Protein AF-0000000075576480 (afdb_homodimer)

Radius of gyration: 23.84 Å; Cα contacts (8 Å, |Δi|>4): 1719; chains: 2; bounding box: 54×67×60 Å

Sequence (664 aa):
MIQKKFINRPENITTELLEGLALANQSILEVTSNNLVISKDLMHANRVTIVTLGGSGHEPALEGYVSEGMIDIAVVGEIFSAPGCQSVFEALQLADKGKGILLIVLNHNGDILTANKAMQEVKKIGLDVSMVITHEDIAVAARSESLKRRGLVGCVPLFKITGAAAAQGKTLHQITTLAQNFSENMATIGVASKTATHPQNGSAFSVLNDDEMEIGTGQHGEGGNRRQKMASADETAMLMSDLLIKDLNLHSGDEIMVIVNGTGATTIMEMLIIYRKVYKYLNKKGIIIVANWVEEILTVQEQAGFQLFFARMDAEKLKFWEAPARTPYLVKMIQKKFINRPENITTELLEGLALANQSILEVTSNNLVISKDLMHANRVTIVTLGGSGHEPALEGYVSEGMIDIAVVGEIFSAPGCQSVFEALQLADKGKGILLIVLNHNGDILTANKAMQEVKKIGLDVSMVITHEDIAVAARSESLKRRGLVGCVPLFKITGAAAAQGKTLHQITTLAQNFSENMATIGVASKTATHPQNGSAFSVLNDDEMEIGTGQHGEGGNRRQKMASADETAMLMSDLLIKDLNLHSGDEIMVIVNGTGATTIMEMLIIYRKVYKYLNKKGIIIVANWVEEILTVQEQAGFQLFFARMDAEKLKFWEAPARTPYLVK

Foldseek 3Di:
DDAPDDDDALVCRLVVVQVVQCVVPVPFWDADPQGKIAGPCLVVDPWAAEEEWFEPQFPPPDSQQDGAQFHGIYRYHYHRATGALVSSLVVLVSNDPPQEYEYEYWLDPRRVVSVVVSVVVCVVVPGHYHYDYAQAQCQQDALVVSSRGTGDLLVRLLRNLLSLCRVVHDGPVRSNVVSNQFSSFKHKKKKFQFFAADPNPRHTLDDDDNQKMFIRADQRSRGGPDIDGDDDLLVVLLVRLVSGCVRNVDAAPFEKEKEKAFAAAADLVSQVSNVVNNQVNCVVRNYHYPHYYYYHRTHNHRTGIIMIMMGTDDPSSSVSSPDAGDGNVDGD/DDAPDDDDALVCRLVVVQVVQCVVPVPFWDADPQGKIAGPCLVVAPWAAEEEWFEPQFPPPDSQQDGAQFHGIYRYHYHRATGALVSSLVVLVSNDPPQEYEYEYWLDPRRVVSVVSSVVVCVVVPGHYDYDYAQAQCQQDALVVSSRGTGDLLVRLLRNLLSLCGVVHDGPVVSNVVSNQFSSFKHKKKKFQFFAARPNPRHTLDDDDNQKMFIRADQRSRGGPDIDGDDDLLVVLLVRLVSRCVRNVDAAPFEKEKEKAFAAAADLVSQVSNVVNNQVNCVVRNYHYPHYYYYHRTHNHRTGIIMIMMGTDDDSSSVSSPDAGDGNVDGD

Nearest PDB structures (foldseek):
  3ct4-assembly1_A  TM=9.566E-01  e=5.279E-34  Lactococcus lactis subsp. lactis
  3pno-assembly2_D  TM=9.281E-01  e=1.058E-32  Escherichia coli K-12
  3pnm-assembly1_B  TM=9.228E-01  e=1.271E-32  Escherichia coli K-12
  3pnq-assembly2_D  TM=9.108E-01  e=2.490E-32  Escherichia coli K-12
  1oi3-assembly1_A  TM=9.147E-01  e=4.063E-32  Escherichia coli

InterPro domains:
  IPR004006 DhaK domain [PF02733] (19-328)
  IPR004006 DhaK domain [PS51481] (9-330)
  IPR050861 Dihydroxyacetone Kinase (DAK) [PTHR28629] (1-330)

Organism: Acetobacterium woodii (strain ATCC 29683 / DSM 1030 / JCM 2381 / KCTC 1655 / WB1) (NCBI:txid931626)

pLDDT: mean 96.82, std 4.81, range [49.34, 99.0]

Solvent-accessible surface area (backbone atoms only — not comparable to full-atom values): 32180 Å² total; per-residue (Å²): 128,72,58,78,56,52,46,77,52,59,92,44,47,56,61,41,24,49,50,10,49,26,68,76,33,62,88,45,30,43,62,50,97,74,37,36,35,33,16,59,62,52,85,74,49,80,30,32,31,34,35,36,55,31,35,34,65,20,43,46,34,64,63,31,41,28,13,53,31,24,26,34,32,27,30,45,15,48,74,78,28,41,38,58,37,66,49,47,40,50,50,53,59,69,47,56,50,84,40,26,32,41,35,46,36,46,38,40,71,57,37,48,54,27,48,53,54,23,51,54,54,38,54,75,73,66,54,58,67,48,78,44,67,28,30,25,25,56,58,70,31,56,76,95,42,30,86,70,7,35,37,62,66,68,53,54,61,48,35,32,30,44,18,24,40,19,73,70,60,41,48,49,68,56,43,49,51,50,50,47,52,48,40,74,39,38,34,30,44,20,34,32,41,39,59,25,50,40,86,68,76,51,46,62,48,55,86,60,55,76,54,27,26,28,40,27,31,55,72,82,45,43,71,31,92,40,76,42,66,62,57,38,17,57,56,47,29,50,53,54,47,51,54,46,36,60,74,68,64,64,49,64,71,42,38,24,31,41,31,42,28,19,16,32,22,43,40,58,51,37,50,25,34,27,47,34,41,39,51,53,55,33,49,75,56,41,32,40,77,79,42,72,47,81,46,71,53,47,21,29,40,39,12,24,26,35,31,47,33,43,28,68,49,50,71,68,56,47,53,24,60,67,38,60,28,52,26,84,76,47,50,82,130,71,60,79,57,51,46,77,50,59,91,43,46,55,62,42,25,49,50,9,48,26,69,77,34,63,88,44,29,43,62,50,96,72,37,36,34,33,16,58,63,52,85,72,49,82,28,32,31,34,35,37,56,31,34,34,66,20,42,45,32,64,64,29,42,28,12,53,30,23,24,35,32,29,30,46,15,49,74,78,26,41,39,59,37,67,48,47,40,51,50,53,61,69,47,55,50,83,39,26,29,41,36,46,37,46,37,40,72,56,35,47,53,27,50,53,55,23,51,55,56,37,56,74,74,67,55,58,67,48,78,44,67,28,30,26,27,56,57,71,31,55,76,94,43,29,86,70,7,35,36,62,65,66,54,55,63,47,35,32,29,47,18,24,40,19,72,71,59,40,48,47,68,58,43,50,52,52,48,47,53,48,40,73,38,37,34,30,43,23,34,32,40,38,59,27,50,41,84,68,76,53,48,62,49,55,87,60,55,75,52,26,25,27,40,26,32,55,70,81,45,43,70,29,94,41,75,41,67,62,57,38,18,56,56,46,29,50,54,54,47,50,54,47,35,60,73,68,65,64,49,62,72,40,40,25,33,42,33,43,28,20,16,31,23,41,38,57,51,36,49,26,34,27,47,33,42,40,51,54,56,35,48,75,57,41,32,41,75,78,44,73,49,81,46,68,52,46,22,30,40,39,12,24,26,34,32,47,34,44,29,69,49,51,72,68,55,49,52,24,58,66,37,59,28,52,26,83,77,46,50,83

Secondary structure (DSSP, 8-state):
---SS--S-GGGHHHHHHHHHHHHTTTTEEE-TTSEEEEGGGGG--S-EEEEEEEESSTTTTGGGBSBTSBSEEEEEEET-PPPHHHHHHHHHHH--SS-EEEEEES-HHHHHHHHHHHHHHHHTT--EEEEEE--BTTTS-GGGGGGSPP-TTHHHHHHHHHHHHHTT--HHHHHHHHHHHHHTEEEEEEEEE--B-TTT--BS----TTEEEES--SSSPPPSEEEE---HHHHHHHHHHHHHHHHT--TT-EEEEEEEE-BSS-HHHHHHHHHHHHHHHHHTT-EEEEEEEE-SS--TTBEEEEEEEEE--HHHHHHHHS--B-SS-B-/---SS--S-GGGHHHHHHHHHHHHTTTTEEE-TT-EEEEGGGGG--S-EEEEEEEESSTTTTGGGBSBTSBSEEEEEEET-PPPHHHHHHHHHHH--SS-EEEEEES-HHHHHHHHHHHHHHHHTT--EEEEEE--BTTTS-GGGGGGSPP-TTHHHHHHHHHHHHHTT--HHHHHHHHHHHHHTEEEEEEEEE--B-TTT--BS----TTEEEET--SSSPPPSEEEE---HHHHHHHHHHHHHHHHT--TT-EEEEEEEE-BSS-HHHHHHHHHHHHHHHHHTTPEEEEEEEE-SS--TTBEEEEEEEEE--HHHHHHHHS--B-SS-B-

Structure (mmCIF, N/CA/C/O backbone):
data_AF-0000000075576480-model_v1
#
loop_
_entity.id
_entity.type
_entity.pdbx_description
1 polymer 'Dihydroxyacetone kinase DhaL2'
#
loop_
_atom_site.group_PDB
_atom_site.id
_atom_site.type_symbol
_atom_site.label_atom_id
_atom_site.label_alt_id
_atom_site.label_comp_id
_atom_site.label_asym_id
_atom_site.label_entity_id
_atom_site.label_seq_id
_atom_site.pdbx_PDB_ins_code
_atom_site.Cartn_x
_atom_site.Cartn_y
_atom_site.Cartn_z
_atom_site.occupancy
_atom_site.B_iso_or_equiv
_atom_site.auth_seq_id
_atom_site.auth_comp_id
_atom_site.auth_asym_id
_atom_site.auth_atom_id
_atom_site.pdbx_PDB_model_num
ATOM 1 N N . MET A 1 1 ? 7.133 8.398 -28.578 1 49.34 1 MET A N 1
ATOM 2 C CA . MET A 1 1 ? 6.191 9.062 -27.688 1 49.34 1 MET A CA 1
ATOM 3 C C . MET A 1 1 ? 6.734 9.117 -26.25 1 49.34 1 MET A C 1
ATOM 5 O O . MET A 1 1 ? 7.336 8.148 -25.781 1 49.34 1 MET A O 1
ATOM 9 N N . ILE A 1 2 ? 6.84 10.305 -25.75 1 66.19 2 ILE A N 1
ATOM 10 C CA . ILE A 1 2 ? 7.434 10.508 -24.422 1 66.19 2 ILE A CA 1
ATOM 11 C C . ILE A 1 2 ? 6.555 9.852 -23.359 1 66.19 2 ILE A C 1
ATOM 13 O O . ILE A 1 2 ? 5.328 9.969 -23.406 1 66.19 2 ILE A O 1
ATOM 17 N N . GLN A 1 3 ? 7.172 9 -22.609 1 80.94 3 GLN A N 1
ATOM 18 C CA . GLN A 1 3 ? 6.426 8.219 -21.625 1 80.94 3 GLN A CA 1
ATOM 19 C C . GLN A 1 3 ? 6.148 9.047 -20.359 1 80.94 3 GLN A C 1
ATOM 21 O O . GLN A 1 3 ? 7.012 9.797 -19.906 1 80.94 3 GLN A O 1
ATOM 26 N N . LYS A 1 4 ? 4.91 9.031 -20 1 91.06 4 LYS A N 1
ATOM 27 C CA . LYS A 1 4 ? 4.5 9.719 -18.781 1 91.06 4 LYS A CA 1
ATOM 28 C C . LYS A 1 4 ? 4.805 8.883 -17.547 1 91.06 4 LYS A C 1
ATOM 30 O O . LYS A 1 4 ? 3.955 8.727 -16.656 1 91.06 4 LYS A O 1
ATOM 35 N N . LYS A 1 5 ? 5.953 8.188 -17.562 1 95.44 5 LYS A N 1
ATOM 36 C CA . LYS A 1 5 ? 6.438 7.387 -16.438 1 95.44 5 LYS A CA 1
ATOM 37 C C . LYS A 1 5 ? 7.816 7.855 -15.984 1 95.44 5 LYS A C 1
ATOM 39 O O . LYS A 1 5 ? 8.625 8.312 -16.797 1 95.44 5 LYS A O 1
ATOM 44 N N . PHE A 1 6 ? 8.055 7.777 -14.688 1 97.44 6 PHE A N 1
ATOM 45 C CA . PHE A 1 6 ? 9.359 8.109 -14.125 1 97.44 6 PHE A CA 1
ATOM 46 C C . PHE A 1 6 ? 10.32 6.938 -14.258 1 97.44 6 PHE A C 1
ATOM 48 O O . PHE A 1 6 ? 10.602 6.246 -13.281 1 97.44 6 PHE A O 1
ATOM 55 N N . ILE A 1 7 ? 10.875 6.777 -15.422 1 97.38 7 ILE A N 1
ATOM 56 C CA . ILE A 1 7 ? 11.836 5.746 -15.797 1 97.38 7 ILE A CA 1
ATOM 57 C C . ILE A 1 7 ? 13.008 6.379 -16.547 1 97.38 7 ILE A C 1
ATOM 59 O O . ILE A 1 7 ? 12.93 7.531 -16.969 1 97.38 7 ILE A O 1
ATOM 63 N N . ASN A 1 8 ? 14.125 5.699 -16.641 1 97.56 8 ASN A N 1
ATOM 64 C CA . ASN A 1 8 ? 15.289 6.184 -17.375 1 97.56 8 ASN A CA 1
ATOM 65 C C . ASN A 1 8 ? 15.344 5.586 -18.781 1 97.56 8 ASN A C 1
ATOM 67 O O . ASN A 1 8 ? 14.82 6.172 -19.719 1 97.56 8 ASN A O 1
ATOM 71 N N . ARG A 1 9 ? 15.867 4.465 -18.906 1 96.44 9 ARG A N 1
ATOM 72 C CA . ARG A 1 9 ? 15.906 3.709 -20.156 1 96.44 9 ARG A CA 1
ATOM 73 C C . ARG A 1 9 ? 15.117 2.406 -20.031 1 96.44 9 ARG A C 1
ATOM 75 O O . ARG A 1 9 ? 15.258 1.688 -19.031 1 96.44 9 ARG A O 1
ATOM 82 N N . PRO A 1 10 ? 14.227 2.1 -20.984 1 94.69 10 PRO A N 1
ATOM 83 C CA . PRO A 1 10 ? 13.391 0.898 -20.906 1 94.69 10 PRO A CA 1
ATOM 84 C C . PRO A 1 10 ? 14.195 -0.364 -20.609 1 94.69 10 PRO A C 1
ATOM 86 O O . PRO A 1 10 ? 13.719 -1.25 -19.891 1 94.69 10 PRO A O 1
ATOM 89 N N . GLU A 1 11 ? 15.375 -0.491 -21.109 1 95.19 11 GLU A N 1
ATOM 90 C CA . GLU A 1 11 ? 16.172 -1.705 -20.969 1 95.19 11 GLU A CA 1
ATOM 91 C C . GLU A 1 11 ? 16.703 -1.868 -19.547 1 95.19 11 GLU A C 1
ATOM 93 O O . GLU A 1 11 ? 17.188 -2.939 -19.188 1 95.19 11 GLU A O 1
ATOM 98 N N . ASN A 1 12 ? 16.625 -0.846 -18.766 1 97.31 12 ASN A N 1
ATOM 99 C CA . ASN A 1 12 ? 17.219 -0.868 -17.438 1 97.31 12 ASN A CA 1
ATOM 100 C C . ASN A 1 12 ? 16.156 -0.939 -16.344 1 97.31 12 ASN A C 1
ATOM 102 O O . ASN A 1 12 ? 16.484 -0.933 -15.164 1 97.31 12 ASN A O 1
ATOM 106 N N . ILE A 1 13 ? 14.938 -1.062 -16.688 1 98.12 13 ILE A N 1
ATOM 107 C CA . ILE A 1 13 ? 13.844 -0.907 -15.742 1 98.12 13 ILE A CA 1
ATOM 108 C C . ILE A 1 13 ? 13.969 -1.95 -14.633 1 98.12 13 ILE A C 1
ATOM 110 O O . ILE A 1 13 ? 14 -1.606 -13.445 1 98.12 13 ILE A O 1
ATOM 114 N N . THR A 1 14 ? 14.07 -3.188 -15.023 1 98.44 14 THR A N 1
ATOM 115 C CA . THR A 1 14 ? 14.094 -4.266 -14.039 1 98.44 14 THR A CA 1
ATOM 116 C C . THR A 1 14 ? 15.32 -4.156 -13.148 1 98.44 14 THR A C 1
ATOM 118 O O . THR A 1 14 ? 15.219 -4.285 -11.922 1 98.44 14 THR A O 1
ATOM 121 N N . THR A 1 15 ? 16.438 -3.867 -13.727 1 98.31 15 THR A N 1
ATOM 122 C CA . THR A 1 15 ? 17.688 -3.738 -12.977 1 98.31 15 THR A CA 1
ATOM 123 C C . THR A 1 15 ? 17.594 -2.604 -11.969 1 98.31 15 THR A C 1
ATOM 125 O O . THR A 1 15 ? 17.969 -2.771 -10.797 1 98.31 15 THR A O 1
ATOM 128 N N . GLU A 1 16 ? 17.125 -1.47 -12.398 1 98.62 16 GLU A N 1
ATOM 129 C CA . GLU A 1 16 ? 17.016 -0.302 -11.531 1 98.62 16 GLU A CA 1
ATOM 130 C C . GLU A 1 16 ? 15.969 -0.521 -10.438 1 98.62 16 GLU A C 1
ATOM 132 O O . GLU A 1 16 ? 16.172 -0.114 -9.289 1 98.62 16 GLU A O 1
ATOM 137 N N . LEU A 1 17 ? 14.875 -1.16 -10.828 1 98.75 17 LEU A N 1
ATOM 138 C CA . LEU A 1 17 ? 13.828 -1.535 -9.883 1 98.75 17 LEU A CA 1
ATOM 139 C C . LEU A 1 17 ? 14.398 -2.391 -8.758 1 98.75 17 LEU A C 1
ATOM 141 O O . LEU A 1 17 ? 14.18 -2.096 -7.578 1 98.75 17 LEU A O 1
ATOM 145 N N . LEU A 1 18 ? 15.086 -3.42 -9.109 1 98.88 18 LEU A N 1
ATOM 146 C CA . LEU A 1 18 ? 15.586 -4.371 -8.125 1 98.88 18 LEU A CA 1
ATOM 147 C C . LEU A 1 18 ? 16.688 -3.744 -7.27 1 98.88 18 LEU A C 1
ATOM 149 O O . LEU A 1 18 ? 16.797 -4.043 -6.078 1 98.88 18 LEU A O 1
ATOM 153 N N . GLU A 1 19 ? 17.484 -2.908 -7.902 1 98.75 19 GLU A N 1
ATOM 154 C CA . GLU A 1 19 ? 18.469 -2.162 -7.125 1 98.75 19 GLU A CA 1
ATOM 155 C C . GLU A 1 19 ? 17.797 -1.271 -6.09 1 98.75 19 GLU A C 1
ATOM 157 O O . GLU A 1 19 ? 18.234 -1.198 -4.941 1 98.75 19 GLU A O 1
ATOM 162 N N . GLY A 1 20 ? 16.734 -0.589 -6.496 1 98.88 20 GLY A N 1
ATOM 163 C CA . GLY A 1 20 ? 15.977 0.235 -5.574 1 98.88 20 GLY A CA 1
ATOM 164 C C . GLY A 1 20 ? 15.352 -0.558 -4.441 1 98.88 20 GLY A C 1
ATOM 165 O O . GLY A 1 20 ? 15.359 -0.115 -3.291 1 98.88 20 GLY A O 1
ATOM 166 N N . LEU A 1 21 ? 14.836 -1.69 -4.801 1 98.88 21 LEU A N 1
ATOM 167 C CA . LEU A 1 21 ? 14.242 -2.57 -3.799 1 98.88 21 LEU A CA 1
ATOM 168 C C . LEU A 1 21 ? 15.273 -2.973 -2.75 1 98.88 21 LEU A C 1
ATOM 170 O O . LEU A 1 21 ? 14.992 -2.932 -1.551 1 98.88 21 LEU A O 1
ATOM 174 N N . ALA A 1 22 ? 16.422 -3.355 -3.205 1 98.81 22 ALA A N 1
ATOM 175 C CA . ALA A 1 22 ? 17.5 -3.771 -2.301 1 98.81 22 ALA A CA 1
ATOM 176 C C . ALA A 1 22 ? 17.938 -2.613 -1.414 1 98.81 22 ALA A C 1
ATOM 178 O O . ALA A 1 22 ? 18.094 -2.777 -0.202 1 98.81 22 ALA A O 1
ATOM 179 N N . LEU A 1 23 ? 18.125 -1.443 -2.004 1 98.81 23 LEU A N 1
ATOM 180 C CA . LEU A 1 23 ? 18.594 -0.279 -1.267 1 98.81 23 LEU A CA 1
ATOM 181 C C . LEU A 1 23 ? 17.578 0.161 -0.223 1 98.81 23 LEU A C 1
ATOM 183 O O . LEU A 1 23 ? 17.938 0.637 0.853 1 98.81 23 LEU A O 1
ATOM 187 N N . ALA A 1 24 ? 16.297 -0.017 -0.502 1 98.81 24 ALA A N 1
ATOM 188 C CA . ALA A 1 24 ? 15.234 0.402 0.414 1 98.81 24 ALA A CA 1
ATOM 189 C C . ALA A 1 24 ? 15.062 -0.603 1.55 1 98.81 24 ALA A C 1
ATOM 191 O O . ALA A 1 24 ? 14.43 -0.302 2.561 1 98.81 24 ALA A O 1
ATOM 192 N N . ASN A 1 25 ? 15.57 -1.794 1.329 1 98.62 25 ASN A N 1
ATOM 193 C CA . ASN A 1 25 ? 15.328 -2.873 2.281 1 98.62 25 ASN A CA 1
ATOM 194 C C . ASN A 1 25 ? 16.609 -3.627 2.617 1 98.62 25 ASN A C 1
ATOM 196 O O . ASN A 1 25 ? 16.641 -4.859 2.594 1 98.62 25 ASN A O 1
ATOM 200 N N . GLN A 1 26 ? 17.625 -2.959 2.938 1 97.75 26 GLN A N 1
ATOM 201 C CA . GLN A 1 26 ? 18.984 -3.486 3.066 1 97.75 26 GLN A CA 1
ATOM 202 C C . GLN A 1 26 ? 19.078 -4.473 4.227 1 97.75 26 GLN A C 1
ATOM 204 O O . GLN A 1 26 ? 19.906 -5.379 4.211 1 97.75 26 GLN A O 1
ATOM 209 N N . SER A 1 27 ? 18.188 -4.348 5.168 1 96.94 27 SER A N 1
ATOM 210 C CA . SER A 1 27 ? 18.312 -5.164 6.375 1 96.94 27 SER A CA 1
ATOM 211 C C . SER A 1 27 ? 17.625 -6.516 6.191 1 96.94 27 SER A C 1
ATOM 213 O O . SER A 1 27 ? 17.875 -7.449 6.961 1 96.94 27 SER A O 1
ATOM 215 N N . ILE A 1 28 ? 16.797 -6.668 5.113 1 97.44 28 ILE A N 1
ATOM 216 C CA . ILE A 1 28 ? 16 -7.883 5.176 1 97.44 28 ILE A CA 1
ATOM 217 C C . ILE A 1 28 ? 16.156 -8.664 3.875 1 97.44 28 ILE A C 1
ATOM 219 O O . ILE A 1 28 ? 15.781 -9.844 3.805 1 97.44 28 ILE A O 1
ATOM 223 N N . LEU A 1 29 ? 16.688 -8.016 2.773 1 98.5 29 LEU A N 1
ATOM 224 C CA . LEU A 1 29 ? 16.828 -8.766 1.532 1 98.5 29 LEU A CA 1
ATOM 225 C C . LEU A 1 29 ? 18.047 -8.289 0.743 1 98.5 29 LEU A C 1
ATOM 227 O O . LEU A 1 29 ? 18.625 -7.25 1.056 1 98.5 29 LEU A O 1
ATOM 231 N N . GLU A 1 30 ? 18.453 -9.094 -0.182 1 98.44 30 GLU A N 1
ATOM 232 C CA . GLU A 1 30 ? 19.516 -8.766 -1.131 1 98.44 30 GLU A CA 1
ATOM 233 C C . GLU A 1 30 ? 19.141 -9.211 -2.545 1 98.44 30 GLU A C 1
ATOM 235 O O . GLU A 1 30 ? 18.234 -10.023 -2.729 1 98.44 30 GLU A O 1
ATOM 240 N N . VAL A 1 31 ? 19.766 -8.609 -3.479 1 98.56 31 VAL A N 1
ATOM 241 C CA . VAL A 1 31 ? 19.531 -8.914 -4.887 1 98.56 31 VAL A CA 1
ATOM 242 C C . VAL A 1 31 ? 20.844 -9.328 -5.543 1 98.56 31 VAL A C 1
ATOM 244 O O . VAL A 1 31 ? 21.859 -8.648 -5.391 1 98.56 31 VAL A O 1
ATOM 247 N N . THR A 1 32 ? 20.828 -10.414 -6.238 1 97.19 32 THR A N 1
ATOM 248 C CA . THR A 1 32 ? 22.016 -10.883 -6.938 1 97.19 32 THR A CA 1
ATOM 249 C C . THR A 1 32 ? 22 -10.414 -8.391 1 97.19 32 THR A C 1
ATOM 251 O O . THR A 1 32 ? 21.016 -9.844 -8.859 1 97.19 32 THR A O 1
ATOM 254 N N . SER A 1 33 ? 23.078 -10.641 -9.164 1 91.25 33 SER A N 1
ATOM 255 C CA . SER A 1 33 ? 23.234 -10.172 -10.531 1 91.25 33 SER A CA 1
ATOM 256 C C . SER A 1 33 ? 22.281 -10.898 -11.484 1 91.25 33 SER A C 1
ATOM 258 O O . SER A 1 33 ? 21.969 -10.391 -12.555 1 91.25 33 SER A O 1
ATOM 260 N N . ASN A 1 34 ? 21.828 -12.062 -11.156 1 94.88 34 ASN A N 1
ATOM 261 C CA . ASN A 1 34 ? 20.891 -12.805 -11.992 1 94.88 34 ASN A CA 1
ATOM 262 C C . ASN A 1 34 ? 19.453 -12.594 -11.547 1 94.88 34 ASN A C 1
ATOM 264 O O . ASN A 1 34 ? 18.594 -13.453 -11.758 1 94.88 34 ASN A O 1
ATOM 268 N N . ASN A 1 35 ? 19.172 -11.5 -10.875 1 98.06 35 ASN A N 1
ATOM 269 C CA . ASN A 1 35 ? 17.844 -11.031 -10.5 1 98.06 35 ASN A CA 1
ATOM 270 C C . ASN A 1 35 ? 17.172 -11.961 -9.492 1 98.06 35 ASN A C 1
ATOM 272 O O . ASN A 1 35 ? 15.984 -12.242 -9.594 1 98.06 35 ASN A O 1
ATOM 276 N N . LEU A 1 36 ? 18.031 -12.578 -8.648 1 98.81 36 LEU A N 1
ATOM 277 C CA . LEU A 1 36 ? 17.469 -13.281 -7.496 1 98.81 36 LEU A CA 1
ATOM 278 C C . LEU A 1 36 ? 17.281 -12.328 -6.32 1 98.81 36 LEU A C 1
ATOM 280 O O . LEU A 1 36 ? 18.219 -11.68 -5.883 1 98.81 36 LEU A O 1
ATOM 284 N N . VAL A 1 37 ? 16.078 -12.156 -5.902 1 98.94 37 VAL A N 1
ATOM 285 C CA . VAL A 1 37 ? 15.797 -11.461 -4.652 1 98.94 37 VAL A CA 1
ATOM 286 C C . VAL A 1 37 ? 15.742 -12.461 -3.5 1 98.94 37 VAL A C 1
ATOM 288 O O . VAL A 1 37 ? 14.883 -13.336 -3.473 1 98.94 37 VAL A O 1
ATOM 291 N N . ILE A 1 38 ? 16.641 -12.344 -2.557 1 98.94 38 ILE A N 1
ATOM 292 C CA . ILE A 1 38 ? 16.875 -13.391 -1.562 1 98.94 38 ILE A CA 1
ATOM 293 C C . ILE A 1 38 ? 16.672 -12.82 -0.161 1 98.94 38 ILE A C 1
ATOM 295 O O . ILE A 1 38 ? 17.234 -11.773 0.177 1 98.94 38 ILE A O 1
ATOM 299 N N . SER A 1 39 ? 15.875 -13.516 0.61 1 98.81 39 SER A N 1
ATOM 300 C CA . SER A 1 39 ? 15.758 -13.164 2.023 1 98.81 39 SER A CA 1
ATOM 301 C C . SER A 1 39 ? 17.094 -13.312 2.74 1 98.81 39 SER A C 1
ATOM 303 O O . SER A 1 39 ? 17.781 -14.328 2.602 1 98.81 39 SER A O 1
ATOM 305 N N . LYS A 1 40 ? 17.453 -12.367 3.525 1 98 40 LYS A N 1
ATOM 306 C CA . LYS A 1 40 ? 18.688 -12.477 4.293 1 98 40 LYS A CA 1
ATOM 307 C C . LYS A 1 40 ? 18.562 -13.531 5.391 1 98 40 LYS A C 1
ATOM 309 O O . LYS A 1 40 ? 19.578 -14.039 5.887 1 98 40 LYS A O 1
ATOM 314 N N . ASP A 1 41 ? 17.375 -13.867 5.672 1 96.88 41 ASP A N 1
ATOM 315 C CA . ASP A 1 41 ? 17.125 -14.898 6.672 1 96.88 41 ASP A CA 1
ATOM 316 C C . ASP A 1 41 ? 17.359 -16.297 6.098 1 96.88 41 ASP A C 1
ATOM 318 O O . ASP A 1 41 ? 17.422 -17.266 6.844 1 96.88 41 ASP A O 1
ATOM 322 N N . LEU A 1 42 ? 17.5 -16.438 4.836 1 98.25 42 LEU A N 1
ATOM 323 C CA . LEU A 1 42 ? 17.656 -17.734 4.176 1 98.25 42 LEU A CA 1
ATOM 324 C C . LEU A 1 42 ? 18.891 -18.453 4.688 1 98.25 42 LEU A C 1
ATOM 326 O O . LEU A 1 42 ? 18.875 -19.688 4.84 1 98.25 42 LEU A O 1
ATOM 330 N N . MET A 1 43 ? 19.938 -17.734 4.949 1 95.31 43 MET A N 1
ATOM 331 C CA . MET A 1 43 ? 21.219 -18.312 5.355 1 95.31 43 MET A CA 1
ATOM 332 C C . MET A 1 43 ? 21.078 -19.094 6.652 1 95.31 43 MET A C 1
ATOM 334 O O . MET A 1 43 ? 21.812 -20.047 6.891 1 95.31 43 MET A O 1
ATOM 338 N N . HIS A 1 44 ? 20.062 -18.75 7.426 1 95.94 44 HIS A N 1
ATOM 339 C CA . HIS A 1 44 ? 19.875 -19.391 8.727 1 95.94 44 HIS A CA 1
ATOM 340 C C . HIS A 1 44 ? 18.703 -20.359 8.719 1 95.94 44 HIS A C 1
ATOM 342 O O . HIS A 1 44 ? 18.359 -20.938 9.75 1 95.94 44 HIS A O 1
ATOM 348 N N . ALA A 1 45 ? 18.172 -20.578 7.582 1 97.56 45 ALA A N 1
ATOM 349 C CA . ALA A 1 45 ? 16.953 -21.359 7.5 1 97.56 45 ALA A CA 1
ATOM 350 C C . ALA A 1 45 ? 17.219 -22.844 7.766 1 97.56 45 ALA A C 1
ATOM 352 O O . ALA A 1 45 ? 18.203 -23.391 7.277 1 97.56 45 ALA A O 1
ATOM 353 N N . ASN A 1 46 ? 16.422 -23.469 8.602 1 98.44 46 ASN A N 1
ATOM 354 C CA . ASN A 1 46 ? 16.344 -24.906 8.844 1 98.44 46 ASN A CA 1
ATOM 355 C C . ASN A 1 46 ? 14.898 -25.406 8.766 1 98.44 46 ASN A C 1
ATOM 357 O O . ASN A 1 46 ? 14.367 -25.938 9.734 1 98.44 46 ASN A O 1
ATOM 361 N N . ARG A 1 47 ? 14.391 -25.172 7.672 1 98.69 47 ARG A N 1
ATOM 362 C CA . ARG A 1 47 ? 12.984 -25.406 7.352 1 98.69 47 ARG A CA 1
ATOM 363 C C . ARG A 1 47 ? 12.781 -25.531 5.844 1 98.69 47 ARG A C 1
ATOM 365 O O . ARG A 1 47 ? 13.727 -25.344 5.07 1 98.69 47 ARG A O 1
ATOM 372 N N . VAL A 1 48 ? 11.586 -25.953 5.438 1 98.88 48 VAL A N 1
ATOM 373 C CA . VAL A 1 48 ? 11.219 -25.859 4.027 1 98.88 48 VAL A CA 1
ATOM 374 C C . VAL A 1 48 ? 11.352 -24.422 3.549 1 98.88 48 VAL A C 1
ATOM 376 O O . VAL A 1 48 ? 11 -23.484 4.273 1 98.88 48 VAL A O 1
ATOM 379 N N . THR A 1 49 ? 11.922 -24.234 2.396 1 98.94 49 THR A N 1
ATOM 380 C CA . THR A 1 49 ? 12.047 -22.891 1.839 1 98.94 49 THR A CA 1
ATOM 381 C C . THR A 1 49 ? 11.047 -22.672 0.702 1 98.94 49 THR A C 1
ATOM 383 O O . THR A 1 49 ? 10.617 -23.641 0.064 1 98.94 49 THR A O 1
ATOM 386 N N . ILE A 1 50 ? 10.641 -21.453 0.503 1 98.94 50 ILE A N 1
ATOM 387 C CA . ILE A 1 50 ? 9.656 -21.078 -0.504 1 98.94 50 ILE A CA 1
ATOM 388 C C . ILE A 1 50 ? 10.328 -20.297 -1.625 1 98.94 50 ILE A C 1
ATOM 390 O O . ILE A 1 50 ? 10.984 -19.281 -1.373 1 98.94 50 ILE A O 1
ATOM 394 N N . VAL A 1 51 ? 10.195 -20.734 -2.846 1 98.94 51 VAL A N 1
ATOM 395 C CA . VAL A 1 51 ? 10.75 -20.078 -4.023 1 98.94 51 VAL A CA 1
ATOM 396 C C . VAL A 1 51 ? 9.633 -19.766 -5.02 1 98.94 51 VAL A C 1
ATOM 398 O O . VAL A 1 51 ? 8.672 -20.531 -5.137 1 98.94 51 VAL A O 1
ATOM 401 N N . THR A 1 52 ? 9.695 -18.688 -5.633 1 98.94 52 THR A N 1
ATOM 402 C CA . THR A 1 52 ? 8.773 -18.344 -6.711 1 98.94 52 THR A CA 1
ATOM 403 C C . THR A 1 52 ? 9.516 -17.688 -7.871 1 98.94 52 THR A C 1
ATOM 405 O O . THR A 1 52 ? 10.719 -17.453 -7.785 1 98.94 52 THR A O 1
ATOM 408 N N . LEU A 1 53 ? 8.867 -17.516 -8.992 1 98.94 53 LEU A N 1
ATOM 409 C CA . LEU A 1 53 ? 9.406 -16.875 -10.188 1 98.94 53 LEU A CA 1
ATOM 410 C C . LEU A 1 53 ? 8.328 -16.078 -10.906 1 98.94 53 LEU A C 1
ATOM 412 O O . LEU A 1 53 ? 7.141 -16.375 -10.773 1 98.94 53 LEU A O 1
ATOM 416 N N . GLY A 1 54 ? 8.734 -15.086 -11.602 1 98.31 54 GLY A N 1
ATOM 417 C CA . GLY A 1 54 ? 7.809 -14.32 -12.422 1 98.31 54 GLY A CA 1
ATOM 418 C C . GLY A 1 54 ? 8.422 -13.047 -12.977 1 98.31 54 GLY A C 1
ATOM 419 O O . GLY A 1 54 ? 9.523 -12.664 -12.602 1 98.31 54 GLY A O 1
ATOM 420 N N . GLY A 1 55 ? 7.691 -12.461 -13.852 1 97.69 55 GLY A N 1
ATOM 421 C CA . GLY A 1 55 ? 8.141 -11.211 -14.438 1 97.69 55 GLY A CA 1
ATOM 422 C C . GLY A 1 55 ? 8 -10.023 -13.492 1 97.69 55 GLY A C 1
ATOM 423 O O . GLY A 1 55 ? 7.188 -10.055 -12.57 1 97.69 55 GLY A O 1
ATOM 424 N N . SER A 1 56 ? 8.812 -8.961 -13.727 1 98.06 56 SER A N 1
ATOM 425 C CA . SER A 1 56 ? 8.641 -7.688 -13.039 1 98.06 56 SER A CA 1
ATOM 426 C C . SER A 1 56 ? 7.52 -6.867 -13.664 1 98.06 56 SER A C 1
ATOM 428 O O . SER A 1 56 ? 7.031 -7.199 -14.742 1 98.06 56 SER A O 1
ATOM 430 N N . GLY A 1 57 ? 7.051 -5.887 -12.984 1 97.38 57 GLY A N 1
ATOM 431 C CA . GLY A 1 57 ? 6.035 -5 -13.531 1 97.38 57 GLY A CA 1
ATOM 432 C C . GLY A 1 57 ? 4.711 -5.086 -12.805 1 97.38 57 GLY A C 1
ATOM 433 O O . GLY A 1 57 ? 3.76 -4.375 -13.141 1 97.38 57 GLY A O 1
ATOM 434 N N . HIS A 1 58 ? 4.664 -5.875 -11.758 1 97.88 58 HIS A N 1
ATOM 435 C CA . HIS A 1 58 ? 3.438 -6.082 -10.992 1 97.88 58 HIS A CA 1
ATOM 436 C C . HIS A 1 58 ? 3.639 -5.73 -9.523 1 97.88 58 HIS A C 1
ATOM 438 O O . HIS A 1 58 ? 2.871 -6.176 -8.664 1 97.88 58 HIS A O 1
ATOM 444 N N . GLU A 1 59 ? 4.684 -4.973 -9.188 1 98.44 59 GLU A N 1
ATOM 445 C CA . GLU A 1 59 ? 5.059 -4.672 -7.812 1 98.44 59 GLU A CA 1
ATOM 446 C C . GLU A 1 59 ? 3.871 -4.137 -7.02 1 98.44 59 GLU A C 1
ATOM 448 O O . GLU A 1 59 ? 3.078 -3.346 -7.539 1 98.44 59 GLU A O 1
ATOM 453 N N . PRO A 1 60 ? 3.74 -4.531 -5.77 1 98.44 60 PRO A N 1
ATOM 454 C CA . PRO A 1 60 ? 4.84 -5.117 -4.996 1 98.44 60 PRO A CA 1
ATOM 455 C C . PRO A 1 60 ? 5.012 -6.609 -5.258 1 98.44 60 PRO A C 1
ATOM 457 O O . PRO A 1 60 ? 6.016 -7.199 -4.848 1 98.44 60 PRO A O 1
ATOM 460 N N . ALA A 1 61 ? 4.066 -7.34 -5.863 1 98 61 ALA A N 1
ATOM 461 C CA . ALA A 1 61 ? 4.242 -8.758 -6.16 1 98 61 ALA A CA 1
ATOM 462 C C . ALA A 1 61 ? 5.32 -8.969 -7.219 1 98 61 ALA A C 1
ATOM 464 O O . ALA A 1 61 ? 5.398 -8.211 -8.195 1 98 61 ALA A O 1
ATOM 465 N N . LEU A 1 62 ? 6.191 -9.867 -7.07 1 98.19 62 LEU A N 1
ATOM 466 C CA . LEU A 1 62 ? 6.285 -10.922 -6.07 1 98.19 62 LEU A CA 1
ATOM 467 C C . LEU A 1 62 ? 7.402 -10.625 -5.074 1 98.19 62 LEU A C 1
ATOM 469 O O . LEU A 1 62 ? 7.254 -10.891 -3.877 1 98.19 62 LEU A O 1
ATOM 473 N N . GLU A 1 63 ? 8.43 -9.867 -5.672 1 98.75 63 GLU A N 1
ATOM 474 C CA . GLU A 1 63 ? 9.672 -9.672 -4.934 1 98.75 63 GLU A CA 1
ATOM 475 C C . GLU A 1 63 ? 9.453 -8.789 -3.711 1 98.75 63 GLU A C 1
ATOM 477 O O . GLU A 1 63 ? 10.242 -8.82 -2.766 1 98.75 63 GLU A O 1
ATOM 482 N N . GLY A 1 64 ? 8.383 -8.047 -3.664 1 98.81 64 GLY A N 1
ATOM 483 C CA . GLY A 1 64 ? 8.055 -7.223 -2.51 1 98.81 64 GLY A CA 1
ATOM 484 C C . GLY A 1 64 ? 7.66 -8.039 -1.291 1 98.81 64 GLY A C 1
ATOM 485 O O . GLY A 1 64 ? 7.562 -7.5 -0.185 1 98.81 64 GLY A O 1
ATOM 486 N N . TYR A 1 65 ? 7.48 -9.359 -1.468 1 98.88 65 TYR A N 1
ATOM 487 C CA . TYR A 1 65 ? 7.027 -10.211 -0.376 1 98.88 65 TYR A CA 1
ATOM 488 C C . TYR A 1 65 ? 8.117 -11.203 0.028 1 98.88 65 TYR A C 1
ATOM 490 O O . TYR A 1 65 ? 7.828 -12.234 0.639 1 98.88 65 TYR A O 1
ATOM 498 N N . VAL A 1 66 ? 9.344 -10.883 -0.328 1 98.88 66 VAL A N 1
ATOM 499 C CA . VAL A 1 66 ? 10.5 -11.688 0.053 1 98.88 66 VAL A CA 1
ATOM 500 C C . VAL A 1 66 ? 10.977 -11.289 1.447 1 98.88 66 VAL A C 1
ATOM 502 O O . VAL A 1 66 ? 11.258 -10.109 1.697 1 98.88 66 VAL A O 1
ATOM 505 N N . SER A 1 67 ? 11.008 -12.195 2.33 1 98.25 67 SER A N 1
ATOM 506 C CA . SER A 1 67 ? 11.641 -12.133 3.645 1 98.25 67 SER A CA 1
ATOM 507 C C . SER A 1 67 ? 10.891 -12.984 4.66 1 98.25 67 SER A C 1
ATOM 509 O O . SER A 1 67 ? 10.219 -13.953 4.289 1 98.25 67 SER A O 1
ATOM 511 N N . GLU A 1 68 ? 11.039 -12.742 5.93 1 97.25 68 GLU A N 1
ATOM 512 C CA . GLU A 1 68 ? 10.586 -13.602 7.02 1 97.25 68 GLU A CA 1
ATOM 513 C C . GLU A 1 68 ? 9.086 -13.859 6.938 1 97.25 68 GLU A C 1
ATOM 515 O O . GLU A 1 68 ? 8.297 -12.922 6.828 1 97.25 68 GLU A O 1
ATOM 520 N N . GLY A 1 69 ? 8.758 -15.164 6.906 1 98.06 69 GLY A N 1
ATOM 521 C CA . GLY A 1 69 ? 7.367 -15.562 7.035 1 98.06 69 GLY A CA 1
ATOM 522 C C . GLY A 1 69 ? 6.652 -15.68 5.699 1 98.06 69 GLY A C 1
ATOM 523 O O . GLY A 1 69 ? 5.477 -16.047 5.648 1 98.06 69 GLY A O 1
ATOM 524 N N . MET A 1 70 ? 7.383 -15.414 4.562 1 98.62 70 MET A N 1
ATOM 525 C CA . MET A 1 70 ? 6.766 -15.484 3.24 1 98.62 70 MET A CA 1
ATOM 526 C C . MET A 1 70 ? 7.719 -16.109 2.229 1 98.62 70 MET A C 1
ATOM 528 O O . MET A 1 70 ? 8.125 -17.266 2.381 1 98.62 70 MET A O 1
ATOM 532 N N . ILE A 1 71 ? 8.25 -15.367 1.232 1 98.88 71 ILE A N 1
ATOM 533 C CA . ILE A 1 71 ? 9.07 -15.922 0.162 1 98.88 71 ILE A CA 1
ATOM 534 C C . ILE A 1 71 ? 10.547 -15.883 0.567 1 98.88 71 ILE A 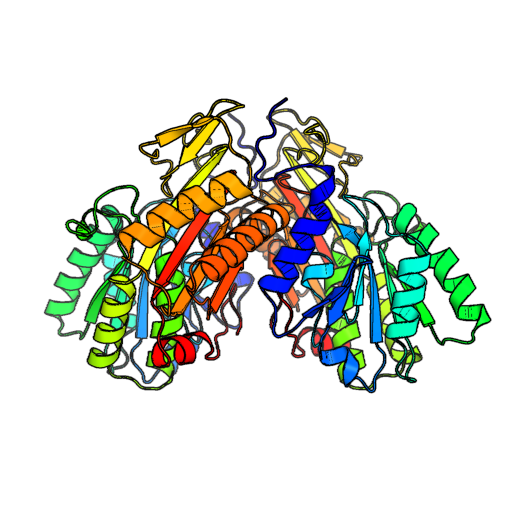C 1
ATOM 536 O O . ILE A 1 71 ? 11.016 -14.891 1.124 1 98.88 71 ILE A O 1
ATOM 540 N N . ASP A 1 72 ? 11.273 -16.953 0.283 1 98.94 72 ASP A N 1
ATOM 541 C CA . ASP A 1 72 ? 12.703 -16.969 0.557 1 98.94 72 ASP A CA 1
ATOM 542 C C . ASP A 1 72 ? 13.5 -16.453 -0.638 1 98.94 72 ASP A C 1
ATOM 544 O O . ASP A 1 72 ? 14.508 -15.758 -0.467 1 98.94 72 ASP A O 1
ATOM 548 N N . ILE A 1 73 ? 13.117 -16.844 -1.836 1 98.94 73 ILE A N 1
ATOM 549 C CA . ILE A 1 73 ? 13.766 -16.359 -3.053 1 98.94 73 ILE A CA 1
ATOM 550 C C . ILE A 1 73 ? 12.711 -16.094 -4.125 1 98.94 73 ILE A C 1
ATOM 552 O O . ILE A 1 73 ? 11.852 -16.953 -4.379 1 98.94 73 ILE A O 1
ATOM 556 N N . ALA A 1 74 ? 12.711 -14.977 -4.668 1 98.94 74 ALA A N 1
ATOM 557 C CA . ALA A 1 74 ? 11.969 -14.672 -5.887 1 98.94 74 ALA A CA 1
ATOM 558 C C . ALA A 1 74 ? 12.906 -14.508 -7.078 1 98.94 74 ALA A C 1
ATOM 560 O O . ALA A 1 74 ? 13.82 -13.68 -7.039 1 98.94 74 ALA A O 1
ATOM 561 N N . VAL A 1 75 ? 12.734 -15.312 -8.086 1 98.94 75 VAL A N 1
ATOM 562 C CA . VAL A 1 75 ? 13.477 -15.156 -9.336 1 98.94 75 VAL A CA 1
ATOM 563 C C . VAL A 1 75 ? 12.727 -14.203 -10.266 1 98.94 75 VAL A C 1
ATOM 565 O O . VAL A 1 75 ? 11.617 -14.5 -10.703 1 98.94 75 VAL A O 1
ATOM 568 N N . VAL A 1 76 ? 13.359 -13.109 -10.562 1 98.88 76 VAL A N 1
ATOM 569 C CA . VAL A 1 76 ? 12.625 -12.023 -11.203 1 98.88 76 VAL A CA 1
ATOM 570 C C . VAL A 1 76 ? 13.047 -11.906 -12.664 1 98.88 76 VAL A C 1
ATOM 572 O O . VAL A 1 76 ? 14.234 -11.758 -12.969 1 98.88 76 VAL A O 1
ATOM 575 N N . GLY A 1 77 ? 12.086 -12.031 -13.578 1 98.38 77 GLY A N 1
ATOM 576 C CA . GLY A 1 77 ? 12.32 -11.82 -14.992 1 98.38 77 GLY A CA 1
ATOM 577 C C . GLY A 1 77 ? 12.141 -10.375 -15.414 1 98.38 77 GLY A C 1
ATOM 578 O O . GLY A 1 77 ? 11.883 -9.5 -14.586 1 98.38 77 GLY A O 1
ATOM 579 N N . GLU A 1 78 ? 12.328 -10.133 -16.703 1 97.25 78 GLU A N 1
ATOM 580 C CA . GLU A 1 78 ? 12.109 -8.805 -17.266 1 97.25 78 GLU A CA 1
ATOM 581 C C . GLU A 1 78 ? 10.633 -8.43 -17.219 1 97.25 78 GLU A C 1
ATOM 583 O O . GLU A 1 78 ? 9.789 -9.234 -16.812 1 97.25 78 GLU A O 1
ATOM 588 N N . ILE A 1 79 ? 10.312 -7.195 -17.594 1 97 79 ILE A N 1
ATOM 589 C CA . ILE A 1 79 ? 8.961 -6.668 -17.516 1 97 79 ILE A CA 1
ATOM 590 C C . ILE A 1 79 ? 7.996 -7.621 -18.219 1 97 79 ILE A C 1
ATOM 592 O O . ILE A 1 79 ? 8.078 -7.82 -19.438 1 97 79 ILE A O 1
ATOM 596 N N . PHE A 1 80 ? 7.098 -8.242 -17.484 1 95.38 80 PHE A N 1
ATOM 597 C CA . PHE A 1 80 ? 6.016 -9.102 -17.938 1 95.38 80 PHE A CA 1
ATOM 598 C C . PHE A 1 80 ? 6.562 -10.352 -18.625 1 95.38 80 PHE A C 1
ATOM 600 O O . PHE A 1 80 ? 5.91 -10.922 -19.5 1 95.38 80 PHE A O 1
ATOM 607 N N . SER A 1 81 ? 7.746 -10.719 -18.203 1 95.88 81 SER A N 1
ATOM 608 C CA . SER A 1 81 ? 8.383 -11.883 -18.812 1 95.88 81 SER A CA 1
ATOM 609 C C . SER A 1 81 ? 8.992 -12.797 -17.766 1 95.88 81 SER A C 1
ATOM 611 O O . SER A 1 81 ? 9.633 -12.328 -16.812 1 95.88 81 SER A O 1
ATOM 613 N N . ALA A 1 82 ? 8.82 -14.062 -17.984 1 97.56 82 ALA A N 1
ATOM 614 C CA . ALA A 1 82 ? 9.383 -15.047 -17.062 1 97.56 82 ALA A CA 1
ATOM 615 C C . ALA A 1 82 ? 10.906 -14.992 -17.062 1 97.56 82 ALA A C 1
ATOM 617 O O . ALA A 1 82 ? 11.523 -14.648 -18.078 1 97.56 82 ALA A O 1
ATOM 618 N N . PRO A 1 83 ? 11.531 -15.328 -15.938 1 98.38 83 PRO A N 1
ATOM 619 C CA . PRO A 1 83 ? 12.992 -15.438 -15.922 1 98.38 83 PRO A CA 1
ATOM 620 C C . PRO A 1 83 ? 13.508 -16.656 -16.672 1 98.38 83 PRO A C 1
ATOM 622 O O . PRO A 1 83 ? 12.719 -17.5 -17.094 1 98.38 83 PRO A O 1
ATOM 625 N N . GLY A 1 84 ? 14.773 -16.672 -16.875 1 96.94 84 GLY A N 1
ATOM 626 C CA . GLY A 1 84 ? 15.391 -17.828 -17.516 1 96.94 84 GLY A CA 1
ATOM 627 C C . GLY A 1 84 ? 15.445 -19.047 -16.609 1 96.94 84 GLY A C 1
ATOM 628 O O . GLY A 1 84 ? 15.531 -18.906 -15.383 1 96.94 84 GLY A O 1
ATOM 629 N N . CYS A 1 85 ? 15.477 -20.188 -17.219 1 96.94 85 CYS A N 1
ATOM 630 C CA . CYS A 1 85 ? 15.484 -21.453 -16.5 1 96.94 85 CYS A CA 1
ATOM 631 C C . CYS A 1 85 ? 16.719 -21.562 -15.617 1 96.94 85 CYS A C 1
ATOM 633 O O . CYS A 1 85 ? 16.641 -22.094 -14.508 1 96.94 85 CYS A O 1
ATOM 635 N N . GLN A 1 86 ? 17.828 -21.125 -16.094 1 97.25 86 GLN A N 1
ATOM 636 C CA . GLN A 1 86 ? 19.078 -21.234 -15.344 1 97.25 86 GLN A CA 1
ATOM 637 C C . GLN A 1 86 ? 19 -20.484 -14.016 1 97.25 86 GLN A C 1
ATOM 639 O O . GLN A 1 86 ? 19.5 -20.969 -13 1 97.25 86 GLN A O 1
ATOM 644 N N . SER A 1 87 ? 18.422 -19.312 -14.078 1 98.19 87 SER A N 1
ATOM 645 C CA . SER A 1 87 ? 18.266 -18.531 -12.859 1 98.19 87 SER A CA 1
ATOM 646 C C . SER A 1 87 ? 17.375 -19.234 -11.852 1 98.19 87 SER A C 1
ATOM 648 O O . SER A 1 87 ? 17.641 -19.203 -10.648 1 98.19 87 SER A O 1
ATOM 650 N N . VAL A 1 88 ? 16.359 -19.844 -12.336 1 98.69 88 VAL A N 1
ATOM 651 C CA . VAL A 1 88 ? 15.445 -20.562 -11.461 1 98.69 88 VAL A CA 1
ATOM 652 C C . VAL A 1 88 ? 16.156 -21.766 -10.859 1 98.69 88 VAL A C 1
ATOM 654 O O . VAL A 1 88 ? 16.031 -22.047 -9.664 1 98.69 88 VAL A O 1
ATOM 657 N N . PHE A 1 89 ? 16.922 -22.484 -11.711 1 98.31 89 PHE A N 1
ATOM 658 C CA . PHE A 1 89 ? 17.688 -23.625 -11.25 1 98.31 89 PHE A CA 1
ATOM 659 C C . PHE A 1 89 ? 18.672 -23.219 -10.156 1 98.31 89 PHE A C 1
ATOM 661 O O . PHE A 1 89 ? 18.766 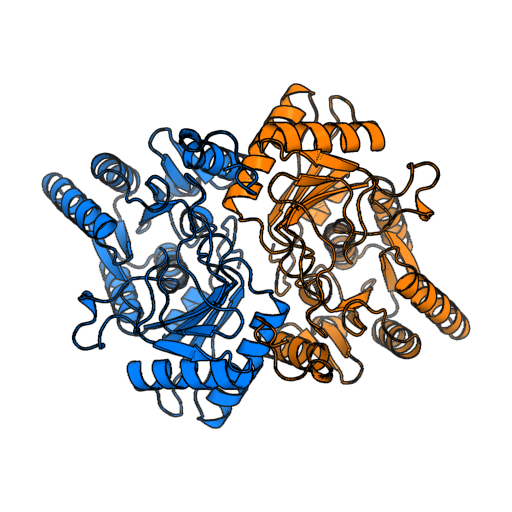-23.891 -9.117 1 98.31 89 PHE A O 1
ATOM 668 N N . GLU A 1 90 ? 19.328 -22.125 -10.352 1 97.94 90 GLU A N 1
ATOM 669 C CA . GLU A 1 90 ? 20.281 -21.594 -9.367 1 97.94 90 GLU A CA 1
ATOM 670 C C . GLU A 1 90 ? 19.578 -21.234 -8.062 1 97.94 90 GLU A C 1
ATOM 672 O O . GLU A 1 90 ? 20.094 -21.5 -6.977 1 97.94 90 GLU A O 1
ATOM 677 N N . ALA A 1 91 ? 18.438 -20.609 -8.164 1 98.69 91 ALA A N 1
ATOM 678 C CA . ALA A 1 91 ? 17.672 -20.219 -6.992 1 98.69 91 ALA A CA 1
ATOM 679 C C . ALA A 1 91 ? 17.266 -21.438 -6.164 1 98.69 91 ALA A C 1
ATOM 681 O O . ALA A 1 91 ? 17.328 -21.406 -4.934 1 98.69 91 ALA A O 1
ATOM 682 N N . LEU A 1 92 ? 16.844 -22.469 -6.832 1 98.75 92 LEU A N 1
ATOM 683 C CA . LEU A 1 92 ? 16.438 -23.688 -6.148 1 98.75 92 LEU A CA 1
ATOM 684 C C . LEU A 1 92 ? 17.625 -24.328 -5.441 1 98.75 92 LEU A C 1
ATOM 686 O O . LEU A 1 92 ? 17.484 -24.844 -4.324 1 98.75 92 LEU A O 1
ATOM 690 N N . GLN A 1 93 ? 18.766 -24.312 -6.074 1 98.19 93 GLN A N 1
ATOM 691 C CA . GLN A 1 93 ? 19.969 -24.844 -5.426 1 98.19 93 GLN A CA 1
ATOM 692 C C . GLN A 1 93 ? 20.312 -24.031 -4.176 1 98.19 93 GLN A C 1
ATOM 694 O O . GLN A 1 93 ? 20.641 -24.609 -3.135 1 98.19 93 GLN A O 1
ATOM 699 N N . LEU A 1 94 ? 20.203 -22.734 -4.34 1 97.81 94 LEU A N 1
ATOM 700 C CA . LEU A 1 94 ? 20.516 -21.844 -3.227 1 97.81 94 LEU A CA 1
ATOM 701 C C . LEU A 1 94 ? 19.516 -22.031 -2.084 1 97.81 94 LEU A C 1
ATOM 703 O O . LEU A 1 94 ? 19.875 -21.891 -0.913 1 97.81 94 LEU A O 1
ATOM 707 N N . ALA A 1 95 ? 18.297 -22.375 -2.4 1 98.56 95 ALA A N 1
ATOM 708 C CA . ALA A 1 95 ? 17.219 -22.484 -1.432 1 98.56 95 ALA A CA 1
ATOM 709 C C . ALA A 1 95 ? 17.281 -23.797 -0.666 1 98.56 95 ALA A C 1
ATOM 711 O O . ALA A 1 95 ? 16.625 -23.969 0.362 1 98.56 95 ALA A O 1
ATOM 712 N N . ASP A 1 96 ? 18.062 -24.734 -1.103 1 98.31 96 ASP A N 1
ATOM 713 C CA . ASP A 1 96 ? 18.125 -26.047 -0.477 1 98.31 96 ASP A CA 1
ATOM 714 C C . ASP A 1 96 ? 18.844 -25.984 0.868 1 98.31 96 ASP A C 1
ATOM 716 O O . ASP A 1 96 ? 20.047 -25.719 0.922 1 98.31 96 ASP A O 1
ATOM 720 N N . LYS A 1 97 ? 18.078 -26.266 1.872 1 97.75 97 LYS A N 1
ATOM 721 C CA . LYS A 1 97 ? 18.625 -26.297 3.227 1 97.75 97 LYS A CA 1
ATOM 722 C C . LYS A 1 97 ? 18.422 -27.656 3.871 1 97.75 97 LYS A C 1
ATOM 724 O O . LYS A 1 97 ? 18.438 -27.781 5.098 1 97.75 97 LYS A O 1
ATOM 729 N N . GLY A 1 98 ? 18.094 -28.594 3.035 1 97.75 98 GLY A N 1
ATOM 730 C CA . GLY A 1 98 ? 18 -29.969 3.48 1 97.75 98 GLY A CA 1
ATOM 731 C C . GLY A 1 98 ? 16.625 -30.344 3.975 1 97.75 98 GLY A C 1
ATOM 732 O O . GLY A 1 98 ? 16.422 -31.453 4.469 1 97.75 98 GLY A O 1
ATOM 733 N N . LYS A 1 99 ? 15.664 -29.422 3.895 1 98.62 99 LYS A N 1
ATOM 734 C CA . LYS A 1 99 ? 14.32 -29.703 4.406 1 98.62 99 LYS A CA 1
ATOM 735 C C . LYS A 1 99 ? 13.289 -29.672 3.281 1 98.62 99 LYS A C 1
ATOM 737 O O . LYS A 1 99 ? 12.094 -29.812 3.529 1 98.62 99 LYS A O 1
ATOM 742 N N . GLY A 1 100 ? 13.789 -29.516 2.049 1 98.69 100 GLY A N 1
ATOM 743 C CA . GLY A 1 100 ? 12.906 -29.453 0.892 1 98.69 100 GLY A CA 1
ATOM 744 C C . GLY A 1 100 ? 12.57 -28.031 0.481 1 98.69 100 GLY A C 1
ATOM 745 O O . GLY A 1 100 ? 12.844 -27.078 1.224 1 98.69 100 GLY A O 1
ATOM 746 N N . ILE A 1 101 ? 12.078 -27.891 -0.786 1 98.94 101 ILE A N 1
ATOM 747 C CA . ILE A 1 101 ? 11.758 -26.594 -1.369 1 98.94 101 ILE A CA 1
ATOM 748 C C . ILE A 1 101 ? 10.344 -26.641 -1.951 1 98.94 101 ILE A C 1
ATOM 750 O O . ILE A 1 101 ? 9.977 -27.578 -2.652 1 98.94 101 ILE A O 1
ATOM 754 N N . LEU A 1 102 ? 9.523 -25.672 -1.599 1 98.94 102 LEU A N 1
ATOM 755 C CA . LEU A 1 102 ? 8.25 -25.469 -2.287 1 98.94 102 LEU A CA 1
ATOM 756 C C . LEU A 1 102 ? 8.383 -24.391 -3.354 1 98.94 102 LEU A C 1
ATOM 758 O O . LEU A 1 102 ? 8.734 -23.25 -3.045 1 98.94 102 LEU A O 1
ATOM 762 N N . LEU A 1 103 ? 8.203 -24.781 -4.582 1 98.94 103 LEU A N 1
ATOM 763 C CA . LEU A 1 103 ? 8.156 -23.844 -5.703 1 98.94 103 LEU A CA 1
ATOM 764 C C . LEU A 1 103 ? 6.711 -23.469 -6.039 1 98.94 103 LEU A C 1
ATOM 766 O O . LEU A 1 103 ? 5.918 -24.328 -6.426 1 98.94 103 LEU A O 1
ATOM 770 N N . ILE A 1 104 ? 6.348 -22.219 -5.824 1 98.94 104 ILE A N 1
ATOM 771 C CA . ILE A 1 104 ? 5.012 -21.734 -6.152 1 98.94 104 ILE A CA 1
ATOM 772 C C . ILE A 1 104 ? 5.055 -20.953 -7.461 1 98.94 104 ILE A C 1
ATOM 774 O O . ILE A 1 104 ? 5.836 -20 -7.598 1 98.94 104 ILE A O 1
ATOM 778 N N . VAL A 1 105 ? 4.234 -21.328 -8.406 1 98.88 105 VAL A N 1
ATOM 779 C CA . VAL A 1 105 ? 4.27 -20.766 -9.75 1 98.88 105 VAL A CA 1
ATOM 780 C C . VAL A 1 105 ? 2.893 -20.219 -10.117 1 98.88 105 VAL A C 1
ATOM 782 O O . VAL A 1 105 ? 1.882 -20.906 -9.953 1 98.88 105 VAL A O 1
ATOM 785 N N . LEU A 1 106 ? 2.818 -18.953 -10.539 1 98.5 106 LEU A N 1
ATOM 786 C CA . LEU A 1 106 ? 1.588 -18.438 -11.133 1 98.5 106 LEU A CA 1
ATOM 787 C C . LEU A 1 106 ? 1.367 -19.047 -12.523 1 98.5 106 LEU A C 1
ATOM 789 O O . LEU A 1 106 ? 2.291 -19.094 -13.336 1 98.5 106 LEU A O 1
ATOM 793 N N . ASN A 1 107 ? 0.186 -19.422 -12.789 1 97.94 107 ASN A N 1
ATOM 794 C CA . ASN A 1 107 ? -0.107 -20.094 -14.047 1 97.94 107 ASN A CA 1
ATOM 795 C C . ASN A 1 107 ? -0.104 -19.125 -15.227 1 97.94 107 ASN A C 1
ATOM 797 O O . ASN A 1 107 ? -1.165 -18.719 -15.688 1 97.94 107 ASN A O 1
ATOM 801 N N . HIS A 1 108 ? 0.992 -18.875 -15.672 1 96.56 108 HIS A N 1
ATOM 802 C CA . HIS A 1 108 ? 1.283 -18.156 -16.906 1 96.56 108 HIS A CA 1
ATOM 803 C C . HIS A 1 108 ? 2.234 -18.953 -17.797 1 96.56 108 HIS A C 1
ATOM 805 O O . HIS A 1 108 ? 3.184 -19.562 -17.297 1 96.56 108 HIS A O 1
ATOM 811 N N . ASN A 1 109 ? 1.988 -18.953 -19.031 1 95.38 109 ASN A N 1
ATOM 812 C CA . ASN A 1 109 ? 2.674 -19.844 -19.953 1 95.38 109 ASN A CA 1
ATOM 813 C C . ASN A 1 109 ? 4.191 -19.75 -19.797 1 95.38 109 ASN A C 1
ATOM 815 O O . ASN A 1 109 ? 4.867 -20.781 -19.656 1 95.38 109 ASN A O 1
ATOM 819 N N . GLY A 1 110 ? 4.75 -18.578 -19.828 1 96.75 110 GLY A N 1
ATOM 820 C CA . GLY A 1 110 ? 6.184 -18.391 -19.672 1 96.75 110 GLY A CA 1
ATOM 821 C C . GLY A 1 110 ? 6.719 -18.906 -18.359 1 96.75 110 GLY A C 1
ATOM 822 O O . GLY A 1 110 ? 7.77 -19.547 -18.312 1 96.75 110 GLY A O 1
ATOM 823 N N . ASP A 1 111 ? 6.027 -18.672 -17.328 1 98.06 111 ASP A N 1
ATOM 824 C CA . ASP A 1 111 ? 6.434 -19.094 -15.992 1 98.06 111 ASP A CA 1
ATOM 825 C C . ASP A 1 111 ? 6.387 -20.625 -15.867 1 98.06 111 ASP A C 1
ATOM 827 O O . ASP A 1 111 ? 7.305 -21.234 -15.312 1 98.06 111 ASP A O 1
ATOM 831 N N . ILE A 1 112 ? 5.312 -21.219 -16.375 1 98.25 112 ILE A N 1
ATOM 832 C CA . ILE A 1 112 ? 5.133 -22.656 -16.312 1 98.25 112 ILE A CA 1
ATOM 833 C C . ILE A 1 112 ? 6.23 -23.359 -17.109 1 98.25 112 ILE A C 1
ATOM 835 O O . ILE A 1 112 ? 6.812 -24.344 -16.641 1 98.25 112 ILE A O 1
ATOM 839 N N . LEU A 1 113 ? 6.457 -22.828 -18.266 1 98.25 113 LEU A N 1
ATOM 840 C CA . LEU A 1 113 ? 7.504 -23.406 -19.109 1 98.25 113 LEU A CA 1
ATOM 841 C C . LEU A 1 113 ? 8.852 -23.391 -18.391 1 98.25 113 LEU A C 1
ATOM 843 O O . LEU A 1 113 ? 9.547 -24.406 -18.328 1 98.25 113 LEU A O 1
ATOM 847 N N . THR A 1 114 ? 9.211 -22.266 -17.844 1 98.56 114 THR A N 1
ATOM 848 C CA . THR A 1 114 ? 10.477 -22.094 -17.141 1 98.56 114 THR A CA 1
ATOM 849 C C . THR A 1 114 ? 10.531 -22.984 -15.914 1 98.56 114 THR A C 1
ATOM 851 O O . THR A 1 114 ? 11.555 -23.641 -15.664 1 98.56 114 THR A O 1
ATOM 854 N N . ALA A 1 115 ? 9.492 -23.047 -15.172 1 98.62 115 ALA A N 1
ATOM 855 C CA . ALA A 1 115 ? 9.422 -23.859 -13.961 1 98.62 115 ALA A CA 1
ATOM 856 C C . ALA A 1 115 ? 9.594 -25.344 -14.281 1 98.62 115 ALA A C 1
ATOM 858 O O . ALA A 1 115 ? 10.328 -26.062 -13.594 1 98.62 115 ALA A O 1
ATOM 859 N N . ASN A 1 116 ? 8.891 -25.766 -15.312 1 98.38 116 ASN A N 1
ATOM 860 C CA . ASN A 1 116 ? 8.969 -27.172 -15.703 1 98.38 116 ASN A CA 1
ATOM 861 C C . ASN A 1 116 ? 10.391 -27.562 -16.109 1 98.38 116 ASN A C 1
ATOM 863 O O . ASN A 1 116 ? 10.867 -28.641 -15.758 1 98.38 116 ASN A O 1
ATOM 867 N N . LYS A 1 117 ? 10.992 -26.734 -16.859 1 98.5 117 LYS A N 1
ATOM 868 C CA . LYS A 1 117 ? 12.375 -26.984 -17.266 1 98.5 117 LYS A CA 1
ATOM 869 C C . LYS A 1 117 ? 13.297 -27.062 -16.047 1 98.5 117 LYS A C 1
ATOM 871 O O . LYS A 1 117 ? 14.156 -27.922 -15.961 1 98.5 117 LYS A O 1
ATOM 876 N N . ALA A 1 118 ? 13.133 -26.094 -15.156 1 98.38 118 ALA A N 1
ATOM 877 C CA . ALA A 1 118 ? 13.945 -26.094 -13.938 1 98.38 118 ALA A CA 1
ATOM 878 C C . ALA A 1 118 ? 13.703 -27.344 -13.109 1 98.38 118 ALA A C 1
ATOM 880 O O . ALA A 1 118 ? 14.648 -27.906 -12.531 1 98.38 118 ALA A O 1
ATOM 881 N N . MET A 1 119 ? 12.453 -27.797 -13.031 1 98.06 119 MET A N 1
ATOM 882 C CA . MET A 1 119 ? 12.094 -28.984 -12.273 1 98.06 119 MET A CA 1
ATOM 883 C C . MET A 1 119 ? 12.789 -30.219 -12.844 1 98.06 119 MET A C 1
ATOM 885 O O . MET A 1 119 ? 13.188 -31.109 -12.094 1 98.06 119 MET A O 1
ATOM 889 N N . GLN A 1 120 ? 12.891 -30.25 -14.125 1 97.88 120 GLN A N 1
ATOM 890 C CA . GLN A 1 120 ? 13.609 -31.359 -14.758 1 97.88 120 GLN A CA 1
ATOM 891 C C . GLN A 1 120 ? 15.078 -31.359 -14.344 1 97.88 120 GLN A C 1
ATOM 893 O O . GLN A 1 120 ? 15.648 -32.406 -14.078 1 97.88 120 GLN A O 1
ATOM 898 N N . GLU A 1 121 ? 15.641 -30.203 -14.305 1 97.12 121 GLU A N 1
ATOM 899 C CA . GLU A 1 121 ? 17.047 -30.078 -13.938 1 97.12 121 GLU A CA 1
ATOM 900 C C . GLU A 1 121 ? 17.281 -30.469 -12.484 1 97.12 121 GLU A C 1
ATOM 902 O O . GLU A 1 121 ? 18.266 -31.141 -12.172 1 97.12 121 GLU A O 1
ATOM 907 N N . VAL A 1 122 ? 16.422 -30.031 -11.586 1 96.38 122 VAL A N 1
ATOM 908 C CA . VAL A 1 122 ? 16.641 -30.297 -10.164 1 96.38 122 VAL A CA 1
ATOM 909 C C . VAL A 1 122 ? 16.438 -31.781 -9.875 1 96.38 122 VAL A C 1
ATOM 911 O O . VAL A 1 122 ? 17.031 -32.312 -8.945 1 96.38 122 VAL A O 1
ATOM 914 N N . LYS A 1 123 ? 15.57 -32.406 -10.609 1 95.69 123 LYS A N 1
ATOM 915 C CA . LYS A 1 123 ? 15.367 -33.844 -10.461 1 95.69 123 LYS A CA 1
ATOM 916 C C . LYS A 1 123 ? 16.656 -34.625 -10.75 1 95.69 123 LYS A C 1
ATOM 918 O O . LYS A 1 123 ? 16.938 -35.625 -10.086 1 95.69 123 LYS A O 1
ATOM 923 N N . LYS A 1 124 ? 17.406 -34.156 -11.656 1 96.81 124 LYS A N 1
ATOM 924 C CA . LYS A 1 124 ? 18.656 -34.812 -12.055 1 96.81 124 LYS A CA 1
ATOM 925 C C . LYS A 1 124 ? 19.656 -34.812 -10.914 1 96.81 124 LYS A C 1
ATOM 927 O O . LYS A 1 124 ? 20.5 -35.719 -10.82 1 96.81 124 LYS A O 1
ATOM 932 N N . ILE A 1 125 ? 19.594 -33.875 -10.102 1 96.62 125 ILE A N 1
ATOM 933 C CA . ILE A 1 125 ? 20.594 -33.75 -9.047 1 96.62 125 ILE A CA 1
ATOM 934 C C . ILE A 1 125 ? 20 -34.156 -7.707 1 96.62 125 ILE A C 1
ATOM 936 O O . ILE A 1 125 ? 20.625 -33.969 -6.66 1 96.62 125 ILE A O 1
ATOM 940 N N . GLY A 1 126 ? 18.781 -34.562 -7.648 1 96.69 126 GLY A N 1
ATOM 941 C CA . GLY A 1 126 ? 18.156 -35.156 -6.48 1 96.69 126 GLY A CA 1
ATOM 942 C C . GLY A 1 126 ? 17.672 -34.125 -5.477 1 96.69 126 GLY A C 1
ATOM 943 O O . GLY A 1 126 ? 17.578 -34.406 -4.281 1 96.69 126 GLY A O 1
ATOM 944 N N . LEU A 1 127 ? 17.453 -32.938 -5.91 1 97.38 127 LEU A N 1
ATOM 945 C CA . LEU A 1 127 ? 16.891 -31.922 -5.031 1 97.38 127 LEU A CA 1
ATOM 946 C C . LEU A 1 127 ? 15.414 -32.156 -4.762 1 97.38 127 LEU A C 1
ATOM 948 O O . LEU A 1 127 ? 14.664 -32.5 -5.68 1 97.38 127 LEU A O 1
ATOM 952 N N . ASP A 1 128 ? 15.008 -32.094 -3.527 1 98.31 128 ASP A N 1
ATOM 953 C CA . ASP A 1 128 ? 13.617 -32.312 -3.135 1 98.31 128 ASP A CA 1
ATOM 954 C C . ASP A 1 128 ? 12.789 -31.031 -3.305 1 98.31 128 ASP A C 1
ATOM 956 O O . ASP A 1 128 ? 12.742 -30.188 -2.41 1 98.31 128 ASP A O 1
ATOM 960 N N . VAL A 1 129 ? 12.117 -30.938 -4.422 1 98.81 129 VAL A N 1
ATOM 961 C CA . VAL A 1 129 ? 11.328 -29.75 -4.75 1 98.81 129 VAL A CA 1
ATOM 962 C C . VAL A 1 129 ? 9.898 -30.172 -5.082 1 98.81 129 VAL A C 1
ATOM 964 O O . VAL A 1 129 ? 9.68 -31.078 -5.891 1 98.81 129 VAL A O 1
ATOM 967 N N . SER A 1 130 ? 8.945 -29.609 -4.41 1 98.81 130 SER A N 1
ATOM 968 C CA . SER A 1 130 ? 7.543 -29.719 -4.793 1 98.81 130 SER A CA 1
ATOM 969 C C . SER A 1 130 ? 7.051 -28.438 -5.465 1 98.81 130 SER A C 1
ATOM 971 O O . SER A 1 130 ? 7.434 -27.328 -5.062 1 98.81 130 SER A O 1
ATOM 973 N N . MET A 1 131 ? 6.262 -28.594 -6.504 1 98.81 131 MET A N 1
ATOM 974 C CA . MET A 1 131 ? 5.754 -27.453 -7.242 1 98.81 131 MET A CA 1
ATOM 975 C C . MET A 1 131 ? 4.242 -27.328 -7.094 1 98.81 131 MET A C 1
ATOM 977 O O . MET A 1 131 ? 3.523 -28.328 -7.227 1 98.81 131 MET A O 1
ATOM 981 N N . VAL A 1 132 ? 3.74 -26.188 -6.754 1 98.88 132 VAL A N 1
ATOM 982 C CA . VAL A 1 132 ? 2.316 -25.875 -6.711 1 98.88 132 VAL A CA 1
ATOM 983 C C . VAL A 1 132 ? 2.02 -24.688 -7.633 1 98.88 132 VAL A C 1
ATOM 985 O O . VAL A 1 132 ? 2.766 -23.703 -7.656 1 98.88 132 VAL A O 1
ATOM 988 N N . ILE A 1 133 ? 0.974 -24.797 -8.422 1 98.75 133 ILE A N 1
ATOM 989 C CA . ILE A 1 133 ? 0.582 -23.797 -9.414 1 98.75 133 ILE A CA 1
ATOM 990 C C . ILE A 1 133 ? -0.688 -23.078 -8.953 1 98.75 133 ILE A C 1
ATOM 992 O O . ILE A 1 133 ? -1.628 -23.719 -8.477 1 98.75 133 ILE A O 1
ATOM 996 N N . THR A 1 134 ? -0.705 -21.766 -8.984 1 98.69 134 THR A N 1
ATOM 997 C CA . THR A 1 134 ? -1.932 -21.016 -8.742 1 98.69 134 THR A CA 1
ATOM 998 C C . THR A 1 134 ? -2.682 -20.75 -10.039 1 98.69 134 THR A C 1
ATOM 1000 O O . THR A 1 134 ? -2.072 -20.406 -11.055 1 98.69 134 THR A O 1
ATOM 1003 N N . HIS A 1 135 ? -3.93 -20.906 -10.078 1 98.19 135 HIS A N 1
ATOM 1004 C CA . HIS A 1 135 ? -4.777 -20.859 -11.266 1 98.19 135 HIS A CA 1
ATOM 1005 C C . HIS A 1 135 ? -6.207 -20.469 -10.898 1 98.19 135 HIS A C 1
ATOM 1007 O O . HIS A 1 135 ? -7.156 -21.172 -11.273 1 98.19 135 HIS A O 1
ATOM 1013 N N . GLU A 1 136 ? -6.422 -19.297 -10.32 1 97.81 136 GLU A N 1
ATOM 1014 C CA . GLU A 1 136 ? -7.684 -18.984 -9.656 1 97.81 136 GLU A CA 1
ATOM 1015 C C . GLU A 1 136 ? -8.492 -17.969 -10.445 1 97.81 136 GLU A C 1
ATOM 1017 O O . GLU A 1 136 ? -9.57 -17.562 -10.023 1 97.81 136 GLU A O 1
ATOM 1022 N N . ASP A 1 137 ? -8.031 -17.578 -11.633 1 97.5 137 ASP A N 1
ATOM 1023 C CA . ASP A 1 137 ? -8.734 -16.594 -12.453 1 97.5 137 ASP A CA 1
ATOM 1024 C C . ASP A 1 137 ? -9.969 -17.203 -13.109 1 97.5 137 ASP A C 1
ATOM 1026 O O . ASP A 1 137 ? -9.859 -17.906 -14.125 1 97.5 137 ASP A O 1
ATOM 1030 N N . ILE A 1 138 ? -11.086 -16.797 -12.688 1 97.31 138 ILE A N 1
ATOM 1031 C CA . ILE A 1 138 ? -12.297 -17.484 -13.117 1 97.31 138 ILE A CA 1
ATOM 1032 C C . ILE A 1 138 ? -12.758 -16.938 -14.469 1 97.31 138 ILE A C 1
ATOM 1034 O O . ILE A 1 138 ? -13.695 -17.453 -15.07 1 97.31 138 ILE A O 1
ATOM 1038 N N . ALA A 1 139 ? -12.117 -15.906 -14.938 1 95.5 139 ALA A N 1
ATOM 1039 C CA . ALA A 1 139 ? -12.508 -15.281 -16.188 1 95.5 139 ALA A CA 1
ATOM 1040 C C . ALA A 1 139 ? -12.117 -16.156 -17.391 1 95.5 139 ALA A C 1
ATOM 1042 O O . ALA A 1 139 ? -12.648 -15.984 -18.484 1 95.5 139 ALA A O 1
ATOM 1043 N N . VAL A 1 140 ? -11.227 -17.047 -17.219 1 93.75 140 VAL A N 1
ATOM 1044 C CA . VAL A 1 140 ? -10.586 -17.734 -18.344 1 93.75 140 VAL A CA 1
ATOM 1045 C C . VAL A 1 140 ? -11.258 -19.078 -18.578 1 93.75 140 VAL A C 1
ATOM 1047 O O . VAL A 1 140 ? -11.445 -19.5 -19.734 1 93.75 140 VAL A O 1
ATOM 1050 N N . ALA A 1 141 ? -11.5 -19.766 -17.516 1 95.06 141 ALA A N 1
ATOM 1051 C CA . ALA A 1 141 ? -12.055 -21.109 -17.641 1 95.06 141 ALA A CA 1
ATOM 1052 C C . ALA A 1 141 ? -12.859 -21.484 -16.391 1 95.06 141 ALA A C 1
ATOM 1054 O O . ALA A 1 141 ? -12.719 -20.859 -15.344 1 95.06 141 ALA A O 1
ATOM 1055 N N . ALA A 1 142 ? -13.672 -22.5 -16.594 1 95.38 142 ALA A N 1
ATOM 1056 C CA . ALA A 1 142 ? -14.422 -23.047 -15.469 1 95.38 142 ALA A CA 1
ATOM 1057 C C . ALA A 1 142 ? -13.508 -23.812 -14.523 1 95.38 142 ALA A C 1
ATOM 1059 O O . ALA A 1 142 ? -12.367 -24.141 -14.875 1 95.38 142 ALA A O 1
ATOM 1060 N N . ARG A 1 143 ? -13.945 -24.094 -13.422 1 94.81 143 ARG A N 1
ATOM 1061 C CA . ARG A 1 143 ? -13.156 -24.75 -12.391 1 94.81 143 ARG A CA 1
ATOM 1062 C C . ARG A 1 143 ? -12.766 -26.172 -12.82 1 94.81 143 ARG A C 1
ATOM 1064 O O . ARG A 1 143 ? -11.703 -26.656 -12.453 1 94.81 143 ARG A O 1
ATOM 1071 N N . SER A 1 144 ? -13.609 -26.781 -13.586 1 95.12 144 SER A N 1
ATOM 1072 C CA . SER A 1 144 ? -13.312 -28.109 -14.094 1 95.12 144 SER A CA 1
ATOM 1073 C C . SER A 1 144 ? -12.086 -28.094 -15.008 1 95.12 144 SER A C 1
ATOM 1075 O O . SER A 1 144 ? -11.461 -29.125 -15.234 1 95.12 144 SER A O 1
ATOM 1077 N N . GLU A 1 145 ? -11.75 -26.906 -15.523 1 96.44 145 GLU A N 1
ATOM 1078 C CA . GLU A 1 145 ? -10.57 -26.703 -16.359 1 96.44 145 GLU A CA 1
ATOM 1079 C C . GLU A 1 145 ? -9.602 -25.703 -15.734 1 96.44 145 GLU A C 1
ATOM 1081 O O . GLU A 1 145 ? -9.094 -24.812 -16.406 1 96.44 145 GLU A O 1
ATOM 1086 N N . SER A 1 146 ? -9.492 -25.891 -14.469 1 91.75 146 SER A N 1
ATOM 1087 C CA . SER A 1 146 ? -8.797 -24.875 -13.68 1 91.75 146 SER A CA 1
ATOM 1088 C C . SER A 1 146 ? -7.352 -24.703 -14.148 1 91.75 146 SER A C 1
ATOM 1090 O O . SER A 1 146 ? -6.773 -23.625 -14.016 1 91.75 146 SER A O 1
ATOM 1092 N N . LEU A 1 147 ? -6.77 -25.641 -14.766 1 92.56 147 LEU A N 1
ATOM 1093 C CA . LEU A 1 147 ? -5.371 -25.562 -15.172 1 92.56 147 LEU A CA 1
ATOM 1094 C C . LEU A 1 147 ? -5.207 -24.641 -16.375 1 92.56 147 LEU A C 1
ATOM 1096 O O . LEU A 1 147 ? -4.086 -24.234 -16.703 1 92.56 147 LEU A O 1
ATOM 1100 N N . LYS A 1 148 ? -6.309 -24.234 -16.938 1 95.25 148 LYS A N 1
ATOM 1101 C CA . LYS A 1 148 ? -6.277 -23.25 -18.016 1 95.25 148 LYS A CA 1
ATOM 1102 C C . LYS A 1 148 ? -6.359 -21.828 -17.484 1 95.25 148 LYS A C 1
ATOM 1104 O O . LYS A 1 148 ? -6.117 -20.875 -18.219 1 95.25 148 LYS A O 1
ATOM 1109 N N . ARG A 1 149 ? -6.68 -21.766 -16.219 1 97 149 ARG A N 1
ATOM 1110 C CA . ARG A 1 149 ? -6.867 -20.453 -15.609 1 97 149 ARG A CA 1
ATOM 1111 C C . ARG A 1 149 ? -5.523 -19.781 -15.32 1 97 149 ARG A C 1
ATOM 1113 O O . ARG A 1 149 ? -4.512 -20.469 -15.164 1 97 149 ARG A O 1
ATOM 1120 N N . ARG A 1 150 ? -5.551 -18.5 -15.242 1 96.62 150 ARG A N 1
ATOM 1121 C CA . ARG A 1 150 ? -4.367 -17.734 -14.867 1 96.62 150 ARG A CA 1
ATOM 1122 C C . ARG A 1 150 ? -4.211 -17.672 -13.352 1 96.62 150 ARG A C 1
ATOM 1124 O O . ARG A 1 150 ? -5.188 -17.828 -12.609 1 96.62 150 ARG A O 1
ATOM 1131 N N . GLY A 1 151 ? -2.977 -17.531 -12.953 1 97.69 151 GLY A N 1
ATOM 1132 C CA . GLY A 1 151 ? -2.715 -17.141 -11.586 1 97.69 151 GLY A CA 1
ATOM 1133 C C . GLY A 1 151 ? -2.693 -15.633 -11.398 1 97.69 151 GLY A C 1
ATOM 1134 O O . GLY A 1 151 ? -2.127 -14.906 -12.219 1 97.69 151 GLY A O 1
ATOM 1135 N N . LEU A 1 152 ? -3.33 -15.148 -10.344 1 98.06 152 LEU A N 1
ATOM 1136 C CA . LEU A 1 152 ? -3.408 -13.719 -10.07 1 98.06 152 LEU A CA 1
ATOM 1137 C C . LEU A 1 152 ? -3.02 -13.43 -8.625 1 98.06 152 LEU A C 1
ATOM 1139 O O . LEU A 1 152 ? -1.955 -13.844 -8.164 1 98.06 152 LEU A O 1
ATOM 1143 N N . VAL A 1 153 ? -3.762 -12.664 -7.895 1 98.75 153 VAL A N 1
ATOM 1144 C CA . VAL A 1 153 ? -3.373 -12.141 -6.59 1 98.75 153 VAL A CA 1
ATOM 1145 C C . VAL A 1 153 ? -3.363 -13.273 -5.562 1 98.75 153 VAL A C 1
ATOM 1147 O O . VAL A 1 153 ? -2.723 -13.164 -4.516 1 98.75 153 VAL A O 1
ATOM 1150 N N . GLY A 1 154 ? -3.961 -14.406 -5.836 1 98.81 154 GLY A N 1
ATOM 1151 C CA . GLY A 1 154 ? -4.086 -15.516 -4.902 1 98.81 154 GLY A CA 1
ATOM 1152 C C . GLY A 1 154 ? -2.748 -16.094 -4.477 1 98.81 154 GLY A C 1
ATOM 1153 O O . GLY A 1 154 ? -2.648 -16.734 -3.434 1 98.81 154 GLY A O 1
ATOM 1154 N N . CYS A 1 155 ? -1.682 -15.852 -5.262 1 98.88 155 CYS A N 1
ATOM 1155 C CA . CYS A 1 155 ? -0.352 -16.344 -4.93 1 98.88 155 CYS A CA 1
ATOM 1156 C C . CYS A 1 155 ? 0.171 -15.703 -3.654 1 98.88 155 CYS A C 1
ATOM 1158 O O . CYS A 1 155 ? 0.918 -16.328 -2.898 1 98.88 155 CYS A O 1
ATOM 1160 N N . VAL A 1 156 ? -0.25 -14.469 -3.355 1 98.94 156 VAL A N 1
ATOM 1161 C CA . VAL A 1 156 ? 0.358 -13.719 -2.26 1 98.94 156 VAL A CA 1
ATOM 1162 C C . VAL A 1 156 ? -0.122 -14.281 -0.922 1 98.94 156 VAL A C 1
ATOM 1164 O O . VAL A 1 156 ? 0.686 -14.578 -0.04 1 98.94 156 VAL A O 1
ATOM 1167 N N . PRO A 1 157 ? -1.448 -14.445 -0.72 1 98.88 157 PRO A N 1
ATOM 1168 C CA . PRO A 1 157 ? -1.825 -15.133 0.52 1 98.88 157 PRO A CA 1
ATOM 1169 C C . PRO A 1 157 ? -1.261 -16.547 0.608 1 98.88 157 PRO A C 1
ATOM 1171 O O . PRO A 1 157 ? -0.985 -17.031 1.706 1 98.88 157 PRO A O 1
ATOM 1174 N N . LEU A 1 158 ? -1.073 -17.203 -0.538 1 98.94 158 LEU A N 1
ATOM 1175 C CA . LEU A 1 158 ? -0.468 -18.531 -0.516 1 98.94 158 LEU A CA 1
ATOM 1176 C C . LEU A 1 158 ? 0.97 -18.469 -0.013 1 98.94 158 LEU A C 1
ATOM 1178 O O . LEU A 1 158 ? 1.394 -19.312 0.782 1 98.94 158 LEU A O 1
ATOM 1182 N N . PHE A 1 159 ? 1.78 -17.438 -0.464 1 98.94 159 PHE A N 1
ATOM 1183 C CA . PHE A 1 159 ? 3.117 -17.219 0.074 1 98.94 159 PHE A CA 1
ATOM 1184 C C . PHE A 1 159 ? 3.072 -17.062 1.59 1 98.94 159 PHE A C 1
ATOM 1186 O O . PHE A 1 159 ? 3.898 -17.641 2.299 1 98.94 159 PHE A O 1
ATOM 1193 N N . LYS A 1 160 ? 2.133 -16.266 2.076 1 98.88 160 LYS A N 1
ATOM 1194 C CA . LYS A 1 160 ? 2.008 -15.953 3.496 1 98.88 160 LYS A CA 1
ATOM 1195 C C . LYS A 1 160 ? 1.7 -17.203 4.309 1 98.88 160 LYS A C 1
ATOM 1197 O O . LYS A 1 160 ? 2.342 -17.469 5.328 1 98.88 160 LYS A O 1
ATOM 1202 N N . ILE A 1 161 ? 0.752 -17.969 3.848 1 98.88 161 ILE A N 1
ATOM 1203 C CA . ILE A 1 161 ? 0.279 -19.156 4.574 1 98.88 161 ILE A CA 1
ATOM 1204 C C . ILE A 1 161 ? 1.357 -20.234 4.566 1 98.88 161 ILE A C 1
ATOM 1206 O O . ILE A 1 161 ? 1.669 -20.812 5.605 1 98.88 161 ILE A O 1
ATOM 1210 N N . THR A 1 162 ? 1.99 -20.469 3.408 1 98.94 162 THR A N 1
ATOM 1211 C CA . THR A 1 162 ? 3.006 -21.516 3.305 1 98.94 162 THR A CA 1
ATOM 1212 C C . THR A 1 162 ? 4.293 -21.078 4.008 1 98.94 162 THR A C 1
ATOM 1214 O O . THR A 1 162 ? 4.969 -21.906 4.633 1 98.94 162 THR A O 1
ATOM 1217 N N . GLY A 1 163 ? 4.621 -19.781 3.891 1 98.88 163 GLY A N 1
ATOM 1218 C CA . GLY A 1 163 ? 5.766 -19.281 4.637 1 98.88 163 GLY A CA 1
ATOM 1219 C C . GLY A 1 163 ? 5.629 -19.469 6.137 1 98.88 163 GLY A C 1
ATOM 1220 O O . GLY A 1 163 ? 6.586 -19.844 6.809 1 98.88 163 GLY A O 1
ATOM 1221 N N . ALA A 1 164 ? 4.445 -19.188 6.633 1 98.88 164 ALA A N 1
ATOM 1222 C CA . ALA A 1 164 ? 4.164 -19.375 8.055 1 98.88 164 ALA A CA 1
ATOM 1223 C C . ALA A 1 164 ? 4.258 -20.859 8.445 1 98.88 164 ALA A C 1
ATOM 1225 O O . ALA A 1 164 ? 4.812 -21.188 9.492 1 98.88 164 ALA A O 1
ATOM 1226 N N . ALA A 1 165 ? 3.674 -21.734 7.621 1 98.94 165 ALA A N 1
ATOM 1227 C CA . ALA A 1 165 ? 3.74 -23.172 7.879 1 98.94 165 ALA A CA 1
ATOM 1228 C C . ALA A 1 165 ? 5.188 -23.656 7.934 1 98.94 165 ALA A C 1
ATOM 1230 O O . ALA A 1 165 ? 5.555 -24.438 8.805 1 98.94 165 ALA A O 1
ATOM 1231 N N . ALA A 1 166 ? 5.992 -23.188 7.008 1 98.81 166 ALA A N 1
ATOM 1232 C CA . ALA A 1 166 ? 7.41 -23.531 6.977 1 98.81 166 ALA A CA 1
ATOM 1233 C C . ALA A 1 166 ? 8.125 -23.062 8.234 1 98.81 166 ALA A C 1
ATOM 1235 O O . ALA A 1 166 ? 8.906 -23.797 8.836 1 98.81 166 ALA A O 1
ATOM 1236 N N . ALA A 1 167 ? 7.816 -21.812 8.648 1 98.5 167 ALA A N 1
ATOM 1237 C CA . ALA A 1 167 ? 8.438 -21.234 9.828 1 98.5 167 ALA A CA 1
ATOM 1238 C C . ALA A 1 167 ? 8.102 -22.047 11.078 1 98.5 167 ALA A C 1
ATOM 1240 O O . ALA A 1 167 ? 8.891 -22.094 12.023 1 98.5 167 ALA A O 1
ATOM 1241 N N . GLN A 1 168 ? 6.988 -22.719 11.031 1 98.31 168 GLN A N 1
ATOM 1242 C CA . GLN A 1 168 ? 6.539 -23.5 12.18 1 98.31 168 GLN A CA 1
ATOM 1243 C C . GLN A 1 168 ? 6.988 -24.953 12.07 1 98.31 168 GLN A C 1
ATOM 1245 O O . GLN A 1 168 ? 6.535 -25.812 12.836 1 98.31 168 GLN A O 1
ATOM 1250 N N . GLY A 1 169 ? 7.742 -25.266 11.031 1 98.38 169 GLY A N 1
ATOM 1251 C CA . GLY A 1 169 ? 8.453 -26.531 10.977 1 98.38 169 GLY A CA 1
ATOM 1252 C C . GLY A 1 169 ? 7.691 -27.609 10.234 1 98.38 169 GLY A C 1
ATOM 1253 O O . GLY A 1 169 ? 8.039 -28.797 10.312 1 98.38 169 GLY A O 1
ATOM 1254 N N . LYS A 1 170 ? 6.648 -27.234 9.516 1 98.81 170 LYS A N 1
ATOM 1255 C CA . LYS A 1 170 ? 5.934 -28.234 8.727 1 98.81 170 LYS A CA 1
ATOM 1256 C C . LYS A 1 170 ? 6.836 -28.844 7.648 1 98.81 170 LYS A C 1
ATOM 1258 O O . LYS A 1 170 ? 7.719 -28.156 7.121 1 98.81 170 LYS A O 1
ATOM 1263 N N . THR A 1 171 ? 6.605 -30.094 7.328 1 98.81 171 THR A N 1
ATOM 1264 C CA . THR A 1 171 ? 7.395 -30.797 6.316 1 98.81 171 THR A CA 1
ATOM 1265 C C . THR A 1 171 ? 6.973 -30.359 4.914 1 98.81 171 THR A C 1
ATOM 1267 O O . THR A 1 171 ? 5.906 -29.766 4.734 1 98.81 171 THR A O 1
ATOM 1270 N N . LEU A 1 172 ? 7.793 -30.688 3.969 1 98.88 172 LEU A N 1
ATOM 1271 C CA . LEU A 1 172 ? 7.48 -30.359 2.58 1 98.88 172 LEU A CA 1
ATOM 1272 C C . LEU A 1 172 ? 6.156 -31 2.16 1 98.88 172 LEU A C 1
ATOM 1274 O O . LEU A 1 172 ? 5.352 -30.359 1.473 1 98.88 172 LEU A O 1
ATOM 1278 N N . HIS A 1 173 ? 5.941 -32.219 2.576 1 98.81 173 HIS A N 1
ATOM 1279 C CA . HIS A 1 173 ? 4.699 -32.906 2.242 1 98.81 173 HIS A CA 1
ATOM 1280 C C . HIS A 1 173 ? 3.492 -32.188 2.816 1 98.81 173 HIS A C 1
ATOM 1282 O O . HIS A 1 173 ? 2.506 -31.953 2.113 1 98.81 173 HIS A O 1
ATOM 1288 N N . GLN A 1 174 ? 3.598 -31.766 4.082 1 98.88 174 GLN A N 1
ATOM 1289 C CA . GLN A 1 174 ? 2.514 -31.062 4.75 1 98.88 174 GLN A CA 1
ATOM 1290 C C . GLN A 1 174 ? 2.242 -29.719 4.078 1 98.88 174 GLN A C 1
ATOM 1292 O O . GLN A 1 174 ? 1.087 -29.344 3.855 1 98.88 174 GLN A O 1
ATOM 1297 N N . ILE A 1 175 ? 3.266 -29.031 3.725 1 98.94 175 ILE A N 1
ATOM 1298 C CA . ILE A 1 175 ? 3.145 -27.703 3.139 1 98.94 175 ILE A CA 1
ATOM 1299 C C . ILE A 1 175 ? 2.598 -27.812 1.717 1 98.94 175 ILE A C 1
ATOM 1301 O O . ILE A 1 175 ? 1.786 -26.984 1.292 1 98.94 175 ILE A O 1
ATOM 1305 N N . THR A 1 176 ? 3.053 -28.828 0.994 1 98.88 176 THR A N 1
ATOM 1306 C CA . THR A 1 176 ? 2.555 -29.031 -0.361 1 98.88 176 THR A CA 1
ATOM 1307 C C . THR A 1 176 ? 1.056 -29.328 -0.346 1 98.88 176 THR A C 1
ATOM 1309 O O . THR A 1 176 ? 0.307 -28.797 -1.166 1 98.88 176 THR A O 1
ATOM 1312 N N . THR A 1 177 ? 0.669 -30.156 0.59 1 98.88 177 THR A N 1
ATOM 1313 C CA . THR A 1 177 ? -0.746 -30.484 0.727 1 98.88 177 THR A CA 1
ATOM 1314 C C . THR A 1 177 ? -1.559 -29.234 1.062 1 98.88 177 THR A C 1
ATOM 1316 O O . THR A 1 177 ? -2.613 -29 0.469 1 98.88 177 THR A O 1
ATOM 1319 N N . LEU A 1 178 ? -1.055 -28.469 1.99 1 98.88 178 LEU A N 1
ATOM 1320 C CA . LEU A 1 178 ? -1.679 -27.203 2.381 1 98.88 178 LEU A CA 1
ATOM 1321 C C . LEU A 1 178 ? -1.784 -26.25 1.19 1 98.88 178 LEU A C 1
ATOM 1323 O O . LEU A 1 178 ? -2.842 -25.672 0.953 1 98.88 178 LEU A O 1
ATOM 1327 N N . ALA A 1 179 ? -0.725 -26.141 0.441 1 98.94 179 ALA A N 1
ATOM 1328 C CA . ALA A 1 179 ? -0.646 -25.219 -0.697 1 98.94 179 ALA A CA 1
ATOM 1329 C C . ALA A 1 179 ? -1.604 -25.641 -1.807 1 98.94 179 ALA A C 1
ATOM 1331 O O . ALA A 1 179 ? -2.291 -24.812 -2.396 1 98.94 179 ALA A O 1
ATOM 1332 N N . GLN A 1 180 ? -1.631 -26.938 -2.07 1 98.69 180 GLN A N 1
ATOM 1333 C CA . GLN A 1 180 ? -2.529 -27.453 -3.094 1 98.69 180 GLN A CA 1
ATOM 1334 C C . GLN A 1 180 ? -3.988 -27.219 -2.717 1 98.69 180 GLN A C 1
ATOM 1336 O O . GLN A 1 180 ? -4.789 -26.797 -3.549 1 98.69 180 GLN A O 1
ATOM 1341 N N . ASN A 1 181 ? -4.254 -27.531 -1.498 1 98.69 181 ASN A N 1
ATOM 1342 C CA . ASN A 1 181 ? -5.613 -27.312 -1.012 1 98.69 181 ASN A CA 1
ATOM 1343 C C . ASN A 1 181 ? -6.035 -25.859 -1.139 1 98.69 181 ASN A C 1
ATOM 1345 O O . ASN A 1 181 ? -7.141 -25.562 -1.596 1 98.69 181 ASN A O 1
ATOM 1349 N N . PHE A 1 182 ? -5.207 -24.938 -0.744 1 98.81 182 PHE A N 1
ATOM 1350 C CA . PHE A 1 182 ? -5.504 -23.516 -0.833 1 98.81 182 PHE A CA 1
ATOM 1351 C C . PHE A 1 182 ? -5.68 -23.094 -2.287 1 98.81 182 PHE A C 1
ATOM 1353 O O . PHE A 1 182 ? -6.637 -22.391 -2.621 1 98.81 182 PHE A O 1
ATOM 1360 N N . SER A 1 183 ? -4.762 -23.516 -3.117 1 98.62 183 SER A N 1
ATOM 1361 C CA . SER A 1 183 ? -4.785 -23.172 -4.535 1 98.62 183 SER A CA 1
ATOM 1362 C C . SER A 1 183 ? -6.062 -23.656 -5.203 1 98.62 183 SER A C 1
ATOM 1364 O O . SER A 1 183 ? -6.586 -23 -6.105 1 98.62 183 SER A O 1
ATOM 1366 N N . GLU A 1 184 ? -6.586 -24.75 -4.773 1 98.12 184 GLU A N 1
ATOM 1367 C CA . GLU A 1 184 ? -7.766 -25.359 -5.379 1 98.12 184 GLU A CA 1
ATOM 1368 C C . GLU A 1 184 ? -9.047 -24.766 -4.801 1 98.12 184 GLU A C 1
ATOM 1370 O O . GLU A 1 184 ? -10.141 -25.016 -5.312 1 98.12 184 GLU A O 1
ATOM 1375 N N . ASN A 1 185 ? -8.906 -23.953 -3.732 1 98.5 185 ASN A N 1
ATOM 1376 C CA . ASN A 1 185 ? -10.078 -23.422 -3.039 1 98.5 185 ASN A CA 1
ATOM 1377 C C . ASN A 1 185 ? -10.062 -21.891 -3.006 1 98.5 185 ASN A C 1
ATOM 1379 O O . ASN A 1 185 ? -10.469 -21.281 -2.012 1 98.5 185 ASN A O 1
ATOM 1383 N N . MET A 1 186 ? -9.57 -21.312 -4.023 1 98.69 186 MET A N 1
ATOM 1384 C CA . MET A 1 186 ? -9.594 -19.859 -4.176 1 98.69 186 MET A CA 1
ATOM 1385 C C . MET A 1 186 ? -10.078 -19.469 -5.566 1 98.69 186 MET A C 1
ATOM 1387 O O . MET A 1 186 ? -10.109 -20.297 -6.477 1 98.69 186 MET A O 1
ATOM 1391 N N . ALA A 1 187 ? -10.523 -18.266 -5.703 1 98.81 187 ALA A N 1
ATOM 1392 C CA . ALA A 1 187 ? -11.039 -17.703 -6.953 1 98.81 187 ALA A CA 1
ATOM 1393 C C . ALA A 1 187 ? -10.812 -16.203 -7.012 1 98.81 187 ALA A C 1
ATOM 1395 O O . ALA A 1 187 ? -10.93 -15.508 -6 1 98.81 187 ALA A O 1
ATOM 1396 N N . THR A 1 188 ? -10.445 -15.711 -8.188 1 98.62 188 THR A N 1
ATOM 1397 C CA . THR A 1 188 ? -10.227 -14.289 -8.422 1 98.62 188 THR A CA 1
ATOM 1398 C C . THR A 1 188 ? -10.93 -13.844 -9.703 1 98.62 188 THR A C 1
ATOM 1400 O O . THR A 1 188 ? -10.992 -14.594 -10.68 1 98.62 188 THR A O 1
ATOM 1403 N N . ILE A 1 189 ? -11.438 -12.656 -9.703 1 98.25 189 ILE A N 1
ATOM 1404 C CA . ILE A 1 189 ? -11.914 -12.023 -10.922 1 98.25 189 ILE A CA 1
ATOM 1405 C C . ILE A 1 189 ? -11.508 -10.555 -10.938 1 98.25 189 ILE A C 1
ATOM 1407 O O . ILE A 1 189 ? -11.516 -9.891 -9.891 1 98.25 189 ILE A O 1
ATOM 1411 N N . GLY A 1 190 ? -11.055 -10.062 -12.062 1 97.31 190 GLY A N 1
ATOM 1412 C CA . GLY A 1 190 ? -10.609 -8.68 -12.195 1 97.31 190 GLY A CA 1
ATOM 1413 C C . GLY A 1 190 ? -11.602 -7.801 -12.93 1 97.31 190 GLY A C 1
ATOM 1414 O O . GLY A 1 190 ? -12.445 -8.297 -13.68 1 97.31 190 GLY A O 1
ATOM 1415 N N . VAL A 1 191 ? -11.523 -6.543 -12.695 1 97.69 191 VAL A N 1
ATOM 1416 C CA . VAL A 1 191 ? -12.281 -5.527 -13.422 1 97.69 191 VAL A CA 1
ATOM 1417 C C . VAL A 1 191 ? -11.398 -4.312 -13.688 1 97.69 191 VAL A C 1
ATOM 1419 O O . VAL A 1 191 ? -10.516 -3.998 -12.891 1 97.69 191 VAL A O 1
ATOM 1422 N N . ALA A 1 192 ? -11.562 -3.668 -14.812 1 96.44 192 ALA A N 1
ATOM 1423 C CA . ALA A 1 192 ? -10.828 -2.451 -15.148 1 96.44 192 ALA A CA 1
ATOM 1424 C C . ALA A 1 192 ? -11.766 -1.385 -15.711 1 96.44 192 ALA A C 1
ATOM 1426 O O . ALA A 1 192 ? -12.688 -1.697 -16.469 1 96.44 192 ALA A O 1
ATOM 1427 N N . SER A 1 193 ? -11.562 -0.175 -15.305 1 95.62 193 SER A N 1
ATOM 1428 C CA . SER A 1 193 ? -12.289 0.955 -15.875 1 95.62 193 SER A CA 1
ATOM 1429 C C . SER A 1 193 ? -11.398 1.787 -16.781 1 95.62 193 SER A C 1
ATOM 1431 O O . SER A 1 193 ? -11.891 2.531 -17.641 1 95.62 193 SER A O 1
ATOM 1433 N N . LYS A 1 194 ? -10.141 1.787 -16.562 1 93.94 194 LYS A N 1
ATOM 1434 C CA . LYS A 1 194 ? -9.109 2.381 -17.422 1 93.94 194 LYS A CA 1
ATOM 1435 C C . LYS A 1 194 ? -7.902 1.457 -17.547 1 93.94 194 LYS A C 1
ATOM 1437 O O . LYS A 1 194 ? -7.496 0.818 -16.578 1 93.94 194 LYS A O 1
ATOM 1442 N N . THR A 1 195 ? -7.305 1.393 -18.688 1 93.06 195 THR A N 1
ATOM 1443 C CA . THR A 1 195 ? -6.18 0.492 -18.906 1 93.06 195 THR A CA 1
ATOM 1444 C C . THR A 1 195 ? -4.859 1.187 -18.594 1 93.06 195 THR A C 1
ATOM 1446 O O . THR A 1 195 ? -4.832 2.391 -18.328 1 93.06 195 THR A O 1
ATOM 1449 N N . ALA A 1 196 ? -3.814 0.414 -18.547 1 94.75 196 ALA A N 1
ATOM 1450 C CA . ALA A 1 196 ? -2.475 0.918 -18.25 1 94.75 196 ALA A CA 1
ATOM 1451 C C . ALA A 1 196 ? -1.623 0.982 -19.516 1 94.75 196 ALA A C 1
ATOM 1453 O O . ALA A 1 196 ? -2.102 0.679 -20.609 1 94.75 196 ALA A O 1
ATOM 1454 N N . THR A 1 197 ? -0.472 1.55 -19.359 1 93.69 197 THR A N 1
ATOM 1455 C CA . THR A 1 197 ? 0.489 1.607 -20.453 1 93.69 197 THR A CA 1
ATOM 1456 C C . THR A 1 197 ? 1.708 0.74 -20.141 1 93.69 197 THR A C 1
ATOM 1458 O O . THR A 1 197 ? 2.152 0.665 -19 1 93.69 197 THR A O 1
ATOM 1461 N N . HIS A 1 198 ? 2.191 0.119 -21.141 1 94.25 198 HIS A N 1
ATOM 1462 C CA . HIS A 1 198 ? 3.402 -0.681 -21 1 94.25 198 HIS A CA 1
ATOM 1463 C C . HIS A 1 198 ? 4.605 0.195 -20.672 1 94.25 198 HIS A C 1
ATOM 1465 O O . HIS A 1 198 ? 4.902 1.153 -21.391 1 94.25 198 HIS A O 1
ATOM 1471 N N . PRO A 1 199 ? 5.367 -0.141 -19.656 1 94.38 199 PRO A N 1
ATOM 1472 C CA . PRO A 1 199 ? 6.414 0.777 -19.203 1 94.38 199 PRO A CA 1
ATOM 1473 C C . PRO A 1 199 ? 7.621 0.806 -20.141 1 94.38 199 PRO A C 1
ATOM 1475 O O . PRO A 1 199 ? 8.438 1.729 -20.078 1 94.38 199 PRO A O 1
ATOM 1478 N N . GLN A 1 200 ? 7.742 -0.115 -21.016 1 92.75 200 GLN A N 1
ATOM 1479 C CA . GLN A 1 200 ? 8.906 -0.163 -21.891 1 92.75 200 GLN A CA 1
ATOM 1480 C C . GLN A 1 200 ? 8.656 0.623 -23.172 1 92.75 200 GLN A C 1
ATOM 1482 O O . GLN A 1 200 ? 9.562 1.256 -23.719 1 92.75 200 GLN A O 1
ATOM 1487 N N . ASN A 1 201 ? 7.348 0.578 -23.656 1 90.25 201 ASN A N 1
ATOM 1488 C CA . ASN A 1 201 ? 7.137 1.177 -24.969 1 90.25 201 ASN A CA 1
ATOM 1489 C C . ASN A 1 201 ? 6.023 2.223 -24.938 1 90.25 201 ASN A C 1
ATOM 1491 O O . ASN A 1 201 ? 5.781 2.908 -25.938 1 90.25 201 ASN A O 1
ATOM 1495 N N . GLY A 1 202 ? 5.301 2.229 -23.859 1 89.5 202 GLY A N 1
ATOM 1496 C CA . GLY A 1 202 ? 4.316 3.283 -23.688 1 89.5 202 GLY A CA 1
ATOM 1497 C C . GLY A 1 202 ? 2.98 2.963 -24.328 1 89.5 202 GLY A C 1
ATOM 1498 O O . GLY A 1 202 ? 2.037 3.752 -24.234 1 89.5 202 GLY A O 1
ATOM 1499 N N . SER A 1 203 ? 2.912 1.803 -24.938 1 90.38 203 SER A N 1
ATOM 1500 C CA . SER A 1 203 ? 1.657 1.433 -25.578 1 90.38 203 SER A CA 1
ATOM 1501 C C . SER A 1 203 ? 0.589 1.074 -24.547 1 90.38 203 SER A C 1
ATOM 1503 O O . SER A 1 203 ? 0.89 0.463 -23.531 1 90.38 203 SER A O 1
ATOM 1505 N N . ALA A 1 204 ? -0.637 1.475 -24.891 1 90.31 204 ALA A N 1
ATOM 1506 C CA . ALA A 1 204 ? -1.758 1.099 -24.047 1 90.31 204 ALA A CA 1
ATOM 1507 C C . ALA A 1 204 ? -2.002 -0.407 -24.078 1 90.31 204 ALA A C 1
ATOM 1509 O O . ALA A 1 204 ? -1.897 -1.028 -25.141 1 90.31 204 ALA A O 1
ATOM 1510 N N . PHE A 1 205 ? -2.314 -0.976 -22.938 1 90.19 205 PHE A N 1
ATOM 1511 C CA . PHE A 1 205 ? -2.645 -2.395 -22.875 1 90.19 205 PHE A CA 1
ATOM 1512 C C . PHE A 1 205 ? -3.896 -2.691 -23.688 1 90.19 205 PHE A C 1
ATOM 1514 O O . PHE A 1 205 ? -3.967 -3.709 -24.391 1 90.19 205 PHE A O 1
ATOM 1521 N N . SER A 1 206 ? -4.875 -1.83 -23.562 1 88.12 206 SER A N 1
ATOM 1522 C CA . SER A 1 206 ? -6.145 -1.878 -24.281 1 88.12 206 SER A CA 1
ATOM 1523 C C . SER A 1 206 ? -6.832 -0.517 -24.281 1 88.12 206 SER A C 1
ATOM 1525 O O . SER A 1 206 ? -6.27 0.468 -23.797 1 88.12 206 SER A O 1
ATOM 1527 N N . VAL A 1 207 ? -7.961 -0.548 -24.969 1 87.38 207 VAL A N 1
ATOM 1528 C CA . VAL A 1 207 ? -8.719 0.698 -25 1 87.38 207 VAL A CA 1
ATOM 1529 C C . VAL A 1 207 ? -10.133 0.458 -24.469 1 87.38 207 VAL A C 1
ATOM 1531 O O . VAL A 1 207 ? -10.828 -0.458 -24.922 1 87.38 207 VAL A O 1
ATOM 1534 N N . LEU A 1 208 ? -10.445 1.202 -23.438 1 91 208 LEU A N 1
ATOM 1535 C CA . LEU A 1 208 ? -11.805 1.229 -22.906 1 91 208 LEU A CA 1
ATOM 1536 C C . LEU A 1 208 ? -12.445 2.598 -23.125 1 91 208 LEU A C 1
ATOM 1538 O O . LEU A 1 208 ? -11.82 3.627 -22.859 1 91 208 LEU A O 1
ATOM 1542 N N . ASN A 1 209 ? -13.641 2.553 -23.609 1 91.12 209 ASN A N 1
ATOM 1543 C CA . ASN A 1 209 ? -14.359 3.812 -23.766 1 91.12 209 ASN A CA 1
ATOM 1544 C C . ASN A 1 209 ? -14.641 4.473 -22.422 1 91.12 209 ASN A C 1
ATOM 1546 O O . ASN A 1 209 ? -14.523 3.832 -21.375 1 91.12 209 ASN A O 1
ATOM 1550 N N . ASP A 1 210 ? -15.062 5.699 -22.438 1 88.81 210 ASP A N 1
ATOM 1551 C CA . ASP A 1 210 ? -15.242 6.512 -21.234 1 88.81 210 ASP A CA 1
ATOM 1552 C C . ASP A 1 210 ? -16.391 5.973 -20.375 1 88.81 210 ASP A C 1
ATOM 1554 O O . ASP A 1 210 ? -16.453 6.25 -19.172 1 88.81 210 ASP A O 1
ATOM 1558 N N . ASP A 1 211 ? -17.219 5.254 -20.938 1 92 211 ASP A N 1
ATOM 1559 C CA . ASP A 1 211 ? -18.359 4.777 -20.172 1 92 211 ASP A CA 1
ATOM 1560 C C . ASP A 1 211 ? -18.297 3.268 -19.969 1 92 211 ASP A C 1
ATOM 1562 O O . ASP A 1 211 ? -19.281 2.646 -19.562 1 92 211 ASP A O 1
ATOM 1566 N N . GLU A 1 212 ? -17.125 2.738 -20.281 1 94.06 212 GLU A N 1
ATOM 1567 C CA . GLU A 1 212 ? -17.031 1.281 -20.297 1 94.06 212 GLU A CA 1
ATOM 1568 C C . GLU A 1 212 ? -16.141 0.774 -19.172 1 94.06 212 GLU A C 1
ATOM 1570 O O . GLU A 1 212 ? -15.188 1.454 -18.766 1 94.06 212 GLU A O 1
ATOM 1575 N N . MET A 1 213 ? -16.453 -0.365 -18.625 1 95.62 213 MET A N 1
ATOM 1576 C CA . MET A 1 213 ? -15.594 -1.185 -17.797 1 95.62 213 MET A CA 1
ATOM 1577 C C . MET A 1 213 ? -15.5 -2.609 -18.328 1 95.62 213 MET A C 1
ATOM 1579 O O . MET A 1 213 ? -16.312 -3.018 -19.156 1 95.62 213 MET A O 1
ATOM 1583 N N . GLU A 1 214 ? -14.516 -3.24 -17.969 1 96.31 214 GLU A N 1
ATOM 1584 C CA . GLU A 1 214 ? -14.297 -4.605 -18.453 1 96.31 214 GLU A CA 1
ATOM 1585 C C . GLU A 1 214 ? -14.078 -5.562 -17.281 1 96.31 214 GLU A C 1
ATOM 1587 O O . GLU A 1 214 ? -13.156 -5.371 -16.484 1 96.31 214 GLU A O 1
ATOM 1592 N N . ILE A 1 215 ? -14.883 -6.578 -17.141 1 96.31 215 ILE A N 1
ATOM 1593 C CA . ILE A 1 215 ? -14.789 -7.605 -16.109 1 96.31 215 ILE A CA 1
ATOM 1594 C C . ILE A 1 215 ? -14.016 -8.812 -16.641 1 96.31 215 ILE A C 1
ATOM 1596 O O . ILE A 1 215 ? -14.258 -9.25 -17.766 1 96.31 215 ILE A O 1
ATOM 1600 N N . GLY A 1 216 ? -13.133 -9.312 -15.852 1 95.88 216 GLY A N 1
ATOM 1601 C CA . GLY A 1 216 ? -12.367 -10.492 -16.234 1 95.88 216 GLY A CA 1
ATOM 1602 C C . GLY A 1 216 ? -10.984 -10.164 -16.766 1 95.88 216 GLY A C 1
ATOM 1603 O O . GLY A 1 216 ? -10.359 -10.984 -17.438 1 95.88 216 GLY A O 1
ATOM 1604 N N . THR A 1 217 ? -10.555 -8.938 -16.453 1 92.88 217 THR A N 1
ATOM 1605 C CA . THR A 1 217 ? -9.258 -8.5 -16.969 1 92.88 217 THR A CA 1
ATOM 1606 C C . THR A 1 217 ? -8.125 -9.266 -16.312 1 92.88 217 THR A C 1
ATOM 1608 O O . THR A 1 217 ? -8.227 -9.664 -15.141 1 92.88 217 THR A O 1
ATOM 1611 N N . GLY A 1 218 ? -7.062 -9.492 -17.109 1 90.31 218 GLY A N 1
ATOM 1612 C CA . GLY A 1 218 ? -5.852 -10.125 -16.609 1 90.31 218 GLY A CA 1
ATOM 1613 C C . GLY A 1 218 ? -4.781 -9.125 -16.203 1 90.31 218 GLY A C 1
ATOM 1614 O O . GLY A 1 218 ? -5.078 -7.957 -15.953 1 90.31 218 GLY A O 1
ATOM 1615 N N . GLN A 1 219 ? -3.584 -9.586 -16.062 1 89 219 GLN A N 1
ATOM 1616 C CA . GLN A 1 219 ? -2.518 -8.75 -15.523 1 89 219 GLN A CA 1
ATOM 1617 C C . GLN A 1 219 ? -1.648 -8.172 -16.641 1 89 219 GLN A C 1
ATOM 1619 O O . GLN A 1 219 ? -0.788 -7.332 -16.391 1 89 219 GLN A O 1
ATOM 1624 N N . HIS A 1 220 ? -1.798 -8.609 -17.859 1 85.5 220 HIS A N 1
ATOM 1625 C CA . HIS A 1 220 ? -0.972 -8.141 -18.969 1 85.5 220 HIS A CA 1
ATOM 1626 C C . HIS A 1 220 ? -1.825 -7.504 -20.062 1 85.5 220 HIS A C 1
ATOM 1628 O O . HIS A 1 220 ? -1.486 -7.582 -21.25 1 85.5 220 HIS A O 1
ATOM 1634 N N . GLY A 1 221 ? -2.971 -6.977 -19.656 1 77.38 221 GLY A N 1
ATOM 1635 C CA . GLY A 1 221 ? -3.838 -6.344 -20.641 1 77.38 221 GLY A CA 1
ATOM 1636 C C . GLY A 1 221 ? -4.789 -7.316 -21.312 1 77.38 221 GLY A C 1
ATOM 1637 O O . GLY A 1 221 ? -5.555 -6.93 -22.203 1 77.38 221 GLY A O 1
ATOM 1638 N N . GLU A 1 222 ? -4.664 -8.5 -20.859 1 81.94 222 GLU A N 1
ATOM 1639 C CA . GLU A 1 222 ? -5.613 -9.461 -21.406 1 81.94 222 GLU A CA 1
ATOM 1640 C C . GLU A 1 222 ? -7.051 -9.062 -21.094 1 81.94 222 GLU A C 1
ATOM 1642 O O . GLU A 1 222 ? -7.359 -8.656 -19.984 1 81.94 222 GLU A O 1
ATOM 1647 N N . GLY A 1 223 ? -7.797 -8.93 -22.188 1 74.62 223 GLY A N 1
ATOM 1648 C CA . GLY A 1 223 ? -9.195 -8.57 -21.984 1 74.62 223 GLY A CA 1
ATOM 1649 C C . GLY A 1 223 ? -9.977 -9.625 -21.219 1 74.62 223 GLY A C 1
ATOM 1650 O O . GLY A 1 223 ? -9.484 -10.734 -21.016 1 74.62 223 GLY A O 1
ATOM 1651 N N . GLY A 1 224 ? -10.977 -8.977 -20.641 1 74.38 224 GLY A N 1
ATOM 1652 C CA . GLY A 1 224 ? -11.961 -9.883 -20.062 1 74.38 224 GLY A CA 1
ATOM 1653 C C . GLY A 1 224 ? -13.016 -10.32 -21.062 1 74.38 224 GLY A C 1
ATOM 1654 O O . GLY A 1 224 ? -12.992 -9.914 -22.219 1 74.38 224 GLY A O 1
ATOM 1655 N N . ASN A 1 225 ? -13.703 -11.219 -21 1 69.81 225 ASN A N 1
ATOM 1656 C CA . ASN A 1 225 ? -14.727 -11.719 -21.906 1 69.81 225 ASN A CA 1
ATOM 1657 C C . ASN A 1 225 ? -16 -10.883 -21.828 1 69.81 225 ASN A C 1
ATOM 1659 O O . ASN A 1 225 ? -16.938 -11.102 -22.594 1 69.81 225 ASN A O 1
ATOM 1663 N N . ARG A 1 226 ? -15.922 -9.75 -20.938 1 85.06 226 ARG A N 1
ATOM 1664 C CA . ARG A 1 226 ? -17.188 -9.055 -20.75 1 85.06 226 ARG A CA 1
ATOM 1665 C C . ARG A 1 226 ? -16.969 -7.551 -20.609 1 85.06 226 ARG A C 1
ATOM 1667 O O . ARG A 1 226 ? -16.641 -7.059 -19.531 1 85.06 226 ARG A O 1
ATOM 1674 N N . ARG A 1 227 ? -17.109 -6.77 -21.609 1 91.56 227 ARG A N 1
ATOM 1675 C CA . ARG A 1 227 ? -17.172 -5.309 -21.578 1 91.56 227 ARG A CA 1
ATOM 1676 C C . ARG A 1 227 ? -18.609 -4.828 -21.359 1 91.56 227 ARG A C 1
ATOM 1678 O O . ARG A 1 227 ? -19.547 -5.398 -21.906 1 91.56 227 ARG A O 1
ATOM 1685 N N . GLN A 1 228 ? -18.719 -3.9 -20.531 1 94.88 228 GLN A N 1
ATOM 1686 C CA . GLN A 1 228 ? -20.031 -3.344 -20.234 1 94.88 228 GLN A CA 1
ATOM 1687 C C . GLN A 1 228 ? -19.938 -1.878 -19.828 1 94.88 228 GLN A C 1
ATOM 1689 O O . GLN A 1 228 ? -18.828 -1.351 -19.656 1 94.88 228 GLN A O 1
ATOM 1694 N N . LYS A 1 229 ? -21.125 -1.29 -19.734 1 94.94 229 LYS A N 1
ATOM 1695 C CA . LYS A 1 229 ? -21.172 0.074 -19.219 1 94.94 229 LYS A CA 1
ATOM 1696 C C . LYS A 1 229 ? -20.734 0.123 -17.75 1 94.94 229 LYS A C 1
ATOM 1698 O O . LYS A 1 229 ? -20.969 -0.822 -17 1 94.94 229 LYS A O 1
ATOM 1703 N N . MET A 1 230 ? -20.141 1.219 -17.406 1 95.38 230 MET A N 1
ATOM 1704 C CA . MET A 1 230 ? -19.719 1.419 -16.016 1 95.38 230 MET A CA 1
ATOM 1705 C C . MET A 1 230 ? -20.859 1.169 -15.055 1 95.38 230 MET A C 1
ATOM 1707 O O . MET A 1 230 ? -21.984 1.627 -15.289 1 95.38 230 MET A O 1
ATOM 1711 N N . ALA A 1 231 ? -20.609 0.383 -14.078 1 95.88 231 ALA A N 1
ATOM 1712 C CA . ALA A 1 231 ? -21.578 0.145 -13.008 1 95.88 231 ALA A CA 1
ATOM 1713 C C . ALA A 1 231 ? -21.141 0.832 -11.711 1 95.88 231 ALA A C 1
ATOM 1715 O O . ALA A 1 231 ? -19.984 1.255 -11.586 1 95.88 231 ALA A O 1
ATOM 1716 N N . SER A 1 232 ? -22.078 1.046 -10.789 1 97.19 232 SER A N 1
ATOM 1717 C CA . SER A 1 232 ? -21.75 1.596 -9.484 1 97.19 232 SER A CA 1
ATOM 1718 C C . SER A 1 232 ? -20.828 0.657 -8.703 1 97.19 232 SER A C 1
ATOM 1720 O O . SER A 1 232 ? -20.672 -0.508 -9.07 1 97.19 232 SER A O 1
ATOM 1722 N N . ALA A 1 233 ? -20.266 1.168 -7.676 1 98.44 233 ALA A N 1
ATOM 1723 C CA . ALA A 1 233 ? -19.422 0.348 -6.801 1 98.44 233 ALA A CA 1
ATOM 1724 C C . ALA A 1 233 ? -20.203 -0.853 -6.27 1 98.44 233 ALA A C 1
ATOM 1726 O O . ALA A 1 233 ? -19.719 -1.983 -6.301 1 98.44 233 ALA A O 1
ATOM 1727 N N . ASP A 1 234 ? -21.422 -0.583 -5.785 1 98.81 234 ASP A N 1
ATOM 1728 C CA . ASP A 1 234 ? -22.234 -1.643 -5.184 1 98.81 234 ASP A CA 1
ATOM 1729 C C . ASP A 1 234 ? -22.625 -2.691 -6.219 1 98.81 234 ASP A C 1
ATOM 1731 O O . ASP A 1 234 ? -22.547 -3.893 -5.957 1 98.81 234 ASP A O 1
ATOM 1735 N N . GLU A 1 235 ? -23.016 -2.256 -7.371 1 98.56 235 GLU A N 1
ATOM 1736 C CA . GLU A 1 235 ? -23.375 -3.182 -8.438 1 98.56 235 GLU A CA 1
ATOM 1737 C C . GLU A 1 235 ? -22.188 -4.039 -8.852 1 98.56 235 GLU A C 1
ATOM 1739 O O . GLU A 1 235 ? -22.328 -5.246 -9.062 1 98.56 235 GLU A O 1
ATOM 1744 N N . THR A 1 236 ? -21.078 -3.418 -9.008 1 98.38 236 THR A N 1
ATOM 1745 C CA . THR A 1 236 ? -19.859 -4.129 -9.383 1 98.38 236 THR A CA 1
ATOM 1746 C C . THR A 1 236 ? -19.484 -5.164 -8.328 1 98.38 236 THR A C 1
ATOM 1748 O O . THR A 1 236 ? -19.188 -6.312 -8.664 1 98.38 236 THR A O 1
ATOM 1751 N N . ALA A 1 237 ? -19.516 -4.785 -7.086 1 98.88 237 ALA A N 1
ATOM 1752 C CA . ALA A 1 237 ? -19.188 -5.664 -5.969 1 98.88 237 ALA A CA 1
ATOM 1753 C C . ALA A 1 237 ? -20.094 -6.895 -5.949 1 98.88 237 ALA A C 1
ATOM 1755 O O . ALA A 1 237 ? -19.625 -8.016 -5.77 1 98.88 237 ALA A O 1
ATOM 1756 N N . MET A 1 238 ? -21.359 -6.672 -6.125 1 98.81 238 MET A N 1
ATOM 1757 C CA . MET A 1 238 ? -22.328 -7.766 -6.078 1 98.81 238 MET A CA 1
ATOM 1758 C C . MET A 1 238 ? -22.125 -8.719 -7.258 1 98.81 238 MET A C 1
ATOM 1760 O O . MET A 1 238 ? -22.125 -9.938 -7.082 1 98.81 238 MET A O 1
ATOM 1764 N N . LEU A 1 239 ? -21.969 -8.133 -8.398 1 98.12 239 LEU A N 1
ATOM 1765 C CA . LEU A 1 239 ? -21.75 -8.945 -9.594 1 98.12 239 LEU A CA 1
ATOM 1766 C C . LEU A 1 239 ? -20.531 -9.836 -9.438 1 98.12 239 LEU A C 1
ATOM 1768 O O . LEU A 1 239 ? -20.594 -11.047 -9.68 1 98.12 239 LEU A O 1
ATOM 1772 N N . MET A 1 240 ? -19.469 -9.273 -9.086 1 98.5 240 MET A N 1
ATOM 1773 C CA . MET A 1 240 ? -18.219 -10.008 -8.945 1 98.5 240 MET A CA 1
ATOM 1774 C C . MET A 1 240 ? -18.312 -11.039 -7.824 1 98.5 240 MET A C 1
ATOM 1776 O O . MET A 1 240 ? -17.812 -12.164 -7.957 1 98.5 240 MET A O 1
ATOM 1780 N N . SER A 1 241 ? -18.953 -10.648 -6.742 1 98.88 241 SER A N 1
ATOM 1781 C CA . SER A 1 241 ? -19.141 -11.578 -5.637 1 98.88 241 SER A CA 1
ATOM 1782 C C . SER A 1 241 ? -19.969 -12.789 -6.066 1 98.88 241 SER A C 1
ATOM 1784 O O . SER A 1 241 ? -19.641 -13.922 -5.703 1 98.88 241 SER A O 1
ATOM 1786 N N . ASP A 1 242 ? -20.984 -12.523 -6.828 1 98.75 242 ASP A N 1
ATOM 1787 C CA . ASP A 1 242 ? -21.828 -13.625 -7.293 1 98.75 242 ASP A CA 1
ATOM 1788 C C . ASP A 1 242 ? -21.031 -14.617 -8.133 1 98.75 242 ASP A C 1
ATOM 1790 O O . ASP A 1 242 ? -21.219 -15.828 -8 1 98.75 242 ASP A O 1
ATOM 1794 N N . LEU A 1 243 ? -20.203 -14.125 -8.977 1 98.19 243 LEU A N 1
ATOM 1795 C CA . LEU A 1 243 ? -19.375 -14.977 -9.82 1 98.19 243 LEU A CA 1
ATOM 1796 C C . LEU A 1 243 ? -18.438 -15.836 -8.969 1 98.19 243 LEU A C 1
ATOM 1798 O O . LEU A 1 243 ? -18.266 -17.031 -9.234 1 98.19 243 LEU A O 1
ATOM 1802 N N . LEU A 1 244 ? -17.859 -15.273 -7.965 1 98.88 244 LEU A N 1
ATOM 1803 C CA . LEU A 1 244 ? -16.906 -15.984 -7.113 1 98.88 244 LEU A CA 1
ATOM 180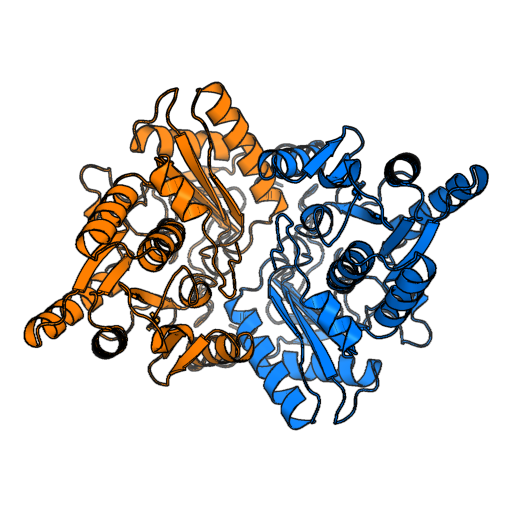4 C C . LEU A 1 244 ? -17.625 -16.984 -6.223 1 98.88 244 LEU A C 1
ATOM 1806 O O . LEU A 1 244 ? -17.125 -18.094 -6.012 1 98.88 244 LEU A O 1
ATOM 1810 N N . ILE A 1 245 ? -18.797 -16.578 -5.688 1 98.88 245 ILE A N 1
ATOM 1811 C CA . ILE A 1 245 ? -19.594 -17.484 -4.875 1 98.88 245 ILE A CA 1
ATOM 1812 C C . ILE A 1 245 ? -19.969 -18.719 -5.695 1 98.88 245 ILE A C 1
ATOM 1814 O O . ILE A 1 245 ? -19.859 -19.844 -5.211 1 98.88 245 ILE A O 1
ATOM 1818 N N . LYS A 1 246 ? -20.406 -18.453 -6.887 1 98.62 246 LYS A N 1
ATOM 1819 C CA . LYS A 1 246 ? -20.812 -19.547 -7.766 1 98.62 246 LYS A CA 1
ATOM 1820 C C . LYS A 1 246 ? -19.625 -20.469 -8.078 1 98.62 246 LYS A C 1
ATOM 1822 O O . LYS A 1 246 ? -19.766 -21.688 -8.016 1 98.62 246 LYS A O 1
ATOM 1827 N N . ASP A 1 247 ? -18.5 -19.906 -8.383 1 98.62 247 ASP A N 1
ATOM 1828 C CA . ASP A 1 247 ? -17.328 -20.688 -8.742 1 98.62 247 ASP A CA 1
ATOM 1829 C C . ASP A 1 247 ? -16.891 -21.578 -7.582 1 98.62 247 ASP A C 1
ATOM 1831 O O . ASP A 1 247 ? -16.547 -22.734 -7.777 1 98.62 247 ASP A O 1
ATOM 1835 N N . LEU A 1 248 ? -16.875 -21.047 -6.391 1 98.69 248 LEU A N 1
ATOM 1836 C CA . LEU A 1 248 ? -16.391 -21.75 -5.211 1 98.69 248 LEU A CA 1
ATOM 1837 C C . LEU A 1 248 ? -17.5 -22.578 -4.57 1 98.69 248 LEU A C 1
ATOM 1839 O O . LEU A 1 248 ? -17.25 -23.344 -3.637 1 98.69 248 LEU A O 1
ATOM 1843 N N . ASN A 1 249 ? -18.719 -22.438 -5.117 1 98.5 249 ASN A N 1
ATOM 1844 C CA . ASN A 1 249 ? -19.875 -23.094 -4.539 1 98.5 249 ASN A CA 1
ATOM 1845 C C . ASN A 1 249 ? -20 -22.828 -3.041 1 98.5 249 ASN A C 1
ATOM 1847 O O . ASN A 1 249 ? -20.078 -23.75 -2.24 1 98.5 249 ASN A O 1
ATOM 1851 N N . LEU A 1 250 ? -19.953 -21.547 -2.697 1 98.81 250 LEU A N 1
ATOM 1852 C CA . LEU A 1 250 ? -20.016 -21.125 -1.298 1 98.81 250 LEU A CA 1
ATOM 1853 C C . LEU A 1 250 ? -21.438 -21.156 -0.774 1 98.81 250 LEU A C 1
ATOM 1855 O O . LEU A 1 250 ? -22.375 -20.828 -1.499 1 98.81 250 LEU A O 1
ATOM 1859 N N . HIS A 1 251 ? -21.594 -21.469 0.478 1 98.56 251 HIS A N 1
ATOM 1860 C CA . HIS A 1 251 ? -22.875 -21.531 1.173 1 98.56 251 HIS A CA 1
ATOM 1861 C C . HIS A 1 251 ? -22.797 -20.875 2.545 1 98.56 251 HIS A C 1
ATOM 1863 O O . HIS A 1 251 ? -21.703 -20.547 3.021 1 98.56 251 HIS A O 1
ATOM 1869 N N . SER A 1 252 ? -24.016 -20.688 3.062 1 98.62 252 SER A N 1
ATOM 1870 C CA . SER A 1 252 ? -24.094 -20.156 4.422 1 98.62 252 SER A CA 1
ATOM 1871 C C . SER A 1 252 ? -23.234 -20.984 5.383 1 98.62 252 SER A C 1
ATOM 1873 O O . SER A 1 252 ? -23.266 -22.219 5.336 1 98.62 252 SER A O 1
ATOM 1875 N N . GLY A 1 253 ? -22.484 -20.266 6.207 1 98.62 253 GLY A N 1
ATOM 1876 C CA . GLY A 1 253 ? -21.641 -20.938 7.176 1 98.62 253 GLY A CA 1
ATOM 1877 C C . GLY A 1 253 ? -20.188 -21.047 6.734 1 98.62 253 GLY A C 1
ATOM 1878 O O . GLY A 1 253 ? -19.297 -21.266 7.555 1 98.62 253 GLY A O 1
ATOM 1879 N N . ASP A 1 254 ? -19.938 -20.953 5.418 1 98.75 254 ASP A N 1
ATOM 1880 C CA . ASP A 1 254 ? -18.562 -21.016 4.922 1 98.75 254 ASP A CA 1
ATOM 1881 C C . ASP A 1 254 ? -17.75 -19.844 5.445 1 98.75 254 ASP A C 1
ATOM 1883 O O . ASP A 1 254 ? -18.25 -18.719 5.555 1 98.75 254 ASP A O 1
ATOM 1887 N N . GLU A 1 255 ? -16.531 -20.094 5.855 1 98.88 255 GLU A N 1
ATOM 1888 C CA . GLU A 1 255 ? -15.555 -19.078 6.266 1 98.88 255 GLU A CA 1
ATOM 1889 C C . GLU A 1 255 ? -14.562 -18.797 5.141 1 98.88 255 GLU A C 1
ATOM 1891 O O . GLU A 1 255 ? -13.945 -19.703 4.594 1 98.88 255 GLU A O 1
ATOM 1896 N N . ILE A 1 256 ? -14.43 -17.453 4.809 1 98.94 256 ILE A N 1
ATOM 1897 C CA . ILE A 1 256 ? -13.586 -17.188 3.654 1 98.94 256 ILE A CA 1
ATOM 1898 C C . ILE A 1 256 ? -12.68 -15.984 3.947 1 98.94 256 ILE A C 1
ATOM 1900 O O . ILE A 1 256 ? -12.898 -15.258 4.914 1 98.94 256 ILE A O 1
ATOM 1904 N N . MET A 1 257 ? -11.648 -15.914 3.182 1 98.94 257 MET A N 1
ATOM 1905 C CA . MET A 1 257 ? -10.828 -14.719 3.037 1 98.94 257 MET A CA 1
ATOM 1906 C C . MET A 1 257 ? -11.305 -13.875 1.862 1 98.94 257 MET A C 1
ATOM 1908 O O . MET A 1 257 ? -11.633 -14.406 0.8 1 98.94 257 MET A O 1
ATOM 1912 N N . VAL A 1 258 ? -11.383 -12.562 2.07 1 98.94 258 VAL A N 1
ATOM 1913 C CA . VAL A 1 258 ? -11.742 -11.633 1.007 1 98.94 258 VAL A CA 1
ATOM 1914 C C . VAL A 1 258 ? -10.609 -10.625 0.806 1 98.94 258 VAL A C 1
ATOM 1916 O O . VAL A 1 258 ? -10.164 -9.984 1.76 1 98.94 258 VAL A O 1
ATOM 1919 N N . ILE A 1 259 ? -10.102 -10.523 -0.409 1 98.94 259 ILE A N 1
ATOM 1920 C CA . ILE A 1 259 ? -9.109 -9.516 -0.755 1 98.94 259 ILE A CA 1
ATOM 1921 C C . ILE A 1 259 ? -9.641 -8.617 -1.868 1 98.94 259 ILE A C 1
ATOM 1923 O O . ILE A 1 259 ? -10.188 -9.109 -2.861 1 98.94 259 ILE A O 1
ATOM 1927 N N . VAL A 1 260 ? -9.672 -7.332 -1.642 1 98.94 260 VAL A N 1
ATOM 1928 C CA . VAL A 1 260 ? -9.812 -6.344 -2.705 1 98.94 260 VAL A CA 1
ATOM 1929 C C . VAL A 1 260 ? -8.445 -5.801 -3.092 1 98.94 260 VAL A C 1
ATOM 1931 O O . VAL A 1 260 ? -7.852 -5.004 -2.357 1 98.94 260 VAL A O 1
ATOM 1934 N N . ASN A 1 261 ? -7.949 -6.246 -4.238 1 98.81 261 ASN A N 1
ATOM 1935 C CA . ASN A 1 261 ? -6.613 -5.91 -4.719 1 98.81 261 ASN A CA 1
ATOM 1936 C C . ASN A 1 261 ? -6.664 -4.84 -5.805 1 98.81 261 ASN A C 1
ATOM 1938 O O . ASN A 1 261 ? -7.117 -5.102 -6.922 1 98.81 261 ASN A O 1
ATOM 1942 N N . GLY A 1 262 ? -6.156 -3.611 -5.434 1 98.31 262 GLY A N 1
ATOM 1943 C CA . GLY A 1 262 ? -6.059 -2.588 -6.461 1 98.31 262 GLY A CA 1
ATOM 1944 C C . GLY A 1 262 ? -5.051 -2.922 -7.543 1 98.31 262 GLY A C 1
ATOM 1945 O O . GLY A 1 262 ? -3.98 -3.463 -7.258 1 98.31 262 GLY A O 1
ATOM 1946 N N . THR A 1 263 ? -5.363 -2.527 -8.727 1 97.62 263 THR A N 1
ATOM 1947 C CA . THR A 1 263 ? -4.492 -2.936 -9.82 1 97.62 263 THR A CA 1
ATOM 1948 C C . THR A 1 263 ? -3.633 -1.765 -10.289 1 97.62 263 THR A C 1
ATOM 1950 O O . THR A 1 263 ? -2.951 -1.861 -11.312 1 97.62 263 THR A O 1
ATOM 1953 N N . GLY A 1 264 ? -3.676 -0.6 -9.562 1 97.12 264 GLY A N 1
ATOM 1954 C CA . GLY A 1 264 ? -2.66 0.385 -9.898 1 97.12 264 GLY A CA 1
ATOM 1955 C C . GLY A 1 264 ? -3.135 1.815 -9.727 1 97.12 264 GLY A C 1
ATOM 1956 O O . GLY A 1 264 ? -2.365 2.686 -9.312 1 97.12 264 GLY A O 1
ATOM 1957 N N . ALA A 1 265 ? -4.469 2.096 -10.07 1 97.31 265 ALA A N 1
ATOM 1958 C CA . ALA A 1 265 ? -4.922 3.484 -10.039 1 97.31 265 ALA A CA 1
ATOM 1959 C C . ALA A 1 265 ? -6.293 3.598 -9.375 1 97.31 265 ALA A C 1
ATOM 1961 O O . ALA A 1 265 ? -6.918 4.66 -9.414 1 97.31 265 ALA A O 1
ATOM 1962 N N . THR A 1 266 ? -6.848 2.535 -8.891 1 98.12 266 THR A N 1
ATOM 1963 C CA . THR A 1 266 ? -8.047 2.588 -8.062 1 98.12 266 THR A CA 1
ATOM 1964 C C . THR A 1 266 ? -7.695 2.996 -6.637 1 98.12 266 THR A C 1
ATOM 1966 O O . THR A 1 266 ? -6.828 2.385 -6.004 1 98.12 266 THR A O 1
ATOM 1969 N N . THR A 1 267 ? -8.336 4.043 -6.16 1 98.25 267 THR A N 1
ATOM 1970 C CA . THR A 1 267 ? -7.961 4.605 -4.867 1 98.25 267 THR A CA 1
ATOM 1971 C C . THR A 1 267 ? -8.359 3.664 -3.734 1 98.25 267 THR A C 1
ATOM 1973 O O . THR A 1 267 ? -9.289 2.863 -3.881 1 98.25 267 THR A O 1
ATOM 1976 N N . ILE A 1 268 ? -7.668 3.74 -2.604 1 98.69 268 ILE A N 1
ATOM 1977 C CA . ILE A 1 268 ? -8.039 2.994 -1.406 1 98.69 268 ILE A CA 1
ATOM 1978 C C . ILE A 1 268 ? -9.477 3.338 -1.01 1 98.69 268 ILE A C 1
ATOM 1980 O O . ILE A 1 268 ? -10.227 2.469 -0.562 1 98.69 268 ILE A O 1
ATOM 1984 N N . MET A 1 269 ? -9.891 4.602 -1.2 1 98.62 269 MET A N 1
ATOM 1985 C CA . MET A 1 269 ? -11.266 5.047 -0.969 1 98.62 269 MET A CA 1
ATOM 1986 C C . MET A 1 269 ? -12.258 4.172 -1.729 1 98.62 269 MET A C 1
ATOM 1988 O O . MET A 1 269 ? -13.18 3.613 -1.137 1 98.62 269 MET A O 1
ATOM 1992 N N . GLU A 1 270 ? -12.023 4.043 -3.018 1 98.75 270 GLU A N 1
ATOM 1993 C CA . GLU A 1 270 ? -12.891 3.232 -3.861 1 98.75 270 GLU A CA 1
ATOM 1994 C C . GLU A 1 270 ? -12.891 1.774 -3.41 1 98.75 270 GLU A C 1
ATOM 1996 O O . GLU A 1 270 ? -13.945 1.137 -3.357 1 98.75 270 GLU A O 1
ATOM 2001 N N . MET A 1 271 ? -11.734 1.258 -3.09 1 98.94 271 MET A N 1
ATOM 2002 C CA . MET A 1 271 ? -11.602 -0.147 -2.715 1 98.94 271 MET A CA 1
ATOM 2003 C C . MET A 1 271 ? -12.336 -0.433 -1.407 1 98.94 271 MET A C 1
ATOM 2005 O O . MET A 1 271 ? -12.914 -1.506 -1.239 1 98.94 271 MET A O 1
ATOM 2009 N N . LEU A 1 272 ? -12.273 0.514 -0.474 1 98.94 272 LEU A N 1
ATOM 2010 C CA . LEU A 1 272 ? -12.969 0.337 0.793 1 98.94 272 LEU A CA 1
ATOM 2011 C C . LEU A 1 272 ? -14.484 0.401 0.595 1 98.94 272 LEU A C 1
ATOM 2013 O O . LEU A 1 272 ? -15.234 -0.297 1.28 1 98.94 272 LEU A O 1
ATOM 2017 N N . ILE A 1 273 ? -14.922 1.249 -0.321 1 98.94 273 ILE A N 1
ATOM 2018 C CA . ILE A 1 273 ? -16.344 1.299 -0.669 1 98.94 273 ILE A CA 1
ATOM 2019 C C . ILE A 1 273 ? -16.766 -0.042 -1.255 1 98.94 273 ILE A C 1
ATOM 2021 O O . ILE A 1 273 ? -17.844 -0.561 -0.909 1 98.94 273 ILE A O 1
ATOM 2025 N N . ILE A 1 274 ? -15.953 -0.64 -2.139 1 98.94 274 ILE A N 1
ATOM 2026 C CA . ILE A 1 274 ? -16.203 -1.953 -2.721 1 98.94 274 ILE A CA 1
ATOM 2027 C C . ILE A 1 274 ? -16.266 -3.004 -1.614 1 98.94 274 ILE A C 1
ATOM 2029 O O . ILE A 1 274 ? -17.203 -3.791 -1.548 1 98.94 274 ILE A O 1
ATOM 2033 N N . TYR A 1 275 ? -15.305 -3.004 -0.695 1 98.94 275 TYR A N 1
ATOM 2034 C CA . TYR A 1 275 ? -15.242 -3.99 0.377 1 98.94 275 TYR A CA 1
ATOM 2035 C C . TYR A 1 275 ? -16.484 -3.906 1.27 1 98.94 275 TYR A C 1
ATOM 2037 O O . TYR A 1 275 ? -17.016 -4.934 1.702 1 98.94 275 TYR A O 1
ATOM 2045 N N . ARG A 1 276 ? -16.844 -2.648 1.543 1 98.94 276 ARG A N 1
ATOM 2046 C CA . ARG A 1 276 ? -18.047 -2.414 2.328 1 98.94 276 ARG A CA 1
ATOM 2047 C C . ARG A 1 276 ? -19.219 -3.209 1.773 1 98.94 276 ARG A C 1
ATOM 2049 O O . ARG A 1 276 ? -19.906 -3.924 2.516 1 98.94 276 ARG A O 1
ATOM 2056 N N . LYS A 1 277 ? -19.422 -3.082 0.5 1 98.94 277 LYS A N 1
ATOM 2057 C CA . LYS A 1 277 ? -20.562 -3.746 -0.11 1 98.94 277 LYS A CA 1
ATOM 2058 C C . LYS A 1 277 ? -20.375 -5.258 -0.147 1 98.94 277 LYS A C 1
ATOM 2060 O O . LYS A 1 277 ? -21.312 -6.016 0.082 1 98.94 277 LYS A O 1
ATOM 2065 N N . VAL A 1 278 ? -19.172 -5.719 -0.459 1 99 278 VAL A N 1
ATOM 2066 C CA . VAL A 1 278 ? -18.859 -7.148 -0.449 1 99 278 VAL A CA 1
ATOM 2067 C C . VAL A 1 278 ? -19.188 -7.734 0.925 1 99 278 VAL A C 1
ATOM 2069 O O . VAL A 1 278 ? -19.844 -8.773 1.026 1 99 278 VAL A O 1
ATOM 2072 N N . TYR A 1 279 ? -18.719 -7.066 1.981 1 98.94 279 TYR A N 1
ATOM 2073 C CA . TYR A 1 279 ? -18.938 -7.52 3.35 1 98.94 279 TYR A CA 1
ATOM 2074 C C . TYR A 1 279 ? -20.422 -7.66 3.648 1 98.94 279 TYR A C 1
ATOM 2076 O O . TYR A 1 279 ? -20.859 -8.703 4.141 1 98.94 279 TYR A O 1
ATOM 2084 N N . LYS A 1 280 ? -21.188 -6.625 3.357 1 98.88 280 LYS A N 1
ATOM 2085 C CA . LYS A 1 280 ? -22.625 -6.625 3.641 1 98.88 280 LYS A CA 1
ATOM 2086 C C . LYS A 1 280 ? -23.344 -7.711 2.844 1 98.88 280 LYS A C 1
ATOM 2088 O O . LYS A 1 280 ? -24.234 -8.375 3.361 1 98.88 280 LYS A O 1
ATOM 2093 N N . TYR A 1 281 ? -22.922 -7.812 1.577 1 98.88 281 TYR A N 1
ATOM 2094 C CA . TYR A 1 281 ? -23.547 -8.781 0.677 1 98.88 281 TYR A CA 1
ATOM 2095 C C . TYR A 1 281 ? -23.281 -10.203 1.152 1 98.88 281 TYR A C 1
ATOM 2097 O O . TYR A 1 281 ? -24.203 -11.023 1.193 1 98.88 281 TYR A O 1
ATOM 2105 N N . LEU A 1 282 ? -22.078 -10.531 1.532 1 98.94 282 LEU A N 1
ATOM 2106 C CA . LEU A 1 282 ? -21.719 -11.859 2.02 1 98.94 282 LEU A CA 1
ATOM 2107 C C . LEU A 1 282 ? -22.375 -12.141 3.365 1 98.94 282 LEU A C 1
ATOM 2109 O O . LEU A 1 282 ? -22.844 -13.258 3.615 1 98.94 282 LEU A O 1
ATOM 2113 N N . ASN A 1 283 ? -22.391 -11.148 4.219 1 98.75 283 ASN A N 1
ATOM 2114 C CA . ASN A 1 283 ? -23.047 -11.297 5.508 1 98.75 283 ASN A CA 1
ATOM 2115 C C . ASN A 1 283 ? -24.516 -11.672 5.348 1 98.75 283 ASN A C 1
ATOM 2117 O O . ASN A 1 283 ? -25.031 -12.516 6.078 1 98.75 283 ASN A O 1
ATOM 2121 N N . LYS A 1 284 ? -25.188 -10.992 4.445 1 98.62 284 LYS A N 1
ATOM 2122 C CA . LYS A 1 284 ? -26.594 -11.281 4.16 1 98.62 284 LYS A CA 1
ATOM 2123 C C . LYS A 1 284 ? -26.781 -12.727 3.709 1 98.62 284 LYS A C 1
ATOM 2125 O O . LYS A 1 284 ? -27.812 -13.344 3.986 1 98.62 284 LYS A O 1
ATOM 2130 N N . LYS A 1 285 ? -25.812 -13.305 3.074 1 98.62 285 LYS A N 1
ATOM 2131 C CA . LYS A 1 285 ? -25.875 -14.672 2.555 1 98.62 285 LYS A CA 1
ATOM 2132 C C . LYS A 1 285 ? -25.359 -15.68 3.584 1 98.62 285 LYS A C 1
ATOM 2134 O O . LYS A 1 285 ? -25.344 -16.875 3.324 1 98.62 285 LYS A O 1
ATOM 2139 N N . GLY A 1 286 ? -24.938 -15.211 4.727 1 98.75 286 GLY A N 1
ATOM 2140 C CA . GLY A 1 286 ? -24.469 -16.062 5.805 1 98.75 286 GLY A CA 1
ATOM 2141 C C . GLY A 1 286 ? -23.047 -16.562 5.598 1 98.75 286 GLY A C 1
ATOM 2142 O O . GLY A 1 286 ? -22.625 -17.531 6.215 1 98.75 286 GLY A O 1
ATOM 2143 N N . ILE A 1 287 ? -22.312 -16.016 4.641 1 98.88 287 ILE A N 1
ATOM 2144 C CA . ILE A 1 287 ? -20.906 -16.344 4.402 1 98.88 287 ILE A CA 1
ATOM 2145 C C . ILE A 1 287 ? -20.016 -15.469 5.285 1 98.88 287 ILE A C 1
ATOM 2147 O O . ILE A 1 287 ? -20.188 -14.25 5.332 1 98.88 287 ILE A O 1
ATOM 2151 N N . ILE A 1 288 ? -19.078 -16.031 6 1 98.81 288 ILE A N 1
ATOM 2152 C CA . ILE A 1 288 ? -18.359 -15.359 7.074 1 98.81 288 ILE A CA 1
ATOM 2153 C C . ILE A 1 288 ? -16.969 -14.984 6.598 1 98.81 288 ILE A C 1
ATOM 2155 O O . ILE A 1 288 ? -16.203 -15.852 6.156 1 98.81 288 ILE A O 1
ATOM 2159 N N . ILE A 1 289 ? -16.641 -13.742 6.664 1 98.88 289 ILE A N 1
ATOM 2160 C CA . ILE A 1 289 ? -15.289 -13.297 6.352 1 98.88 289 ILE A CA 1
ATOM 2161 C C . ILE A 1 289 ? -14.414 -13.406 7.598 1 98.88 289 ILE A C 1
ATOM 2163 O O . ILE A 1 289 ? -14.664 -12.734 8.602 1 98.88 289 ILE A O 1
ATOM 2167 N N . VAL A 1 290 ? -13.344 -14.203 7.535 1 98.81 290 VAL A N 1
ATOM 2168 C CA . VAL A 1 290 ? -12.516 -14.406 8.719 1 98.81 290 VAL A CA 1
ATOM 2169 C C . VAL A 1 290 ? -11.156 -13.75 8.516 1 98.81 290 VAL A C 1
ATOM 2171 O O . VAL A 1 290 ? -10.383 -13.602 9.461 1 98.81 290 VAL A O 1
ATOM 2174 N N . ALA A 1 291 ? -10.852 -13.391 7.312 1 98.75 291 ALA A N 1
ATOM 2175 C CA . ALA A 1 291 ? -9.633 -12.664 6.945 1 98.75 291 ALA A CA 1
ATOM 2176 C C . ALA A 1 291 ? -9.891 -11.742 5.754 1 98.75 291 ALA A C 1
ATOM 2178 O O . ALA A 1 291 ? -10.711 -12.047 4.891 1 98.75 291 ALA A O 1
ATOM 2179 N N . ASN A 1 292 ? -9.266 -10.617 5.738 1 98.81 292 ASN A N 1
ATOM 2180 C CA . ASN A 1 292 ? -9.43 -9.695 4.617 1 98.81 292 ASN A CA 1
ATOM 2181 C C . ASN A 1 292 ? -8.164 -8.867 4.383 1 98.81 292 ASN A C 1
ATOM 2183 O O . ASN A 1 292 ? -7.277 -8.836 5.234 1 98.81 292 ASN A O 1
ATOM 2187 N N . TRP A 1 293 ? -8.055 -8.336 3.232 1 98.75 293 TRP A N 1
ATOM 2188 C CA . TRP A 1 293 ? -6.961 -7.457 2.826 1 98.75 293 TRP A CA 1
ATOM 2189 C C . TRP A 1 293 ? -7.414 -6.504 1.726 1 98.75 293 TRP A C 1
ATOM 2191 O O . TRP A 1 293 ? -7.887 -6.938 0.674 1 98.75 293 TRP A O 1
ATOM 2201 N N . VAL A 1 294 ? -7.367 -5.164 1.932 1 98.81 294 VAL A N 1
ATOM 2202 C CA . VAL A 1 294 ? -7.754 -4.137 0.971 1 98.81 294 VAL A CA 1
ATOM 2203 C C . VAL A 1 294 ? -6.559 -3.232 0.667 1 98.81 294 VAL A C 1
ATOM 2205 O O . VAL A 1 294 ? -6.234 -2.338 1.451 1 98.81 294 VAL A O 1
ATOM 2208 N N . GLU A 1 295 ? -5.906 -3.41 -0.454 1 98.25 295 GLU A N 1
ATOM 2209 C CA . GLU A 1 295 ? -4.684 -2.689 -0.796 1 98.25 295 GLU A CA 1
ATOM 2210 C C . GLU A 1 295 ? -4.219 -3.029 -2.211 1 98.25 295 GLU A C 1
ATOM 2212 O O . GLU A 1 295 ? -4.895 -3.771 -2.928 1 98.25 295 GLU A O 1
ATOM 2217 N N . GLU A 1 296 ? -3.207 -2.387 -2.715 1 98.38 296 GLU A N 1
ATOM 2218 C CA . GLU A 1 296 ? -2.49 -2.846 -3.902 1 98.38 296 GLU A CA 1
ATOM 2219 C C . GLU A 1 296 ? -1.48 -3.934 -3.553 1 98.38 296 GLU A C 1
ATOM 2221 O O . GLU A 1 296 ? -0.496 -3.674 -2.857 1 98.38 296 GLU A O 1
ATOM 2226 N N . ILE A 1 297 ? -1.757 -5.125 -4.059 1 98.69 297 ILE A N 1
ATOM 2227 C CA . ILE A 1 297 ? -0.998 -6.305 -3.658 1 98.69 297 ILE A CA 1
ATOM 2228 C C . ILE A 1 297 ? -0.269 -6.883 -4.867 1 98.69 297 ILE A C 1
ATOM 2230 O O . ILE A 1 297 ? 0.905 -7.254 -4.773 1 98.69 297 ILE A O 1
ATOM 2234 N N . LEU A 1 298 ? -0.875 -6.996 -5.914 1 98.62 298 LEU A N 1
ATOM 2235 C CA . LEU A 1 298 ? -0.419 -7.363 -7.25 1 98.62 298 LEU A CA 1
ATOM 2236 C C . LEU A 1 298 ? -1.037 -6.449 -8.305 1 98.62 298 LEU A C 1
ATOM 2238 O O . LEU A 1 298 ? -2.223 -6.57 -8.617 1 98.62 298 LEU A O 1
ATOM 2242 N N . THR A 1 299 ? -0.233 -5.598 -8.883 1 98 299 THR A N 1
ATOM 2243 C CA . THR A 1 299 ? -0.776 -4.52 -9.695 1 98 299 THR A CA 1
ATOM 2244 C C . THR A 1 299 ? -0.617 -4.832 -11.188 1 98 299 THR A C 1
ATOM 2246 O O . THR A 1 299 ? 0.026 -5.816 -11.547 1 98 299 THR A O 1
ATOM 2249 N N . VAL A 1 300 ? -1.262 -4.102 -11.992 1 97 300 VAL A N 1
ATOM 2250 C CA . VAL A 1 300 ? -1.125 -4.035 -13.445 1 97 300 VAL A CA 1
ATOM 2251 C C . VAL A 1 300 ? -0.782 -2.607 -13.859 1 97 300 VAL A C 1
ATOM 2253 O O . VAL A 1 300 ? -1.63 -1.893 -14.406 1 97 300 VAL A O 1
ATOM 2256 N N . GLN A 1 301 ? 0.494 -2.283 -13.586 1 96.69 301 GLN A N 1
ATOM 2257 C CA . GLN A 1 301 ? 0.923 -0.904 -13.797 1 96.69 301 GLN A CA 1
ATOM 2258 C C . GLN A 1 301 ? -0.105 0.083 -13.25 1 96.69 301 GLN A C 1
ATOM 2260 O O . GLN A 1 301 ? -0.466 0.025 -12.07 1 96.69 301 GLN A O 1
ATOM 2265 N N . GLU A 1 302 ? -0.466 1.172 -13.93 1 96.75 302 GLU A N 1
ATOM 2266 C CA . GLU A 1 302 ? -1.385 2.17 -13.391 1 96.75 302 GLU A CA 1
ATOM 2267 C C . GLU A 1 302 ? -2.811 1.931 -13.883 1 96.75 302 GLU A C 1
ATOM 2269 O O . GLU A 1 302 ? -3.578 2.879 -14.055 1 96.75 302 GLU A O 1
ATOM 2274 N N . GLN A 1 303 ? -3.225 0.668 -14.117 1 96.56 303 GLN A N 1
ATOM 2275 C CA . GLN A 1 303 ? -4.594 0.336 -14.5 1 96.56 303 GLN A CA 1
ATOM 2276 C C . GLN A 1 303 ? -5.582 0.73 -13.406 1 96.56 303 GLN A C 1
ATOM 2278 O O . GLN A 1 303 ? -5.336 0.481 -12.227 1 96.56 303 GLN A O 1
ATOM 2283 N N . ALA A 1 304 ? -6.684 1.427 -13.805 1 96.5 304 ALA A N 1
ATOM 2284 C CA . ALA A 1 304 ? -7.789 1.641 -12.875 1 96.5 304 ALA A CA 1
ATOM 2285 C C . ALA A 1 304 ? -8.711 0.423 -12.828 1 96.5 304 ALA A C 1
ATOM 2287 O O . ALA A 1 304 ? -9.32 0.06 -13.836 1 96.5 304 ALA A O 1
ATOM 2288 N N . GLY A 1 305 ? -8.734 -0.256 -11.812 1 97.12 305 GLY A N 1
ATOM 2289 C CA . GLY A 1 305 ? -9.477 -1.489 -11.586 1 97.12 305 GLY A CA 1
ATOM 2290 C C . GLY A 1 305 ? -9.078 -2.197 -10.305 1 97.12 305 GLY A C 1
ATOM 2291 O O . GLY A 1 305 ? -8.336 -1.647 -9.492 1 97.12 305 GLY A O 1
ATOM 2292 N N . PHE A 1 306 ? -9.656 -3.344 -10.109 1 98.44 306 PHE A N 1
ATOM 2293 C CA . PHE A 1 306 ? -9.281 -4.156 -8.953 1 98.44 306 PHE A CA 1
ATOM 2294 C C . PHE A 1 306 ? -9.594 -5.629 -9.211 1 98.44 306 PHE A C 1
ATOM 2296 O O . PHE A 1 306 ? -10.289 -5.965 -10.172 1 98.44 306 PHE A O 1
ATOM 2303 N N . GLN A 1 307 ? -8.961 -6.465 -8.461 1 98.62 307 GLN A N 1
ATOM 2304 C CA . GLN A 1 307 ? -9.297 -7.879 -8.375 1 98.62 307 GLN A CA 1
ATOM 2305 C C . GLN A 1 307 ? -10.062 -8.188 -7.09 1 98.62 307 GLN A C 1
ATOM 2307 O O . GLN A 1 307 ? -9.727 -7.672 -6.023 1 98.62 307 GLN A O 1
ATOM 2312 N N . LEU A 1 308 ? -11.109 -8.898 -7.234 1 98.94 308 LEU A N 1
ATOM 2313 C CA . LEU A 1 308 ? -11.797 -9.461 -6.074 1 98.94 308 LEU A CA 1
ATOM 2314 C C . LEU A 1 308 ? -11.43 -10.93 -5.887 1 98.94 308 LEU A C 1
ATOM 2316 O O . LEU A 1 308 ? -11.5 -11.719 -6.836 1 98.94 308 LEU A O 1
ATOM 2320 N N . PHE A 1 309 ? -10.953 -11.273 -4.695 1 98.94 309 PHE A N 1
ATOM 2321 C CA . PHE A 1 309 ? -10.438 -12.602 -4.375 1 98.94 309 PHE A CA 1
ATOM 2322 C C . PHE A 1 309 ? -11.18 -13.195 -3.186 1 98.94 309 PHE A C 1
ATOM 2324 O O . PHE A 1 309 ? -11.352 -12.539 -2.16 1 98.94 309 PHE A O 1
ATOM 2331 N N . PHE A 1 310 ? -11.68 -14.43 -3.357 1 98.94 310 PHE A N 1
ATOM 2332 C CA . PHE A 1 310 ? -12.234 -15.242 -2.281 1 98.94 310 PHE A CA 1
ATOM 2333 C C . PHE A 1 310 ? -11.43 -16.531 -2.111 1 98.94 310 PHE A C 1
ATOM 2335 O O . PHE A 1 310 ? -10.984 -17.125 -3.094 1 98.94 310 PHE A O 1
ATOM 2342 N N . ALA A 1 311 ? -11.227 -16.953 -0.917 1 98.94 311 ALA A N 1
ATOM 2343 C CA . ALA A 1 311 ? -10.648 -18.266 -0.636 1 98.94 311 ALA A CA 1
ATOM 2344 C C . ALA A 1 311 ? -11.297 -18.891 0.598 1 98.94 311 ALA A C 1
ATOM 2346 O O . ALA A 1 311 ? -11.547 -18.203 1.593 1 98.94 311 ALA A O 1
ATOM 2347 N N . ARG A 1 312 ? -11.578 -20.172 0.51 1 98.81 312 ARG A N 1
ATOM 2348 C CA . ARG A 1 312 ? -12.047 -20.906 1.688 1 98.81 312 ARG A CA 1
ATOM 2349 C C . ARG A 1 312 ? -10.977 -20.953 2.766 1 98.81 312 ARG A C 1
ATOM 2351 O O . ARG A 1 312 ? -9.805 -21.203 2.471 1 98.81 312 ARG A O 1
ATOM 2358 N N . MET A 1 313 ? -11.422 -20.703 3.941 1 98.81 313 MET A N 1
ATOM 2359 C CA . MET A 1 313 ? -10.5 -20.703 5.078 1 98.81 313 MET A CA 1
ATOM 2360 C C . MET A 1 313 ? -10.945 -21.703 6.137 1 98.81 313 MET A C 1
ATOM 2362 O O . MET A 1 313 ? -12.094 -22.156 6.121 1 98.81 313 MET A O 1
ATOM 2366 N N . ASP A 1 314 ? -10.125 -22.172 6.883 1 98.5 314 ASP A N 1
ATOM 2367 C CA . ASP A 1 314 ? -10.344 -22.938 8.109 1 98.5 314 ASP A CA 1
ATOM 2368 C C . ASP A 1 314 ? -9.406 -22.469 9.219 1 98.5 314 ASP A C 1
ATOM 2370 O O . ASP A 1 314 ? -8.641 -21.516 9.039 1 98.5 314 ASP A O 1
ATOM 2374 N N . ALA A 1 315 ? -9.461 -23.094 10.328 1 98.38 315 ALA A N 1
ATOM 2375 C CA . ALA A 1 315 ? -8.727 -22.656 11.516 1 98.38 315 ALA A CA 1
ATOM 2376 C C . ALA A 1 315 ? -7.223 -22.719 11.281 1 98.38 315 ALA A C 1
ATOM 2378 O O . ALA A 1 315 ? -6.48 -21.844 11.742 1 98.38 315 ALA A O 1
ATOM 2379 N N . GLU A 1 316 ? -6.801 -23.703 10.641 1 98.44 316 GLU A N 1
ATOM 2380 C CA . GLU A 1 316 ? -5.375 -23.875 10.383 1 98.44 316 GLU A CA 1
ATOM 2381 C C . GLU A 1 316 ? -4.852 -22.766 9.461 1 98.44 316 GLU A C 1
ATOM 2383 O O . GLU A 1 316 ? -3.842 -22.125 9.766 1 98.44 316 GLU A O 1
ATOM 2388 N N . LYS A 1 317 ? -5.512 -22.547 8.344 1 98.75 317 LYS A N 1
ATOM 2389 C CA . LYS A 1 317 ? -5.109 -21.5 7.406 1 98.75 317 LYS A CA 1
ATOM 2390 C C . LYS A 1 317 ? -5.125 -20.125 8.07 1 98.75 317 LYS A C 1
ATOM 2392 O O . LYS A 1 317 ? -4.254 -19.297 7.805 1 98.75 317 LYS A O 1
ATOM 2397 N N . LEU A 1 318 ? -6.16 -19.922 8.867 1 98.75 318 LEU A N 1
ATOM 2398 C CA . LEU A 1 318 ? -6.273 -18.641 9.562 1 98.75 318 LEU A CA 1
ATOM 2399 C C . LEU A 1 318 ? -5.09 -18.438 10.5 1 98.75 318 LEU A C 1
ATOM 2401 O O . LEU A 1 318 ? -4.559 -17.328 10.594 1 98.75 318 LEU A O 1
ATOM 2405 N N . LYS A 1 319 ? -4.711 -19.484 11.219 1 98.56 319 LYS A N 1
ATOM 2406 C CA . LYS A 1 319 ? -3.555 -19.406 12.109 1 98.56 319 LYS A CA 1
ATOM 2407 C C . LYS A 1 319 ? -2.293 -19.031 11.336 1 98.56 319 LYS A C 1
ATOM 2409 O O . LYS A 1 319 ? -1.519 -18.188 11.789 1 98.56 319 LYS A O 1
ATOM 2414 N N . PHE A 1 320 ? -2.053 -19.625 10.195 1 98.88 320 PHE A N 1
ATOM 2415 C CA . PHE A 1 320 ? -0.89 -19.312 9.375 1 98.88 320 PHE A CA 1
ATOM 2416 C C . PHE A 1 320 ? -0.985 -17.906 8.812 1 98.88 320 PHE A C 1
ATOM 2418 O O . PHE A 1 320 ? 0.019 -17.188 8.734 1 98.88 320 PHE A O 1
ATOM 2425 N N . TRP A 1 321 ? -2.189 -17.484 8.453 1 98.69 321 TRP A N 1
ATOM 2426 C CA . TRP A 1 321 ? -2.404 -16.141 7.93 1 98.69 321 TRP A CA 1
ATOM 2427 C C . TRP A 1 321 ? -2.043 -15.086 8.977 1 98.69 321 TRP A C 1
ATOM 2429 O O . TRP A 1 321 ? -1.492 -14.031 8.648 1 98.69 321 TRP A O 1
ATOM 2439 N N . GLU A 1 322 ? -2.289 -15.359 10.203 1 97.88 322 GLU A N 1
ATOM 2440 C CA . GLU A 1 322 ? -2.117 -14.398 11.289 1 97.88 322 GLU A CA 1
ATOM 2441 C C . GLU A 1 322 ? -0.702 -14.453 11.859 1 97.88 322 GLU A C 1
ATOM 2443 O O . GLU A 1 322 ? -0.309 -13.586 12.641 1 97.88 322 GLU A O 1
ATOM 2448 N N . ALA A 1 323 ? 0.107 -15.43 11.422 1 98.62 323 ALA A N 1
ATOM 2449 C CA . ALA A 1 323 ? 1.466 -15.594 11.93 1 98.62 323 ALA A CA 1
ATOM 2450 C C . ALA A 1 323 ? 2.352 -14.422 11.523 1 98.62 323 ALA A C 1
ATOM 2452 O O . ALA A 1 323 ? 2.047 -13.703 10.562 1 98.62 323 ALA A O 1
ATOM 2453 N N . PRO A 1 324 ? 3.41 -14.164 12.234 1 97.44 324 PRO A N 1
ATOM 2454 C CA . PRO A 1 324 ? 4.281 -13.023 11.938 1 97.44 324 PRO A CA 1
ATOM 2455 C C . PRO A 1 324 ? 4.93 -13.117 10.562 1 97.44 324 PRO A C 1
ATOM 2457 O O . PRO A 1 324 ? 5.25 -14.219 10.102 1 97.44 324 PRO A O 1
ATOM 2460 N N . ALA A 1 325 ? 5.059 -12.039 9.938 1 98.06 325 ALA A N 1
ATOM 2461 C CA . ALA A 1 325 ? 5.805 -11.859 8.695 1 98.06 325 ALA A CA 1
ATOM 2462 C C . ALA A 1 325 ? 6.449 -10.484 8.633 1 98.06 325 ALA A C 1
ATOM 2464 O O . ALA A 1 325 ? 5.949 -9.531 9.234 1 98.06 325 ALA A O 1
ATOM 2465 N N . ARG A 1 326 ? 7.559 -10.336 8.023 1 97.5 326 ARG A N 1
ATOM 2466 C CA . ARG A 1 326 ? 8.25 -9.062 7.848 1 97.5 326 ARG A CA 1
ATOM 2467 C C . ARG A 1 326 ? 8.859 -8.961 6.453 1 97.5 326 ARG A C 1
ATOM 2469 O O . ARG A 1 326 ? 10.016 -9.344 6.246 1 97.5 326 ARG A O 1
ATOM 2476 N N . THR A 1 327 ? 8.156 -8.469 5.535 1 98.56 327 THR A N 1
ATOM 2477 C CA . THR A 1 327 ? 8.609 -8.211 4.176 1 98.56 327 THR A CA 1
ATOM 2478 C C . THR A 1 327 ? 8.5 -6.723 3.846 1 98.56 327 THR A C 1
ATOM 2480 O O . THR A 1 327 ? 7.949 -5.945 4.629 1 98.56 327 THR A O 1
ATOM 2483 N N . PRO A 1 328 ? 9.023 -6.293 2.709 1 98.5 328 PRO A N 1
ATOM 2484 C CA . PRO A 1 328 ? 8.945 -4.879 2.34 1 98.5 328 PRO A CA 1
ATOM 2485 C C . PRO A 1 328 ? 7.508 -4.359 2.293 1 98.5 328 PRO A C 1
ATOM 2487 O O . PRO A 1 328 ? 7.254 -3.207 2.652 1 98.5 328 PRO A O 1
ATOM 2490 N N . TYR A 1 329 ? 6.527 -5.227 1.941 1 98.56 329 TYR A N 1
ATOM 2491 C CA . TYR A 1 329 ? 5.203 -4.676 1.675 1 98.56 329 TYR A CA 1
ATOM 2492 C C . TYR A 1 329 ? 4.129 -5.438 2.443 1 98.56 329 TYR A C 1
ATOM 2494 O O . TYR A 1 329 ? 2.938 -5.301 2.162 1 98.56 329 TYR A O 1
ATOM 2502 N N . LEU A 1 330 ? 4.527 -6.301 3.398 1 98.25 330 LEU A N 1
ATOM 2503 C CA . LEU A 1 330 ? 3.613 -6.898 4.363 1 98.25 330 LEU A CA 1
ATOM 2504 C C . LEU A 1 330 ? 4.32 -7.168 5.688 1 98.25 330 LEU A C 1
ATOM 2506 O O . LEU A 1 330 ? 5.285 -7.934 5.738 1 98.25 330 LEU A O 1
ATOM 2510 N N . VAL A 1 331 ? 3.883 -6.5 6.715 1 96.5 331 VAL A N 1
ATOM 2511 C CA . VAL A 1 331 ? 4.309 -6.793 8.078 1 96.5 331 VAL A CA 1
ATOM 2512 C C . VAL A 1 331 ? 3.104 -7.227 8.914 1 96.5 331 VAL A C 1
ATOM 2514 O O . VAL A 1 331 ? 2.021 -6.648 8.805 1 96.5 331 VAL A O 1
ATOM 2517 N N . LYS A 1 332 ? 3.229 -8.297 9.578 1 93.44 332 LYS A N 1
ATOM 2518 C CA . LYS A 1 332 ? 2.199 -8.828 10.469 1 93.44 332 LYS A CA 1
ATOM 2519 C C . LYS A 1 332 ? 2.775 -9.18 11.836 1 93.44 332 LYS A C 1
ATOM 2521 O O . LYS A 1 332 ? 3.896 -9.68 11.938 1 93.44 332 LYS A O 1
ATOM 2526 N N . MET B 1 1 ? -21.266 13.508 -16.953 1 50.03 1 MET B N 1
ATOM 2527 C CA . MET B 1 1 ? -20.188 12.633 -17.438 1 50.03 1 MET B CA 1
ATOM 2528 C C . MET B 1 1 ? -19.984 11.453 -16.5 1 50.03 1 MET B C 1
ATOM 2530 O O . MET B 1 1 ? -20.031 11.617 -15.273 1 50.03 1 MET B O 1
ATOM 2534 N N . ILE B 1 2 ? -20.109 10.289 -17.047 1 66.19 2 ILE B N 1
ATOM 2535 C CA . ILE B 1 2 ? -20.031 9.078 -16.25 1 66.19 2 ILE B CA 1
ATOM 2536 C C . ILE B 1 2 ? -18.625 8.938 -15.664 1 66.19 2 ILE B C 1
ATOM 2538 O O . ILE B 1 2 ? -17.625 9.172 -16.359 1 66.19 2 ILE B O 1
ATOM 2542 N N . GLN B 1 3 ? -18.578 8.82 -14.367 1 81.06 3 GLN B N 1
ATOM 2543 C CA . GLN B 1 3 ? -17.297 8.789 -13.672 1 81.06 3 GLN B CA 1
ATOM 2544 C C . GLN B 1 3 ? -16.641 7.414 -13.773 1 81.06 3 GLN B C 1
ATOM 2546 O O . GLN B 1 3 ? -17.328 6.391 -13.672 1 81.06 3 GLN B O 1
ATOM 2551 N N . LYS B 1 4 ? -15.414 7.445 -14.188 1 91.12 4 LYS B N 1
ATOM 2552 C CA . LYS B 1 4 ? -14.641 6.211 -14.273 1 91.12 4 LYS B CA 1
ATOM 2553 C C . LYS B 1 4 ? -14.094 5.801 -12.914 1 91.12 4 LYS B C 1
ATOM 2555 O O . LYS B 1 4 ? -12.914 5.473 -12.781 1 91.12 4 LYS B O 1
ATOM 2560 N N . LYS B 1 5 ? -14.914 5.984 -11.867 1 95.5 5 LYS B N 1
ATOM 2561 C CA . LYS B 1 5 ? -14.586 5.586 -10.5 1 95.5 5 LYS B CA 1
ATOM 2562 C C . LYS B 1 5 ? -15.641 4.629 -9.945 1 95.5 5 LYS B C 1
ATOM 2564 O O . LYS B 1 5 ? -16.812 4.727 -10.289 1 95.5 5 LYS B O 1
ATOM 2569 N N . PHE B 1 6 ? -15.195 3.695 -9.125 1 97.5 6 PHE B N 1
ATOM 2570 C CA . PHE B 1 6 ? -16.094 2.77 -8.453 1 97.5 6 PHE B CA 1
ATOM 2571 C C . PHE B 1 6 ? -16.703 3.408 -7.211 1 97.5 6 PHE B C 1
ATOM 2573 O O . PHE B 1 6 ? -16.297 3.094 -6.09 1 97.5 6 PHE B O 1
ATOM 2580 N N . ILE B 1 7 ? -17.703 4.219 -7.418 1 97.44 7 ILE B N 1
ATOM 2581 C CA . ILE B 1 7 ? -18.453 4.938 -6.395 1 97.44 7 ILE B CA 1
ATOM 2582 C C . ILE B 1 7 ? -19.953 4.789 -6.652 1 97.44 7 ILE B C 1
ATOM 2584 O O . ILE B 1 7 ? -20.359 4.359 -7.734 1 97.44 7 ILE B O 1
ATOM 2588 N N . ASN B 1 8 ? -20.766 5.035 -5.668 1 97.62 8 ASN B N 1
ATOM 2589 C CA . ASN B 1 8 ? -22.219 4.973 -5.82 1 97.62 8 ASN B CA 1
ATOM 2590 C C . ASN B 1 8 ? -22.812 6.359 -6.059 1 97.62 8 ASN B C 1
ATOM 2592 O O . ASN B 1 8 ? -23.031 6.758 -7.207 1 97.62 8 ASN B O 1
ATOM 2596 N N . ARG B 1 9 ? -23.031 7.07 -5.062 1 96.5 9 ARG B N 1
ATOM 2597 C CA . ARG B 1 9 ? -23.484 8.453 -5.121 1 96.5 9 ARG B CA 1
ATOM 2598 C C . ARG B 1 9 ? -22.469 9.398 -4.496 1 96.5 9 ARG B C 1
ATOM 2600 O O . ARG B 1 9 ? -21.938 9.117 -3.42 1 96.5 9 ARG B O 1
ATOM 2607 N N . PRO B 1 10 ? -22.109 10.5 -5.18 1 94.62 10 PRO B N 1
ATOM 2608 C CA . PRO B 1 10 ? -21.094 11.43 -4.68 1 94.62 10 PRO B CA 1
ATOM 2609 C C . PRO B 1 10 ? -21.344 11.844 -3.229 1 94.62 10 PRO B C 1
ATOM 2611 O O . PRO B 1 10 ? -20.391 12.023 -2.467 1 94.62 10 PRO B O 1
ATOM 2614 N N . GLU B 1 11 ? -22.547 12.008 -2.809 1 95.12 11 GLU B N 1
ATOM 2615 C CA . GLU B 1 11 ? -22.875 12.516 -1.481 1 95.12 11 GLU B CA 1
ATOM 2616 C C . GLU B 1 11 ? -22.594 11.469 -0.405 1 95.12 11 GLU B C 1
ATOM 2618 O O . GLU B 1 11 ? -22.578 11.789 0.786 1 95.12 11 GLU B O 1
ATOM 2623 N N . ASN B 1 12 ? -22.391 10.266 -0.801 1 97.31 12 ASN B N 1
ATOM 2624 C CA . ASN B 1 12 ? -22.25 9.18 0.164 1 97.31 12 ASN B CA 1
ATOM 2625 C C . ASN B 1 12 ? -20.797 8.688 0.248 1 97.31 12 ASN B C 1
ATOM 2627 O O . ASN B 1 12 ? -20.5 7.75 0.993 1 97.31 12 ASN B O 1
ATOM 2631 N N . ILE B 1 13 ? -19.906 9.297 -0.424 1 98.12 13 ILE B N 1
ATOM 2632 C CA . ILE B 1 13 ? -18.562 8.766 -0.59 1 98.12 13 ILE B CA 1
ATOM 2633 C C . ILE B 1 13 ? -17.891 8.617 0.775 1 98.12 13 ILE B C 1
ATOM 2635 O O . ILE B 1 13 ? -17.422 7.535 1.13 1 98.12 13 ILE B O 1
ATOM 2639 N N . THR B 1 14 ? -17.875 9.695 1.52 1 98.44 14 THR B N 1
ATOM 2640 C CA . THR B 1 14 ? -17.172 9.68 2.797 1 98.44 14 THR B CA 1
ATOM 2641 C C . THR B 1 14 ? -17.812 8.68 3.756 1 98.44 14 THR B C 1
ATOM 2643 O O . THR B 1 14 ? -17.094 7.906 4.406 1 98.44 14 THR B O 1
ATOM 2646 N N . THR B 1 15 ? -19.094 8.641 3.795 1 98.31 15 THR B N 1
ATOM 2647 C CA . THR B 1 15 ? -19.812 7.727 4.676 1 98.31 15 THR B CA 1
ATOM 2648 C C . THR B 1 15 ? -19.516 6.277 4.312 1 98.31 15 THR B C 1
ATOM 2650 O O . THR B 1 15 ? -19.219 5.461 5.188 1 98.31 15 THR B O 1
ATOM 2653 N N . GLU B 1 16 ? -19.578 5.961 3.047 1 98.69 16 GLU B N 1
ATOM 2654 C CA . GLU B 1 16 ? -19.344 4.598 2.582 1 98.69 16 GLU B CA 1
ATOM 2655 C C . GLU B 1 16 ? -17.891 4.195 2.779 1 98.69 16 GLU B C 1
ATOM 2657 O O . GLU B 1 16 ? -17.594 3.055 3.15 1 98.69 16 GLU B O 1
ATOM 2662 N N . LEU B 1 17 ? -17 5.152 2.52 1 98.75 17 LEU B N 1
ATOM 2663 C CA . LEU B 1 17 ? -15.57 4.957 2.754 1 98.75 17 LEU B CA 1
ATOM 2664 C C . LEU B 1 17 ? -15.305 4.566 4.203 1 98.75 17 LEU B C 1
ATOM 2666 O O . LEU B 1 17 ? -14.617 3.576 4.469 1 98.75 17 LEU B O 1
ATOM 2670 N N . LEU B 1 18 ? -15.82 5.332 5.105 1 98.88 18 LEU B N 1
ATOM 2671 C CA . LEU B 1 18 ? -15.547 5.129 6.523 1 98.88 18 LEU B CA 1
ATOM 2672 C C . LEU B 1 18 ? -16.203 3.844 7.02 1 98.88 18 LEU B C 1
ATOM 2674 O O . LEU B 1 18 ? -15.648 3.152 7.879 1 98.88 18 LEU B O 1
ATOM 2678 N N . GLU B 1 19 ? -17.391 3.57 6.5 1 98.75 19 GLU B N 1
ATOM 2679 C CA . GLU B 1 19 ? -18.016 2.291 6.82 1 98.75 19 GLU B CA 1
ATOM 2680 C C . GLU B 1 19 ? -17.156 1.121 6.363 1 98.75 19 GLU B C 1
ATOM 2682 O O . GLU B 1 19 ? -16.984 0.139 7.09 1 98.75 19 GLU B O 1
ATOM 2687 N N . GLY B 1 20 ? -16.609 1.213 5.156 1 98.88 20 GLY B N 1
ATOM 2688 C CA . GLY B 1 20 ? -15.719 0.189 4.648 1 98.88 20 GLY B CA 1
ATOM 2689 C C . GLY B 1 20 ? -14.461 0.034 5.48 1 98.88 20 GLY B C 1
ATOM 2690 O O . GLY B 1 20 ? -14.008 -1.086 5.73 1 98.88 20 GLY B O 1
ATOM 2691 N N . LEU B 1 21 ? -13.93 1.148 5.879 1 98.88 21 LEU B N 1
ATOM 2692 C CA . LEU B 1 21 ? -12.742 1.139 6.723 1 98.88 21 LEU B CA 1
ATOM 2693 C C . LEU B 1 21 ? -13.008 0.402 8.031 1 98.88 21 LEU B C 1
ATOM 2695 O O . LEU B 1 21 ? -12.203 -0.426 8.461 1 98.88 21 LEU B O 1
ATOM 2699 N N . ALA B 1 22 ? -14.117 0.711 8.641 1 98.81 22 ALA B N 1
ATOM 2700 C CA . ALA B 1 22 ? -14.484 0.08 9.906 1 98.81 22 ALA B CA 1
ATOM 2701 C C . ALA B 1 22 ? -14.703 -1.419 9.727 1 98.81 22 ALA B C 1
ATOM 2703 O O . ALA B 1 22 ? -14.211 -2.223 10.523 1 98.81 22 ALA B O 1
ATOM 2704 N N . LEU B 1 23 ? -15.406 -1.798 8.672 1 98.81 23 LEU B N 1
ATOM 2705 C CA . LEU B 1 23 ? -15.727 -3.199 8.43 1 98.81 23 LEU B CA 1
ATOM 2706 C C . LEU B 1 23 ? -14.461 -4 8.133 1 98.81 23 LEU B C 1
ATOM 2708 O O . LEU B 1 23 ? -14.359 -5.172 8.5 1 98.81 23 LEU B O 1
ATOM 2712 N N . ALA B 1 24 ? -13.477 -3.387 7.5 1 98.81 24 ALA B N 1
ATOM 2713 C CA . ALA B 1 24 ? -12.234 -4.074 7.141 1 98.81 24 ALA B CA 1
ATOM 2714 C C . ALA B 1 24 ? -11.305 -4.199 8.344 1 98.81 24 ALA B C 1
ATOM 2716 O O . ALA B 1 24 ? -10.344 -4.973 8.32 1 98.81 24 ALA B O 1
ATOM 2717 N N . ASN B 1 25 ? -11.57 -3.379 9.344 1 98.62 25 ASN B N 1
ATOM 2718 C CA . ASN B 1 25 ? -10.648 -3.303 10.477 1 98.62 25 ASN B CA 1
ATOM 2719 C C . ASN B 1 25 ? -11.398 -3.355 11.805 1 98.62 25 ASN B C 1
ATOM 2721 O O . ASN B 1 25 ? -11.141 -2.541 12.695 1 98.62 25 ASN B O 1
ATOM 2725 N N . GLN B 1 26 ? -12.25 -4.258 11.977 1 97.75 26 GLN B N 1
ATOM 2726 C CA . GLN B 1 26 ? -13.211 -4.324 13.078 1 97.75 26 GLN B CA 1
ATOM 2727 C C . GLN B 1 26 ? -12.5 -4.539 14.406 1 97.75 26 GLN B C 1
ATOM 2729 O O . GLN B 1 26 ? -13.008 -4.129 15.461 1 97.75 26 GLN B O 1
ATOM 2734 N N . SER B 1 27 ? -11.328 -5.09 14.359 1 96.94 27 SER B N 1
ATOM 2735 C CA . SER B 1 27 ? -10.656 -5.457 15.602 1 96.94 27 SER B CA 1
ATOM 2736 C C . SER B 1 27 ? -9.852 -4.285 16.156 1 96.94 27 SER B C 1
ATOM 2738 O O . SER B 1 27 ? -9.477 -4.285 17.328 1 96.94 27 SER B O 1
ATOM 2740 N N . ILE B 1 28 ? -9.641 -3.221 15.336 1 97.44 28 ILE B N 1
ATOM 2741 C CA . ILE B 1 28 ? -8.648 -2.285 15.859 1 97.44 28 ILE B CA 1
ATOM 2742 C C . ILE B 1 28 ? -9.219 -0.871 15.852 1 97.44 28 ILE B C 1
ATOM 2744 O O . ILE B 1 28 ? -8.672 0.032 16.484 1 97.44 28 ILE B O 1
ATOM 2748 N N . LEU B 1 29 ? -10.359 -0.619 15.094 1 98.5 29 LEU B N 1
ATOM 2749 C CA . LEU B 1 29 ? -10.906 0.735 15.086 1 98.5 29 LEU B CA 1
ATOM 2750 C C . LEU B 1 29 ? -12.422 0.712 14.945 1 98.5 29 LEU B C 1
ATOM 2752 O O . LEU B 1 29 ? -13 -0.328 14.625 1 98.5 29 LEU B O 1
ATOM 2756 N N . GLU B 1 30 ? -13.023 1.805 15.266 1 98.44 30 GLU B N 1
ATOM 2757 C CA . GLU B 1 30 ? -14.453 2.029 15.07 1 98.44 30 GLU B CA 1
ATOM 2758 C C . GLU B 1 30 ? -14.719 3.424 14.508 1 98.44 30 GLU B C 1
ATOM 2760 O O . GLU B 1 30 ? -13.852 4.297 14.562 1 98.44 30 GLU B O 1
ATOM 2765 N N . VAL B 1 31 ? -15.828 3.553 13.914 1 98.56 31 VAL B N 1
ATOM 2766 C CA . VAL B 1 31 ? -16.25 4.824 13.328 1 98.56 31 VAL B CA 1
ATOM 2767 C C . VAL B 1 31 ? -17.578 5.258 13.93 1 98.56 31 VAL B C 1
ATOM 2769 O O . VAL B 1 31 ? -18.516 4.469 14 1 98.56 31 VAL B O 1
ATOM 2772 N N . THR B 1 32 ? -17.625 6.484 14.359 1 97.12 32 THR B N 1
ATOM 2773 C CA . THR B 1 32 ? -18.875 7.012 14.93 1 97.12 32 THR B CA 1
ATOM 2774 C C . THR B 1 32 ? -19.672 7.758 13.867 1 97.12 32 THR B C 1
ATOM 2776 O O . THR B 1 32 ? -19.203 7.961 12.75 1 97.12 32 THR B O 1
ATOM 2779 N N . SER B 1 33 ? -20.891 8.219 14.164 1 91.19 33 SER B N 1
ATOM 2780 C CA . SER B 1 33 ? -21.812 8.867 13.234 1 91.19 33 SER B CA 1
ATOM 2781 C C . SER B 1 33 ? -21.297 10.242 12.828 1 91.19 33 SER B C 1
ATOM 2783 O O . SER B 1 33 ? -21.672 10.766 11.773 1 91.19 33 SER B O 1
ATOM 2785 N N . ASN B 1 34 ? -20.469 10.867 13.609 1 94.88 34 ASN B N 1
ATOM 2786 C CA . ASN B 1 34 ? -19.922 12.172 13.281 1 94.88 34 ASN B CA 1
ATOM 2787 C C . ASN B 1 34 ? -18.531 12.047 12.648 1 94.88 34 ASN B C 1
ATOM 2789 O O . ASN B 1 34 ? -17.719 12.961 12.75 1 94.88 34 ASN B O 1
ATOM 2793 N N . ASN B 1 35 ? -18.234 10.922 12.047 1 98.06 35 ASN B N 1
ATOM 2794 C CA . ASN B 1 35 ? -17.047 10.648 11.25 1 98.06 35 ASN B CA 1
ATOM 2795 C C . ASN B 1 35 ? -15.781 10.695 12.102 1 98.06 35 ASN B C 1
ATOM 2797 O O . ASN B 1 35 ? -14.758 11.227 11.672 1 98.06 35 ASN B O 1
ATOM 2801 N N . LEU B 1 36 ? -15.938 10.297 13.375 1 98.81 36 LEU B N 1
ATOM 2802 C CA . LEU B 1 36 ? -14.75 10.055 14.188 1 98.81 36 LEU B CA 1
ATOM 2803 C C . LEU B 1 36 ? -14.242 8.625 13.992 1 98.81 36 LEU B C 1
ATOM 2805 O O . LEU B 1 36 ? -14.984 7.664 14.188 1 98.81 36 LEU B O 1
ATOM 2809 N N . VAL B 1 37 ? -13.07 8.484 13.492 1 98.94 37 VAL B N 1
ATOM 2810 C CA . VAL B 1 37 ? -12.391 7.195 13.469 1 98.94 37 VAL B CA 1
ATOM 2811 C C . VAL B 1 37 ? -11.555 7.027 14.734 1 98.94 37 VAL B C 1
ATOM 2813 O O . VAL B 1 37 ? -10.609 7.785 14.969 1 98.94 37 VAL B O 1
ATOM 2816 N N . ILE B 1 38 ? -11.875 6.059 15.555 1 98.94 38 ILE B N 1
ATOM 2817 C CA . ILE B 1 38 ? -11.352 5.965 16.906 1 98.94 38 ILE B CA 1
ATOM 2818 C C . ILE B 1 38 ? -10.641 4.629 17.094 1 98.94 38 ILE B C 1
ATOM 2820 O O . ILE B 1 38 ? -11.195 3.572 16.781 1 98.94 38 ILE B O 1
ATOM 2824 N N . SER B 1 39 ? -9.43 4.711 17.594 1 98.88 39 SER B N 1
ATOM 2825 C CA . SER B 1 39 ? -8.734 3.492 17.984 1 98.88 39 SER B CA 1
ATOM 2826 C C . SER B 1 39 ? -9.484 2.756 19.094 1 98.88 39 SER B C 1
ATOM 2828 O O . SER B 1 39 ? -9.883 3.363 20.094 1 98.88 39 SER B O 1
ATOM 2830 N N . LYS B 1 40 ? -9.625 1.496 18.984 1 98 40 LYS B N 1
ATOM 2831 C CA . LYS B 1 40 ? -10.273 0.727 20.031 1 98 40 LYS B CA 1
ATOM 2832 C C . LYS B 1 40 ? -9.398 0.651 21.281 1 98 40 LYS B C 1
ATOM 2834 O O . LYS B 1 40 ? -9.883 0.392 22.375 1 98 40 LYS B O 1
ATOM 2839 N N . ASP B 1 41 ? -8.172 0.945 21.078 1 96.88 41 ASP B N 1
ATOM 2840 C CA . ASP B 1 41 ? -7.238 0.953 22.203 1 96.88 41 ASP B CA 1
ATOM 2841 C C . ASP B 1 41 ? -7.398 2.221 23.047 1 96.88 41 ASP B C 1
ATOM 2843 O O . ASP B 1 41 ? -6.867 2.307 24.156 1 96.88 41 ASP B O 1
ATOM 2847 N N . LEU B 1 42 ? -8.086 3.189 22.594 1 98.25 42 LEU B N 1
ATOM 2848 C CA . LEU B 1 42 ? -8.234 4.473 23.266 1 98.25 42 LEU B CA 1
ATOM 2849 C C . LEU B 1 42 ? -8.867 4.289 24.641 1 98.25 42 LEU B C 1
ATOM 2851 O O . LEU B 1 42 ? -8.5 4.984 25.594 1 98.25 42 LEU B O 1
ATOM 2855 N N . MET B 1 43 ? -9.789 3.383 24.75 1 95.31 43 MET B N 1
ATOM 2856 C CA . MET B 1 43 ? -10.539 3.17 26 1 95.31 43 MET B CA 1
ATOM 2857 C C . MET B 1 43 ? -9.602 2.779 27.125 1 95.31 43 MET B C 1
ATOM 2859 O O . MET B 1 43 ? -9.891 3.049 28.297 1 95.31 43 MET B O 1
ATOM 2863 N N . HIS B 1 44 ? -8.445 2.232 26.781 1 95.88 44 HIS B N 1
ATOM 2864 C CA . HIS B 1 44 ? -7.52 1.746 27.797 1 95.88 44 HIS B CA 1
ATOM 2865 C C . HIS B 1 44 ? -6.316 2.67 27.922 1 95.88 44 HIS B C 1
ATOM 2867 O O . HIS B 1 44 ? -5.383 2.379 28.672 1 95.88 44 HIS B O 1
ATOM 2873 N N . ALA B 1 45 ? -6.363 3.754 27.266 1 97.56 45 ALA B N 1
ATOM 2874 C CA . ALA B 1 45 ? -5.184 4.613 27.188 1 97.56 45 ALA B CA 1
ATOM 2875 C C . ALA B 1 45 ? -4.941 5.32 28.516 1 97.56 45 ALA B C 1
ATOM 2877 O O . ALA B 1 45 ? -5.883 5.805 29.156 1 97.56 45 ALA B O 1
ATOM 2878 N N . ASN B 1 46 ? -3.719 5.309 29 1 98.44 46 ASN B N 1
ATOM 2879 C CA . ASN B 1 46 ? -3.199 6.09 30.125 1 98.44 46 ASN B CA 1
ATOM 2880 C C . ASN B 1 46 ? -1.908 6.812 29.75 1 98.44 46 ASN B C 1
ATOM 2882 O O . ASN B 1 46 ? -0.861 6.574 30.359 1 98.44 46 ASN B O 1
ATOM 2886 N N . ARG B 1 47 ? -2.055 7.566 28.797 1 98.69 47 ARG B N 1
ATOM 2887 C CA . ARG B 1 47 ? -0.972 8.281 28.125 1 98.69 47 ARG B CA 1
ATOM 2888 C C . ARG B 1 47 ? -1.502 9.492 27.375 1 98.69 47 ARG B C 1
ATOM 2890 O O . ARG B 1 47 ? -2.713 9.711 27.312 1 98.69 47 ARG B O 1
ATOM 2897 N N . VAL B 1 48 ? -0.597 10.344 26.891 1 98.88 48 VAL B N 1
ATOM 2898 C CA . VAL B 1 48 ? -0.986 11.383 25.953 1 98.88 48 VAL B CA 1
ATOM 2899 C C . VAL B 1 48 ? -1.66 10.758 24.734 1 98.88 48 VAL B C 1
ATOM 2901 O O . VAL B 1 48 ? -1.229 9.711 24.25 1 98.88 48 VAL B O 1
ATOM 2904 N N . THR B 1 49 ? -2.74 11.328 24.297 1 98.94 49 THR B N 1
ATOM 2905 C CA . THR B 1 49 ? -3.426 10.828 23.125 1 98.94 49 THR B CA 1
ATOM 2906 C C . THR B 1 49 ? -3.182 11.742 21.922 1 98.94 49 THR B C 1
ATOM 2908 O O . THR B 1 49 ? -2.898 12.93 22.094 1 98.94 49 THR B O 1
ATOM 2911 N N . ILE B 1 50 ? -3.211 11.188 20.75 1 98.94 50 ILE B N 1
ATOM 2912 C CA . ILE B 1 50 ? -2.951 11.898 19.5 1 98.94 50 ILE B CA 1
ATOM 2913 C C . ILE B 1 50 ? -4.246 12.039 18.703 1 98.94 50 ILE B C 1
ATOM 2915 O O . ILE B 1 50 ? -4.914 11.039 18.422 1 98.94 50 ILE B O 1
ATOM 2919 N N . VAL B 1 51 ? -4.629 13.234 18.344 1 98.94 51 VAL B N 1
ATOM 2920 C CA . VAL B 1 51 ? -5.824 13.531 17.562 1 98.94 51 VAL B CA 1
ATOM 2921 C C . VAL B 1 51 ? -5.434 14.305 16.312 1 98.94 51 VAL B C 1
ATOM 2923 O O . VAL B 1 51 ? -4.5 15.109 16.328 1 98.94 51 VAL B O 1
ATOM 2926 N N . THR B 1 52 ? -6.031 14.023 15.242 1 98.94 52 THR B N 1
ATOM 2927 C CA . THR B 1 52 ? -5.852 14.797 14.016 1 98.94 52 THR B CA 1
ATOM 2928 C C . THR B 1 52 ? -7.191 15.031 13.328 1 98.94 52 THR B C 1
ATOM 2930 O O . THR B 1 52 ? -8.227 14.531 13.781 1 98.94 52 THR B O 1
ATOM 2933 N N . LEU B 1 53 ? -7.23 15.891 12.336 1 98.94 53 LEU B N 1
ATOM 2934 C CA . LEU B 1 53 ? -8.414 16.203 11.539 1 98.94 53 LEU B CA 1
ATOM 2935 C C . LEU B 1 53 ? -8.031 16.453 10.086 1 98.94 53 LEU B C 1
ATOM 2937 O O . LEU B 1 53 ? -6.898 16.828 9.789 1 98.94 53 LEU B O 1
ATOM 2941 N N . GLY B 1 54 ? -8.938 16.219 9.227 1 98.31 54 GLY B N 1
ATOM 2942 C CA . GLY B 1 54 ? -8.734 16.516 7.816 1 98.31 54 GLY B CA 1
ATOM 2943 C C . GLY B 1 54 ? -9.82 15.953 6.918 1 98.31 54 GLY B C 1
ATOM 2944 O O . GLY B 1 54 ? -10.664 15.18 7.371 1 98.31 54 GLY B O 1
ATOM 2945 N N . GLY B 1 55 ? -9.766 16.375 5.707 1 97.69 55 GLY B N 1
ATOM 2946 C CA . GLY B 1 55 ? -10.719 15.875 4.734 1 97.69 55 GLY B CA 1
ATOM 2947 C C . GLY B 1 55 ? -10.422 14.461 4.281 1 97.69 55 GLY B C 1
ATOM 2948 O O . GLY B 1 55 ? -9.289 13.992 4.391 1 97.69 55 GLY B O 1
ATOM 2949 N N . SER B 1 56 ? -11.477 13.75 3.775 1 98.06 56 SER B N 1
ATOM 2950 C CA . SER B 1 56 ? -11.297 12.461 3.113 1 98.06 56 SER B CA 1
ATOM 2951 C C . SER B 1 56 ? -10.844 12.641 1.668 1 98.06 56 SER B C 1
ATOM 2953 O O . SER B 1 56 ? -10.883 13.758 1.134 1 98.06 56 SER B O 1
ATOM 2955 N N . GLY B 1 57 ? -10.336 11.633 1.063 1 97.38 57 GLY B N 1
ATOM 2956 C CA . GLY B 1 57 ? -9.945 11.688 -0.337 1 97.38 57 GLY B CA 1
ATOM 2957 C C . GLY B 1 57 ? -8.453 11.516 -0.549 1 97.38 57 GLY B C 1
ATOM 2958 O O . GLY B 1 57 ? -7.98 11.523 -1.688 1 97.38 57 GLY B O 1
ATOM 2959 N N . HIS B 1 58 ? -7.73 11.281 0.517 1 97.88 58 HIS B N 1
ATOM 2960 C CA . HIS B 1 58 ? -6.277 11.148 0.458 1 97.88 58 HIS B CA 1
ATOM 2961 C C . HIS B 1 58 ? -5.82 9.812 1.036 1 97.88 58 HIS B C 1
ATOM 2963 O O . HIS B 1 58 ? -4.656 9.664 1.416 1 97.88 58 HIS B O 1
ATOM 2969 N N . GLU B 1 59 ? -6.719 8.836 1.152 1 98.44 59 GLU B N 1
ATOM 2970 C CA . GLU B 1 59 ? -6.441 7.559 1.804 1 98.44 59 GLU B CA 1
ATOM 2971 C C . GLU B 1 59 ? -5.18 6.91 1.238 1 98.44 59 GLU B C 1
ATOM 2973 O O . GLU B 1 59 ? -4.941 6.961 0.03 1 98.44 59 GLU B O 1
ATOM 2978 N N . PRO B 1 60 ? -4.383 6.301 2.084 1 98.44 60 PRO B N 1
ATOM 2979 C CA . PRO B 1 60 ? -4.805 5.871 3.418 1 98.44 60 PRO B CA 1
ATOM 2980 C C . PRO B 1 60 ? -4.73 6.992 4.453 1 98.44 60 PRO B C 1
ATOM 2982 O O . PRO B 1 60 ? -5.238 6.844 5.566 1 98.44 60 PRO B O 1
ATOM 2985 N N . ALA B 1 61 ? -4.059 8.125 4.223 1 98 61 ALA B N 1
ATOM 2986 C CA . ALA B 1 61 ? -4.02 9.227 5.184 1 98 61 ALA B CA 1
ATOM 2987 C C . ALA B 1 61 ? -5.395 9.867 5.336 1 98 61 ALA B C 1
ATOM 2989 O O . ALA B 1 61 ? -6.113 10.055 4.352 1 98 61 ALA B O 1
ATOM 2990 N N . LEU B 1 62 ? -5.852 10.141 6.48 1 98.12 62 LEU B N 1
ATOM 2991 C CA . LEU B 1 62 ? -5.195 10.086 7.781 1 98.12 62 LEU B CA 1
ATOM 2992 C C . LEU B 1 62 ? -5.719 8.914 8.609 1 98.12 62 LEU B C 1
ATOM 2994 O O . LEU B 1 62 ? -4.957 8.258 9.32 1 98.12 62 LEU B O 1
ATOM 2998 N N . GLU B 1 63 ? -7.051 8.609 8.258 1 98.75 63 GLU B N 1
ATOM 2999 C CA . GLU B 1 63 ? -7.789 7.656 9.086 1 98.75 63 GLU B CA 1
ATOM 3000 C C . GLU B 1 63 ? -7.219 6.246 8.945 1 98.75 63 GLU B C 1
ATOM 3002 O O . GLU B 1 63 ? -7.418 5.402 9.828 1 98.75 63 GLU B O 1
ATOM 3007 N N . GLY B 1 64 ? -6.469 5.98 7.918 1 98.81 64 GLY B N 1
ATOM 3008 C CA . GLY B 1 64 ? -5.828 4.688 7.738 1 98.81 64 GLY B CA 1
ATOM 3009 C C . GLY B 1 64 ? -4.711 4.434 8.734 1 98.81 64 GLY B C 1
ATOM 3010 O O . GLY B 1 64 ? -4.215 3.309 8.844 1 98.81 64 GLY B O 1
ATOM 3011 N N . TYR B 1 65 ? -4.332 5.461 9.516 1 98.88 65 TYR B N 1
ATOM 3012 C CA . TYR B 1 65 ? -3.225 5.34 10.453 1 98.88 65 TYR B CA 1
ATOM 3013 C C . TYR B 1 65 ? -3.713 5.438 11.891 1 98.88 65 TYR B C 1
ATOM 3015 O O . TYR B 1 65 ? -2.934 5.738 12.805 1 98.88 65 TYR B O 1
ATOM 3023 N N . VAL B 1 66 ? -5.004 5.199 12.078 1 98.88 66 VAL B N 1
ATOM 3024 C CA . VAL B 1 66 ? -5.602 5.18 13.406 1 98.88 66 VAL B CA 1
ATOM 3025 C C . VAL B 1 66 ? -5.426 3.797 14.031 1 98.88 66 VAL B C 1
ATOM 3027 O O . VAL B 1 66 ? -5.816 2.787 13.445 1 98.88 66 VAL B O 1
ATOM 3030 N N . SER B 1 67 ? -4.82 3.742 15.141 1 98.25 67 SER B N 1
ATOM 3031 C CA . SER B 1 67 ? -4.73 2.604 16.047 1 98.25 67 SER B CA 1
ATOM 3032 C C . SER B 1 67 ? -3.408 2.604 16.812 1 98.25 67 SER B C 1
ATOM 3034 O O . SER B 1 67 ? -2.799 3.656 17 1 98.25 67 SER B O 1
ATOM 3036 N N . GLU B 1 68 ? -2.975 1.493 17.328 1 97.25 68 GLU B N 1
ATOM 3037 C CA . GLU B 1 68 ? -1.87 1.374 18.281 1 97.25 68 GLU B CA 1
ATOM 3038 C C . GLU B 1 68 ? -0.582 1.951 17.703 1 97.25 68 GLU B C 1
ATOM 3040 O O . GLU B 1 68 ? -0.184 1.603 16.594 1 97.25 68 GLU B O 1
ATOM 3045 N N . GLY B 1 69 ? -0.007 2.895 18.469 1 98.06 69 GLY B N 1
ATOM 3046 C CA . GLY B 1 69 ? 1.322 3.389 18.156 1 98.06 69 GLY B CA 1
ATOM 3047 C C . GLY B 1 69 ? 1.306 4.594 17.234 1 98.06 69 GLY B C 1
ATOM 3048 O O . GLY B 1 69 ? 2.357 5.145 16.906 1 98.06 69 GLY B O 1
ATOM 3049 N N . MET B 1 70 ? 0.073 5.078 16.812 1 98.62 70 MET B N 1
ATOM 3050 C CA . MET B 1 70 ? -0.029 6.223 15.922 1 98.62 70 MET B CA 1
ATOM 3051 C C . MET B 1 70 ? -1.178 7.137 16.328 1 98.62 70 MET B C 1
ATOM 3053 O O . MET B 1 70 ? -1.177 7.684 17.438 1 98.62 70 MET B O 1
ATOM 3057 N N . ILE B 1 71 ? -2.27 7.254 15.562 1 98.88 71 ILE B N 1
ATOM 3058 C CA . ILE B 1 71 ? -3.352 8.195 15.828 1 98.88 71 ILE B CA 1
ATOM 3059 C C . ILE B 1 71 ? -4.406 7.535 16.719 1 98.88 71 ILE B C 1
ATOM 3061 O O . ILE B 1 71 ? -4.766 6.375 16.5 1 98.88 71 ILE B O 1
ATOM 3065 N N . ASP B 1 72 ? -4.914 8.258 17.688 1 98.94 72 ASP B N 1
ATOM 3066 C CA . ASP B 1 72 ? -5.984 7.742 18.531 1 98.94 72 ASP B CA 1
ATOM 3067 C C . ASP B 1 72 ? -7.355 8.078 17.953 1 98.94 72 ASP B C 1
ATOM 3069 O O . ASP B 1 72 ? -8.281 7.27 18.031 1 98.94 72 ASP B O 1
ATOM 3073 N N . ILE B 1 73 ? -7.52 9.289 17.469 1 98.94 73 ILE B N 1
ATOM 3074 C CA . ILE B 1 73 ? -8.766 9.703 16.828 1 98.94 73 ILE B CA 1
ATOM 3075 C C . ILE B 1 73 ? -8.453 10.547 15.594 1 98.94 73 ILE B C 1
ATOM 3077 O O . ILE B 1 73 ? -7.652 11.484 15.664 1 98.94 73 ILE B O 1
ATOM 3081 N N . ALA B 1 74 ? -8.977 10.203 14.516 1 98.94 74 ALA B N 1
ATOM 3082 C CA . ALA B 1 74 ? -9.008 11.062 13.328 1 98.94 74 ALA B CA 1
ATOM 3083 C C . ALA B 1 74 ? -10.414 11.594 13.07 1 98.94 74 ALA B C 1
ATOM 3085 O O . ALA B 1 74 ? -11.359 10.812 12.938 1 98.94 74 ALA B O 1
ATOM 3086 N N . VAL B 1 75 ? -10.57 12.891 13.062 1 98.94 75 VAL B N 1
ATOM 3087 C CA . VAL B 1 75 ? -11.836 13.516 12.688 1 98.94 75 VAL B CA 1
ATOM 3088 C C . VAL B 1 75 ? -11.875 13.742 11.18 1 98.94 75 VAL B C 1
ATOM 3090 O O . VAL B 1 75 ? -11.086 14.516 10.641 1 98.94 75 VAL B O 1
ATOM 3093 N N . VAL B 1 76 ? -12.812 13.102 10.547 1 98.88 76 VAL B N 1
ATOM 3094 C CA . VAL B 1 76 ? -12.758 13.023 9.086 1 98.88 76 VAL B CA 1
ATOM 3095 C C . VAL B 1 76 ? -13.852 13.906 8.484 1 98.88 76 VAL B C 1
ATOM 3097 O O . VAL B 1 76 ? -15.031 13.75 8.805 1 98.88 76 VAL B O 1
ATOM 3100 N N . GLY B 1 77 ? -13.438 14.875 7.66 1 98.38 77 GLY B N 1
ATOM 3101 C CA . GLY B 1 77 ? -14.375 15.703 6.918 1 98.38 77 GLY B CA 1
ATOM 3102 C C . GLY B 1 77 ? -14.758 15.109 5.574 1 98.38 77 GLY B C 1
ATOM 3103 O O . GLY B 1 77 ? -14.336 14 5.234 1 98.38 77 GLY B O 1
ATOM 3104 N N . GLU B 1 78 ? -15.602 15.836 4.855 1 97.19 78 GLU B N 1
ATOM 3105 C CA . GLU B 1 78 ? -15.992 15.43 3.51 1 97.19 78 GLU B CA 1
ATOM 3106 C C . GLU B 1 78 ? -14.812 15.477 2.551 1 97.19 78 GLU B C 1
ATOM 3108 O O . GLU B 1 78 ? -13.719 15.906 2.928 1 97.19 78 GLU B O 1
ATOM 3113 N N . ILE B 1 79 ? -15.016 15.023 1.317 1 97 79 ILE B N 1
ATOM 3114 C CA . ILE B 1 79 ? -13.961 14.945 0.312 1 97 79 ILE B CA 1
ATOM 3115 C C . ILE B 1 79 ? -13.266 16.297 0.187 1 97 79 ILE B C 1
ATOM 3117 O O . ILE B 1 79 ? -13.883 17.281 -0.229 1 97 79 ILE B O 1
ATOM 3121 N N . PHE B 1 80 ? -12.008 16.391 0.564 1 95.38 80 PHE B N 1
ATOM 3122 C CA . PHE B 1 80 ? -11.117 17.531 0.427 1 95.38 80 PHE B CA 1
ATOM 3123 C C . PHE B 1 80 ? -11.617 18.703 1.256 1 95.38 80 PHE B C 1
ATOM 3125 O O . PHE B 1 80 ? -11.367 19.859 0.917 1 95.38 80 PHE B O 1
ATOM 3132 N N . SER B 1 81 ? -12.328 18.359 2.318 1 95.88 81 SER B N 1
ATOM 3133 C CA . SER B 1 81 ? -12.891 19.406 3.156 1 95.88 81 SER B CA 1
ATOM 3134 C C . SER B 1 81 ? -12.68 19.109 4.637 1 95.88 81 SER B C 1
ATOM 3136 O O . SER B 1 81 ? -12.875 17.969 5.074 1 95.88 81 SER B O 1
ATOM 3138 N N . ALA B 1 82 ? -12.352 20.141 5.355 1 97.56 82 ALA B N 1
ATOM 3139 C CA . ALA B 1 82 ? -12.148 19.984 6.793 1 97.56 82 ALA B CA 1
ATOM 3140 C C . ALA B 1 82 ? -13.445 19.594 7.488 1 97.56 82 ALA B C 1
ATOM 3142 O O . ALA B 1 82 ? -14.539 19.953 7.035 1 97.56 82 ALA B O 1
ATOM 3143 N N . PRO B 1 83 ? -13.352 18.859 8.594 1 98.38 83 PRO B N 1
ATOM 3144 C CA . PRO B 1 83 ? -14.547 18.562 9.391 1 98.38 83 PRO B CA 1
ATOM 3145 C C . PRO B 1 83 ? -15.062 19.781 10.148 1 98.38 83 PRO B C 1
ATOM 3147 O O . PRO B 1 83 ? -14.406 20.828 10.164 1 98.38 83 PRO B O 1
ATOM 3150 N N . GLY B 1 84 ? -16.234 19.641 10.672 1 96.94 84 GLY B N 1
ATOM 3151 C CA . GLY B 1 84 ? -16.781 20.703 11.492 1 96.94 84 GLY B CA 1
ATOM 3152 C C . GLY B 1 84 ? -16.109 20.828 12.844 1 96.94 84 GLY B C 1
ATOM 3153 O O . GLY B 1 84 ? -15.617 19.844 13.391 1 96.94 84 GLY B O 1
ATOM 3154 N N . CYS B 1 85 ? -16.172 22.016 13.367 1 96.94 85 CYS B N 1
ATOM 3155 C CA . CYS B 1 85 ? -15.539 22.328 14.641 1 96.94 85 CYS B CA 1
ATOM 3156 C C . CYS B 1 85 ? -16.125 21.469 15.758 1 96.94 85 CYS B C 1
ATOM 3158 O O . CYS B 1 85 ? -15.391 21.031 16.656 1 96.94 85 CYS B O 1
ATOM 3160 N N . GLN B 1 86 ? -17.391 21.25 15.75 1 97.19 86 GLN B N 1
ATOM 3161 C CA . GLN B 1 86 ? -18.062 20.5 16.797 1 97.19 86 GLN B CA 1
ATOM 3162 C C . GLN B 1 86 ? -17.531 19.078 16.875 1 97.19 86 GLN B C 1
ATOM 3164 O O . GLN B 1 86 ? -17.344 18.531 17.969 1 97.19 86 GLN B O 1
ATOM 3169 N N . SER B 1 87 ? -17.328 18.5 15.734 1 98.19 87 SER B N 1
ATOM 3170 C CA . SER B 1 87 ? -16.797 17.141 15.695 1 98.19 87 SER B CA 1
ATOM 3171 C C . SER B 1 87 ? -15.383 17.078 16.281 1 98.19 87 SER B C 1
ATOM 3173 O O . SER B 1 87 ? -15.031 16.125 16.984 1 98.19 87 SER B O 1
ATOM 3175 N N . VAL B 1 88 ? -14.625 18.062 15.969 1 98.69 88 VAL B N 1
ATOM 3176 C CA . VAL B 1 88 ? -13.258 18.109 16.484 1 98.69 88 VAL B CA 1
ATOM 3177 C C . VAL B 1 88 ? -13.289 18.297 18 1 98.69 88 VAL B C 1
ATOM 3179 O O . VAL B 1 88 ? -12.539 17.656 18.734 1 98.69 88 VAL B O 1
ATOM 3182 N N . PHE B 1 89 ? -14.172 19.203 18.453 1 98.31 89 PHE B N 1
ATOM 3183 C CA . PHE B 1 89 ? -14.328 19.438 19.891 1 98.31 89 PHE B CA 1
ATOM 3184 C C . PHE B 1 89 ? -14.727 18.156 20.609 1 98.31 89 PHE B C 1
ATOM 3186 O O . PHE B 1 89 ? -14.148 17.812 21.641 1 98.31 89 PHE B O 1
ATOM 3193 N N . GLU B 1 90 ? -15.648 17.422 20.031 1 97.94 90 GLU B N 1
ATOM 3194 C CA . GLU B 1 90 ? -16.094 16.156 20.594 1 97.94 90 GLU B CA 1
ATOM 3195 C C . GLU B 1 90 ? -14.945 15.141 20.641 1 97.94 90 GLU B C 1
ATOM 3197 O O . GLU B 1 90 ? -14.797 14.414 21.625 1 97.94 90 GLU B O 1
ATOM 3202 N N . ALA B 1 91 ? -14.195 15.07 19.594 1 98.69 91 ALA B N 1
ATOM 3203 C CA . ALA B 1 91 ? -13.062 14.148 19.516 1 98.69 91 ALA B CA 1
ATOM 3204 C C . ALA B 1 91 ? -12.039 14.445 20.625 1 98.69 91 ALA B C 1
ATOM 3206 O O . ALA B 1 91 ? -11.5 13.523 21.234 1 98.69 91 ALA B O 1
ATOM 3207 N N . LEU B 1 92 ? -11.766 15.695 20.828 1 98.75 92 LEU B N 1
ATOM 3208 C CA . LEU B 1 92 ? -10.805 16.094 21.859 1 98.75 92 LEU B CA 1
ATOM 3209 C C . LEU B 1 92 ? -11.312 15.734 23.25 1 98.75 92 LEU B C 1
ATOM 3211 O O . LEU B 1 92 ? -10.539 15.289 24.094 1 98.75 92 LEU B O 1
ATOM 3215 N N . GLN B 1 93 ? -12.594 15.906 23.469 1 98.12 93 GLN B N 1
ATOM 3216 C CA . GLN B 1 93 ? -13.172 15.5 24.75 1 98.12 93 GLN B CA 1
ATOM 3217 C C . GLN B 1 93 ? -13.047 13.992 24.953 1 98.12 93 GLN B C 1
ATOM 3219 O O . GLN B 1 93 ? -12.688 13.539 26.047 1 98.12 93 GLN B O 1
ATOM 3224 N N . LEU B 1 94 ? -13.328 13.289 23.891 1 97.81 94 LEU B N 1
ATOM 3225 C CA . LEU B 1 94 ? -13.266 11.828 23.953 1 97.81 94 LEU B CA 1
ATOM 3226 C C . LEU B 1 94 ? -11.828 11.359 24.172 1 97.81 94 LEU B C 1
ATOM 3228 O O . LEU B 1 94 ? -11.602 10.344 24.828 1 97.81 94 LEU B O 1
ATOM 3232 N N . ALA B 1 95 ? -10.875 12.094 23.672 1 98.56 95 ALA B N 1
ATOM 3233 C CA . ALA B 1 95 ? -9.461 11.719 23.703 1 98.56 95 ALA B CA 1
ATOM 3234 C C . ALA B 1 95 ? -8.852 12.008 25.062 1 98.56 95 ALA B C 1
ATOM 3236 O O . ALA B 1 95 ? -7.754 11.531 25.375 1 98.56 95 ALA B O 1
ATOM 3237 N N . ASP B 1 96 ? -9.484 12.75 25.891 1 98.31 96 ASP B N 1
ATOM 3238 C CA . ASP B 1 96 ? -8.938 13.141 27.188 1 98.31 96 ASP B CA 1
ATOM 3239 C C . ASP B 1 96 ? -8.906 11.953 28.156 1 98.31 96 ASP B C 1
ATOM 3241 O O . ASP B 1 96 ? -9.953 11.461 28.562 1 98.31 96 ASP B O 1
ATOM 3245 N N . LYS B 1 97 ? -7.711 11.594 28.484 1 97.75 97 LYS B N 1
ATOM 3246 C CA . LYS B 1 97 ? -7.508 10.516 29.453 1 97.75 97 LYS B CA 1
ATOM 3247 C C . LYS B 1 97 ? -6.707 10.984 30.656 1 97.75 97 LYS B C 1
ATOM 3249 O O . LYS B 1 97 ? -6.094 10.18 31.359 1 97.75 97 LYS B O 1
ATOM 3254 N N . GLY B 1 98 ? -6.617 12.266 30.75 1 97.75 98 GLY B N 1
ATOM 3255 C CA . GLY B 1 98 ? -6 12.867 31.922 1 97.75 98 GLY B CA 1
ATOM 3256 C C . GLY B 1 98 ? -4.508 13.078 31.781 1 97.75 98 GLY B C 1
ATOM 3257 O O . GLY B 1 98 ? -3.834 13.492 32.719 1 97.75 98 GLY B O 1
ATOM 3258 N N . LYS B 1 99 ? -3.949 12.766 30.609 1 98.62 99 LYS B N 1
ATOM 3259 C CA . LYS B 1 99 ? -2.51 12.891 30.406 1 98.62 99 LYS B CA 1
ATOM 3260 C C . LYS B 1 99 ? -2.189 13.93 29.328 1 98.62 99 LYS B C 1
ATOM 3262 O O . LYS B 1 99 ? -1.025 14.117 28.969 1 98.62 99 LYS B O 1
ATOM 3267 N N . GLY B 1 100 ? -3.24 14.602 28.844 1 98.69 100 GLY B N 1
ATOM 3268 C CA . GLY B 1 100 ? -3.074 15.594 27.797 1 98.69 100 GLY B CA 1
ATOM 3269 C C . GLY B 1 100 ? -3.322 15.047 26.406 1 98.69 100 GLY B C 1
ATOM 3270 O O . GLY B 1 100 ? -3.408 13.828 26.219 1 98.69 100 GLY B O 1
ATOM 3271 N N . ILE B 1 101 ? -3.557 15.984 25.453 1 98.94 101 ILE B N 1
ATOM 3272 C CA . ILE B 1 101 ? -3.867 15.633 24.062 1 98.94 101 ILE B CA 1
ATOM 3273 C C . ILE B 1 101 ? -2.951 16.406 23.125 1 98.94 101 ILE B C 1
ATOM 3275 O O . ILE B 1 101 ? -2.762 17.609 23.281 1 98.94 101 ILE B O 1
ATOM 3279 N N . LEU B 1 102 ? -2.311 15.711 22.203 1 98.94 102 LEU B N 1
ATOM 3280 C CA . LEU B 1 102 ? -1.619 16.375 21.094 1 98.94 102 LEU B CA 1
ATOM 3281 C C . LEU B 1 102 ? -2.496 16.406 19.859 1 98.94 102 LEU B C 1
ATOM 3283 O O . LEU B 1 102 ? -2.91 15.359 19.359 1 98.94 102 LEU B O 1
ATOM 3287 N N . LEU B 1 103 ? -2.846 17.594 19.438 1 98.94 103 LEU B N 1
ATOM 3288 C CA . LEU B 1 103 ? -3.562 17.797 18.188 1 98.94 103 LEU B CA 1
ATOM 3289 C C . LEU B 1 103 ? -2.596 18.141 17.047 1 98.94 103 LEU B C 1
ATOM 3291 O O . LEU B 1 103 ? -1.91 19.156 17.094 1 98.94 103 LEU B O 1
ATOM 3295 N N . ILE B 1 104 ? -2.479 17.25 16.078 1 98.94 104 ILE B N 1
ATOM 3296 C CA . ILE B 1 104 ? -1.621 17.484 14.922 1 98.94 104 ILE B CA 1
ATOM 3297 C C . ILE B 1 104 ? -2.473 17.906 13.727 1 98.94 104 ILE B C 1
ATOM 3299 O O . ILE B 1 104 ? -3.42 17.203 13.352 1 98.94 104 ILE B O 1
ATOM 3303 N N . VAL B 1 105 ? -2.154 19.031 13.133 1 98.88 105 VAL B N 1
ATOM 3304 C CA . VAL B 1 105 ? -2.969 19.625 12.078 1 98.88 105 VAL B CA 1
ATOM 3305 C C . VAL B 1 105 ? -2.111 19.859 10.836 1 98.88 105 VAL B C 1
ATOM 3307 O O . VAL B 1 105 ? -1.019 20.422 10.93 1 98.88 105 VAL B O 1
ATOM 3310 N N . LEU B 1 106 ? -2.551 19.359 9.68 1 98.44 106 LEU B N 1
ATOM 3311 C CA . LEU B 1 106 ? -1.918 19.75 8.422 1 98.44 106 LEU B CA 1
ATOM 3312 C C . LEU B 1 106 ? -2.262 21.188 8.062 1 98.44 106 LEU B C 1
ATOM 3314 O O . LEU B 1 106 ? -3.422 21.594 8.148 1 98.44 106 LEU B O 1
ATOM 3318 N N . ASN B 1 107 ? -1.298 21.906 7.629 1 97.94 107 ASN B N 1
ATOM 3319 C CA . ASN B 1 107 ? -1.496 23.312 7.352 1 97.94 107 ASN B CA 1
ATOM 3320 C C . ASN B 1 107 ? -2.297 23.531 6.07 1 97.94 107 ASN B C 1
ATOM 3322 O O . ASN B 1 107 ? -1.727 23.844 5.023 1 97.94 107 ASN B O 1
ATOM 3326 N N . HIS B 1 108 ? -3.5 23.422 6.191 1 96.5 108 HIS B N 1
ATOM 3327 C CA . HIS B 1 108 ? -4.516 23.766 5.203 1 96.5 108 HIS B CA 1
ATOM 3328 C C . HIS B 1 108 ? -5.559 24.703 5.801 1 96.5 108 HIS B C 1
ATOM 3330 O O . HIS B 1 108 ? -5.977 24.531 6.949 1 96.5 108 HIS B O 1
ATOM 3336 N N . ASN B 1 109 ? -5.953 25.656 5.062 1 95.38 109 ASN B N 1
ATOM 3337 C CA . ASN B 1 109 ? -6.766 26.75 5.586 1 95.38 109 ASN B CA 1
ATOM 3338 C C . ASN B 1 109 ? -7.988 26.234 6.332 1 95.38 109 ASN B C 1
ATOM 3340 O O . ASN B 1 109 ? -8.258 26.641 7.461 1 95.38 109 ASN B O 1
ATOM 3344 N N . GLY B 1 110 ? -8.75 25.344 5.73 1 96.69 110 GLY B N 1
ATOM 3345 C CA . GLY B 1 110 ? -9.93 24.797 6.367 1 96.69 110 GLY B CA 1
ATOM 3346 C C . GLY B 1 110 ? -9.625 24.047 7.652 1 96.69 110 GLY B C 1
ATOM 3347 O O . GLY B 1 110 ? -10.336 24.188 8.648 1 96.69 110 GLY B O 1
ATOM 3348 N N . ASP B 1 111 ? -8.602 23.312 7.648 1 98.06 111 ASP B N 1
ATOM 3349 C CA . ASP B 1 111 ? -8.203 22.531 8.82 1 98.06 111 ASP B CA 1
ATOM 3350 C C . ASP B 1 111 ? -7.742 23.438 9.953 1 98.06 111 ASP B C 1
ATOM 3352 O O . ASP B 1 111 ? -8.102 23.219 11.109 1 98.06 111 ASP B O 1
ATOM 3356 N N . ILE B 1 112 ? -6.949 24.453 9.609 1 98.25 112 ILE B N 1
ATOM 3357 C CA . ILE B 1 112 ? -6.422 25.391 10.602 1 98.25 112 ILE B CA 1
ATOM 3358 C C . ILE B 1 112 ? -7.57 26.156 11.242 1 98.25 112 ILE B C 1
ATOM 3360 O O . ILE B 1 112 ? -7.609 26.328 12.461 1 98.25 112 ILE B O 1
ATOM 3364 N N . LEU B 1 113 ? -8.453 26.594 10.406 1 98.25 113 LEU B N 1
ATOM 3365 C CA . LEU B 1 113 ? -9.602 27.344 10.914 1 98.25 113 LEU B CA 1
ATOM 3366 C C . LEU B 1 113 ? -10.406 26.484 11.898 1 98.25 113 LEU B C 1
ATOM 3368 O O . LEU B 1 113 ? -10.734 26.938 12.992 1 98.25 113 LEU B O 1
ATOM 3372 N N . THR B 1 114 ? -10.703 25.281 11.531 1 98.56 114 THR B N 1
ATOM 3373 C CA . THR B 1 114 ? -11.469 24.359 12.367 1 98.56 114 THR B CA 1
ATOM 3374 C C . THR B 1 114 ? -10.711 24.047 13.656 1 98.56 114 THR B C 1
ATOM 3376 O O . THR B 1 114 ? -11.297 24.062 14.734 1 98.56 114 THR B O 1
ATOM 3379 N N . ALA B 1 115 ? -9.453 23.812 13.555 1 98.62 115 ALA B N 1
ATOM 3380 C CA . ALA B 1 115 ? -8.625 23.469 14.711 1 98.62 115 ALA B CA 1
ATOM 3381 C C . ALA B 1 115 ? -8.578 24.641 15.703 1 98.62 115 ALA B C 1
ATOM 3383 O O . ALA B 1 115 ? -8.695 24.438 16.906 1 98.62 115 ALA B O 1
ATOM 3384 N N . ASN B 1 116 ? -8.391 25.812 15.164 1 98.38 116 ASN B N 1
ATOM 3385 C CA . ASN B 1 116 ? -8.32 27 16.016 1 98.38 116 ASN B CA 1
ATOM 3386 C C . ASN B 1 116 ? -9.617 27.219 16.781 1 98.38 116 ASN B C 1
ATOM 3388 O O . ASN B 1 116 ? -9.602 27.547 17.969 1 98.38 116 ASN B O 1
ATOM 3392 N N . LYS B 1 117 ? -10.688 27.078 16.109 1 98.44 117 LYS B N 1
ATOM 3393 C CA . LYS B 1 117 ? -11.992 27.203 16.766 1 98.44 117 LYS B CA 1
ATOM 3394 C C . LYS B 1 117 ? -12.156 26.156 17.859 1 98.44 117 LYS B C 1
ATOM 3396 O O . LYS B 1 117 ? -12.648 26.453 18.953 1 98.44 117 LYS B O 1
ATOM 3401 N N . ALA B 1 118 ? -11.82 24.922 17.531 1 98.38 118 ALA B N 1
ATOM 3402 C CA . ALA B 1 118 ? -11.914 23.844 18.516 1 98.38 118 ALA B CA 1
ATOM 3403 C C . ALA B 1 118 ? -11.023 24.125 19.719 1 98.38 118 ALA B C 1
ATOM 3405 O O . ALA B 1 118 ? -11.406 23.859 20.859 1 98.38 118 ALA B O 1
ATOM 3406 N N . MET B 1 119 ? -9.82 24.656 19.484 1 98.06 119 MET B N 1
ATOM 3407 C CA . MET B 1 119 ? -8.875 24.969 20.547 1 98.06 119 MET B CA 1
ATOM 3408 C C . MET B 1 119 ? -9.445 26.031 21.484 1 98.06 119 MET B C 1
ATOM 3410 O O . MET B 1 119 ? -9.211 25.984 22.688 1 98.06 119 MET B O 1
ATOM 3414 N N . GLN B 1 120 ? -10.148 26.953 20.922 1 97.81 120 GLN B N 1
ATOM 3415 C CA . GLN B 1 120 ? -10.812 27.953 21.75 1 97.81 120 GLN B CA 1
ATOM 3416 C C . GLN B 1 120 ? -11.844 27.312 22.672 1 97.81 120 GLN B C 1
ATOM 3418 O O . GLN B 1 120 ? -11.945 27.688 23.844 1 97.81 120 GLN B O 1
ATOM 3423 N N . GLU B 1 121 ? -12.578 26.406 22.125 1 97.12 121 GLU B N 1
ATOM 3424 C CA . GLU B 1 121 ? -13.617 25.734 22.906 1 97.12 121 GLU B CA 1
ATOM 3425 C C . GLU B 1 121 ? -13.016 24.891 24.016 1 97.12 121 GLU B C 1
ATOM 3427 O O . GLU B 1 121 ? -13.539 24.859 25.141 1 97.12 121 GLU B O 1
ATOM 3432 N N . VAL B 1 122 ? -11.953 24.156 23.734 1 96.31 122 VAL B N 1
ATOM 3433 C CA . VAL B 1 122 ? -11.391 23.25 24.734 1 96.31 122 VAL B CA 1
ATOM 3434 C C . VAL B 1 122 ? -10.727 24.047 25.844 1 96.31 122 VAL B C 1
ATOM 3436 O O . VAL B 1 122 ? -10.656 23.594 26.984 1 96.31 122 VAL B O 1
ATOM 3439 N N . LYS B 1 123 ? -10.203 25.188 25.531 1 95.69 123 LYS B N 1
ATOM 3440 C CA . LYS B 1 123 ? -9.625 26.078 26.547 1 95.69 123 LYS B CA 1
ATOM 3441 C C . LYS B 1 123 ? -10.672 26.484 27.578 1 95.69 123 LYS B C 1
ATOM 3443 O O . LYS B 1 123 ? -10.367 26.594 28.766 1 95.69 123 LYS B O 1
ATOM 3448 N N . LYS B 1 124 ? -11.852 26.656 27.156 1 96.81 124 LYS B N 1
ATOM 3449 C CA . LYS B 1 124 ? -12.945 27.078 28.031 1 96.81 124 LYS B CA 1
ATOM 3450 C C . LYS B 1 124 ? -13.25 26.016 29.078 1 96.81 124 LYS B C 1
ATOM 3452 O O . LYS B 1 124 ? -13.711 26.344 30.172 1 96.81 124 LYS B O 1
ATOM 3457 N N . ILE B 1 125 ? -13.023 24.828 28.781 1 96.56 125 ILE B N 1
ATOM 3458 C CA . ILE B 1 125 ? -13.398 23.75 29.703 1 96.56 125 ILE B CA 1
ATOM 3459 C C . ILE B 1 125 ? -12.141 23.188 30.359 1 96.56 125 ILE B C 1
ATOM 3461 O O . ILE B 1 125 ? -12.203 22.172 31.062 1 96.56 125 ILE B O 1
ATOM 3465 N N . GLY B 1 126 ? -10.992 23.703 30.094 1 96.69 126 GLY B N 1
ATOM 3466 C CA . GLY B 1 126 ? -9.766 23.391 30.797 1 96.69 126 GLY B CA 1
ATOM 3467 C C . GLY B 1 126 ? -9.102 22.109 30.328 1 96.69 126 GLY B C 1
ATOM 3468 O O . GLY B 1 126 ? -8.383 21.453 31.078 1 96.69 126 GLY B O 1
ATOM 3469 N N . LEU B 1 127 ? -9.391 21.703 29.141 1 97.38 127 LEU B N 1
ATOM 3470 C CA . LEU B 1 127 ? -8.734 20.531 28.562 1 97.38 127 LEU B CA 1
ATOM 3471 C C . LEU B 1 127 ? -7.297 20.859 28.172 1 97.38 127 LEU B C 1
ATOM 3473 O O . LEU B 1 127 ? -7.027 21.922 27.594 1 97.38 127 LEU B O 1
ATOM 3477 N N . ASP B 1 128 ? -6.375 20 28.516 1 98.25 128 ASP B N 1
ATOM 3478 C CA . ASP B 1 128 ? -4.961 20.188 28.203 1 98.25 128 ASP B CA 1
ATOM 3479 C C . ASP B 1 128 ? -4.641 19.672 26.797 1 98.25 128 ASP B C 1
ATOM 3481 O O . ASP B 1 128 ? -4.371 18.484 26.609 1 98.25 128 ASP B O 1
ATOM 3485 N N . VAL B 1 129 ? -4.645 20.578 25.844 1 98.81 129 VAL B N 1
ATOM 3486 C CA . VAL B 1 129 ? -4.41 20.234 24.453 1 98.81 129 VAL B CA 1
ATOM 3487 C C . VAL B 1 129 ? -3.266 21.078 23.891 1 98.81 129 VAL B C 1
ATOM 3489 O O . VAL B 1 129 ? -3.262 22.297 24.047 1 98.81 129 VAL B O 1
ATOM 3492 N N . SER B 1 130 ? -2.273 20.438 23.359 1 98.81 130 SER B N 1
ATOM 3493 C CA . SER B 1 130 ? -1.25 21.109 22.562 1 98.81 130 SER B CA 1
ATOM 3494 C C . SER B 1 130 ? -1.461 20.875 21.078 1 98.81 130 SER B C 1
ATOM 3496 O O . SER B 1 130 ? -1.851 19.781 20.672 1 98.81 130 SER B O 1
ATOM 3498 N N . MET B 1 131 ? -1.251 21.922 20.297 1 98.81 131 MET B N 1
ATOM 3499 C CA . MET B 1 131 ? -1.448 21.812 18.844 1 98.81 131 MET B CA 1
ATOM 3500 C C . MET B 1 131 ? -0.128 21.984 18.109 1 98.81 131 MET B C 1
ATOM 3502 O O . MET B 1 131 ? 0.644 22.906 18.406 1 98.81 131 MET B O 1
ATOM 3506 N N . VAL B 1 132 ? 0.195 21.109 17.219 1 98.88 132 VAL B N 1
ATOM 3507 C CA . VAL B 1 132 ? 1.345 21.219 16.328 1 98.88 132 VAL B CA 1
ATOM 3508 C C . VAL B 1 132 ? 0.876 21.172 14.867 1 98.88 132 VAL B C 1
ATOM 3510 O O . VAL B 1 132 ? 0.01 20.375 14.508 1 98.88 132 VAL B O 1
ATOM 3513 N N . ILE B 1 133 ? 1.4 22.062 14.047 1 98.75 133 ILE B N 1
ATOM 3514 C CA . ILE B 1 133 ? 1.02 22.219 12.648 1 98.75 133 ILE B CA 1
ATOM 3515 C C . ILE B 1 133 ? 2.146 21.719 11.75 1 98.75 133 ILE B C 1
ATOM 3517 O O . ILE B 1 133 ? 3.32 22 11.992 1 98.75 133 ILE B O 1
ATOM 3521 N N . THR B 1 134 ? 1.837 20.875 10.766 1 98.69 134 THR B N 1
ATOM 3522 C CA . THR B 1 134 ? 2.816 20.5 9.758 1 98.69 134 THR B CA 1
ATOM 3523 C C . THR B 1 134 ? 2.754 21.438 8.555 1 98.69 134 THR B C 1
ATOM 3525 O O . THR B 1 134 ? 1.668 21.797 8.094 1 98.69 134 THR B O 1
ATOM 3528 N N . HIS B 1 135 ? 3.822 21.875 8.047 1 98.19 135 HIS B N 1
ATOM 3529 C CA . HIS B 1 135 ? 3.947 22.891 7.004 1 98.19 135 HIS B CA 1
ATOM 3530 C C . HIS B 1 135 ? 5.242 22.719 6.215 1 98.19 135 HIS B C 1
ATOM 3532 O O . HIS B 1 135 ? 6.023 23.656 6.078 1 98.19 135 HIS B O 1
ATOM 3538 N N . GLU B 1 136 ? 5.441 21.578 5.562 1 97.81 136 GLU B N 1
ATOM 3539 C CA . GLU B 1 136 ? 6.758 21.188 5.066 1 97.81 136 GLU B CA 1
ATOM 3540 C C . GLU B 1 136 ? 6.824 21.281 3.545 1 97.81 136 GLU B C 1
ATOM 3542 O O . GLU B 1 136 ? 7.852 20.969 2.941 1 97.81 136 GLU B O 1
ATOM 3547 N N . ASP B 1 137 ? 5.766 21.766 2.891 1 97.56 137 ASP B N 1
ATOM 3548 C CA . ASP B 1 137 ? 5.734 21.891 1.436 1 97.56 137 ASP B CA 1
ATOM 3549 C C . ASP B 1 137 ? 6.602 23.047 0.96 1 97.56 137 ASP B C 1
ATOM 3551 O O . ASP B 1 137 ? 6.184 24.219 1.015 1 97.56 137 ASP B O 1
ATOM 3555 N N . ILE B 1 138 ? 7.641 22.75 0.325 1 97.31 138 ILE B N 1
ATOM 3556 C CA . ILE B 1 138 ? 8.617 23.781 0.027 1 97.31 138 ILE B CA 1
ATOM 3557 C C . ILE B 1 138 ? 8.219 24.5 -1.262 1 97.31 138 ILE B C 1
ATOM 3559 O O . ILE B 1 138 ? 8.844 25.5 -1.641 1 97.31 138 ILE B O 1
ATOM 3563 N N . ALA B 1 139 ? 7.223 24.031 -1.926 1 95.56 139 ALA B N 1
ATOM 3564 C CA . ALA B 1 139 ? 6.801 24.609 -3.193 1 95.56 139 ALA B CA 1
ATOM 3565 C C . ALA B 1 139 ? 6.105 25.953 -2.973 1 95.56 139 ALA B C 1
ATOM 3567 O O . ALA B 1 139 ? 5.996 26.766 -3.898 1 95.56 139 ALA B O 1
ATOM 3568 N N . VAL B 1 140 ? 5.625 26.219 -1.81 1 93.81 140 VAL B N 1
ATOM 3569 C CA . VAL B 1 140 ? 4.699 27.328 -1.574 1 93.81 140 VAL B CA 1
ATOM 3570 C C . VAL B 1 140 ? 5.461 28.531 -1.036 1 93.81 140 VAL B C 1
ATOM 3572 O O . VAL B 1 140 ? 5.16 29.672 -1.392 1 93.81 140 VAL B O 1
ATOM 3575 N N . ALA B 1 141 ? 6.348 28.25 -0.134 1 95 141 ALA B N 1
ATOM 3576 C CA . ALA B 1 141 ? 7.062 29.359 0.515 1 95 141 ALA B CA 1
ATOM 3577 C C . ALA B 1 141 ? 8.43 28.891 1.017 1 95 141 ALA B C 1
ATOM 3579 O O . ALA B 1 141 ? 8.68 27.688 1.159 1 95 141 ALA B O 1
ATOM 3580 N N . ALA B 1 142 ? 9.242 29.891 1.247 1 95.31 142 ALA B N 1
ATOM 3581 C CA . ALA B 1 142 ? 10.547 29.609 1.843 1 95.31 142 ALA B CA 1
ATOM 3582 C C . ALA B 1 142 ? 10.406 29.219 3.309 1 95.31 142 ALA B C 1
ATOM 3584 O O . ALA B 1 142 ? 9.352 29.406 3.916 1 95.31 142 ALA B O 1
ATOM 3585 N N . ARG B 1 143 ? 11.391 28.703 3.85 1 94.81 143 ARG B N 1
ATOM 3586 C CA . ARG B 1 143 ? 11.383 28.219 5.227 1 94.81 143 ARG B CA 1
ATOM 3587 C C . ARG B 1 143 ? 11.172 29.359 6.211 1 94.81 143 ARG B C 1
ATOM 3589 O O . ARG B 1 143 ? 10.562 29.156 7.27 1 94.81 143 ARG B O 1
ATOM 3596 N N . SER B 1 144 ? 11.656 30.516 5.855 1 95 144 SER B N 1
ATOM 3597 C CA . SER B 1 144 ? 11.461 31.688 6.711 1 95 144 SER B CA 1
ATOM 3598 C C . SER B 1 144 ? 9.984 32.031 6.836 1 95 144 SER B C 1
ATOM 3600 O O . SER B 1 144 ? 9.586 32.75 7.77 1 95 144 SER B O 1
ATOM 3602 N N . GLU B 1 145 ? 9.172 31.547 5.891 1 96.38 145 GLU B N 1
ATOM 3603 C CA . GLU B 1 145 ? 7.723 31.734 5.898 1 96.38 145 GLU B CA 1
ATOM 3604 C C . GLU B 1 145 ? 6.984 30.406 5.957 1 96.38 145 GLU B C 1
ATOM 3606 O O . GLU B 1 145 ? 6.016 30.188 5.227 1 96.38 145 GLU B O 1
ATOM 3611 N N . SER B 1 146 ? 7.539 29.578 6.773 1 91.81 146 SER B N 1
ATOM 3612 C CA . SER B 1 146 ? 7.098 28.188 6.77 1 91.81 146 SER B CA 1
ATOM 3613 C C . SER B 1 146 ? 5.617 28.078 7.109 1 91.81 146 SER B C 1
ATOM 3615 O O . SER B 1 146 ? 4.941 27.141 6.672 1 91.81 146 SER B O 1
ATOM 3617 N N . LEU B 1 147 ? 5.047 29 7.766 1 92.56 147 LEU B N 1
ATOM 3618 C CA . LEU B 1 147 ? 3.65 28.922 8.18 1 92.56 147 LEU B CA 1
ATOM 3619 C C . LEU B 1 147 ? 2.717 29.141 6.996 1 92.56 147 LEU B C 1
ATOM 3621 O O . LEU B 1 147 ? 1.518 28.859 7.086 1 92.56 147 LEU B O 1
ATOM 3625 N N . LYS B 1 148 ? 3.285 29.531 5.891 1 95.25 148 LYS B N 1
ATOM 3626 C CA . LYS B 1 148 ? 2.51 29.688 4.66 1 95.25 148 LYS B CA 1
ATOM 3627 C C . LYS B 1 148 ? 2.508 28.391 3.857 1 95.25 148 LYS B C 1
ATOM 3629 O O . LYS B 1 148 ? 1.727 28.234 2.916 1 95.25 148 LYS B O 1
ATOM 3634 N N . ARG B 1 149 ? 3.373 27.5 4.277 1 97 149 ARG B N 1
ATOM 3635 C CA . ARG B 1 149 ? 3.516 26.25 3.537 1 97 149 ARG B CA 1
ATOM 3636 C C . ARG B 1 149 ? 2.367 25.297 3.848 1 97 149 ARG B C 1
ATOM 3638 O O . ARG B 1 149 ? 1.737 25.406 4.902 1 97 149 ARG B O 1
ATOM 3645 N N . ARG B 1 150 ? 2.139 24.406 2.957 1 96.56 150 ARG B N 1
ATOM 3646 C CA . ARG B 1 150 ? 1.146 23.359 3.158 1 96.56 150 ARG B CA 1
ATOM 3647 C C . ARG B 1 150 ? 1.732 22.188 3.943 1 96.56 150 ARG B C 1
ATOM 3649 O O . ARG B 1 150 ? 2.947 21.984 3.951 1 96.56 150 ARG B O 1
ATOM 3656 N N . GLY B 1 151 ? 0.841 21.531 4.637 1 97.69 151 GLY B N 1
ATOM 3657 C CA . GLY B 1 151 ? 1.188 20.219 5.152 1 97.69 151 GLY B CA 1
ATOM 3658 C C . GLY B 1 151 ? 0.912 19.094 4.168 1 97.69 151 GLY B C 1
ATOM 3659 O O . GLY B 1 151 ? -0.129 19.094 3.508 1 97.69 151 GLY B O 1
ATOM 3660 N N . LEU B 1 152 ? 1.85 18.172 4.043 1 98.06 152 LEU B N 1
ATOM 3661 C CA . LEU B 1 152 ? 1.72 17.062 3.111 1 98.06 152 LEU B CA 1
ATOM 3662 C C . LEU B 1 152 ? 2.02 15.734 3.805 1 98.06 152 LEU B C 1
ATOM 3664 O O . LEU B 1 152 ? 1.434 15.43 4.844 1 98.06 152 LEU B O 1
ATOM 3668 N N . VAL B 1 153 ? 2.82 14.883 3.254 1 98.75 153 VAL B N 1
ATOM 3669 C CA . VAL B 1 153 ? 2.998 13.516 3.715 1 98.75 153 VAL B CA 1
ATOM 3670 C C . VAL B 1 153 ? 3.748 13.508 5.047 1 98.75 153 VAL B C 1
ATOM 3672 O O . VAL B 1 153 ? 3.691 12.531 5.793 1 98.75 153 VAL B O 1
ATOM 3675 N N . GLY B 1 154 ? 4.383 14.586 5.445 1 98.81 154 GLY B N 1
ATOM 3676 C CA . GLY B 1 154 ? 5.199 14.664 6.645 1 98.81 154 GLY B CA 1
ATOM 3677 C C . GLY B 1 154 ? 4.414 14.414 7.918 1 98.81 154 GLY B C 1
ATOM 3678 O O . GLY B 1 154 ? 4.988 14.07 8.953 1 98.81 154 GLY B O 1
ATOM 3679 N N . CYS B 1 155 ? 3.074 14.578 7.875 1 98.88 155 CYS B N 1
ATOM 3680 C CA . CYS B 1 155 ? 2.232 14.352 9.039 1 98.88 155 CYS B CA 1
ATOM 3681 C C . CYS B 1 155 ? 2.256 12.891 9.461 1 98.88 155 CYS B C 1
ATOM 3683 O O . CYS B 1 155 ? 2.137 12.578 10.648 1 98.88 155 CYS B O 1
ATOM 3685 N N . VAL B 1 156 ? 2.469 11.969 8.523 1 98.94 156 VAL B N 1
ATOM 3686 C CA . VAL B 1 156 ? 2.309 10.547 8.82 1 98.94 156 VAL B CA 1
ATOM 3687 C C . VAL B 1 156 ? 3.492 10.055 9.656 1 98.94 156 VAL B C 1
ATOM 3689 O O . VAL B 1 156 ? 3.307 9.43 10.695 1 98.94 156 VAL B O 1
ATOM 3692 N N . PRO B 1 157 ? 4.75 10.328 9.227 1 98.88 157 PRO B N 1
ATOM 3693 C CA . PRO B 1 157 ? 5.828 9.969 10.148 1 98.88 157 PRO B CA 1
ATOM 3694 C C . PRO B 1 157 ? 5.723 10.695 11.492 1 98.88 157 PRO B C 1
ATOM 3696 O O . PRO B 1 157 ? 6.137 10.156 12.523 1 98.88 157 PRO B O 1
ATOM 3699 N N . LEU B 1 158 ? 5.168 11.906 11.492 1 98.94 158 LEU B N 1
ATOM 3700 C CA . LEU B 1 158 ? 4.977 12.617 12.75 1 98.94 158 LEU B CA 1
ATOM 3701 C C . LEU B 1 158 ? 3.988 11.875 13.648 1 98.94 158 LEU B C 1
ATOM 3703 O O . LEU B 1 158 ? 4.211 11.75 14.852 1 98.94 158 LEU B O 1
ATOM 3707 N N . PHE B 1 159 ? 2.842 1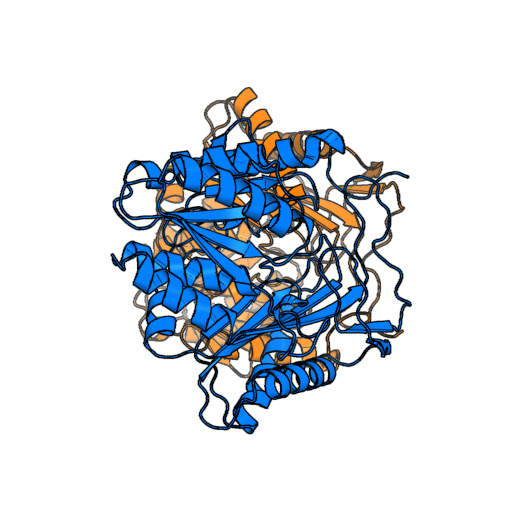1.336 13.078 1 98.94 159 PHE B N 1
ATOM 3708 C CA . PHE B 1 159 ? 1.921 10.484 13.82 1 98.94 159 PHE B CA 1
ATOM 3709 C C . PHE B 1 159 ? 2.656 9.305 14.445 1 98.94 159 PHE B C 1
ATOM 3711 O O . PHE B 1 159 ? 2.436 8.977 15.609 1 98.94 159 PHE B O 1
ATOM 3718 N N . LYS B 1 160 ? 3.5 8.656 13.656 1 98.88 160 LYS B N 1
ATOM 3719 C CA . LYS B 1 160 ? 4.219 7.457 14.07 1 98.88 160 LYS B CA 1
ATOM 3720 C C . LYS B 1 160 ? 5.164 7.762 15.234 1 98.88 160 LYS B C 1
ATOM 3722 O O . LYS B 1 160 ? 5.176 7.043 16.234 1 98.88 160 LYS B O 1
ATOM 3727 N N . ILE B 1 161 ? 5.93 8.82 15.102 1 98.88 161 ILE B N 1
ATOM 3728 C CA . ILE B 1 161 ? 6.953 9.164 16.078 1 98.88 161 ILE B CA 1
ATOM 3729 C C . ILE B 1 161 ? 6.293 9.625 17.375 1 98.88 161 ILE B C 1
ATOM 3731 O O . ILE B 1 161 ? 6.668 9.188 18.469 1 98.88 161 ILE B O 1
ATOM 3735 N N . THR B 1 162 ? 5.25 10.469 17.281 1 98.94 162 THR B N 1
ATOM 3736 C CA . THR B 1 162 ? 4.586 10.984 18.469 1 98.94 162 THR B CA 1
ATOM 3737 C C . THR B 1 162 ? 3.74 9.898 19.125 1 98.94 162 THR B C 1
ATOM 3739 O O . THR B 1 162 ? 3.662 9.828 20.359 1 98.94 162 THR B O 1
ATOM 3742 N N . GLY B 1 163 ? 3.098 9.055 18.297 1 98.88 163 GLY B N 1
ATOM 3743 C CA . GLY B 1 163 ? 2.379 7.922 18.859 1 98.88 163 GLY B CA 1
ATOM 3744 C C . GLY B 1 163 ? 3.264 6.996 19.672 1 98.88 163 GLY B C 1
ATOM 3745 O O . GLY B 1 163 ? 2.867 6.531 20.75 1 98.88 163 GLY B O 1
ATOM 3746 N N . ALA B 1 164 ? 4.434 6.734 19.156 1 98.88 164 ALA B N 1
ATOM 3747 C CA . ALA B 1 164 ? 5.402 5.898 19.859 1 98.88 164 ALA B CA 1
ATOM 3748 C C . ALA B 1 164 ? 5.852 6.555 21.156 1 98.88 164 ALA B C 1
ATOM 3750 O O . ALA B 1 164 ? 5.965 5.891 22.188 1 98.88 164 ALA B O 1
ATOM 3751 N N . ALA B 1 165 ? 6.156 7.859 21.094 1 98.94 165 ALA B N 1
ATOM 3752 C CA . ALA B 1 165 ? 6.559 8.594 22.297 1 98.94 165 ALA B CA 1
ATOM 3753 C C . ALA B 1 165 ? 5.473 8.539 23.375 1 98.94 165 ALA B C 1
ATOM 3755 O O . ALA B 1 165 ? 5.766 8.336 24.547 1 98.94 165 ALA B O 1
ATOM 3756 N N . ALA B 1 166 ? 4.238 8.703 22.953 1 98.81 166 ALA B N 1
ATOM 3757 C CA . ALA B 1 166 ? 3.109 8.625 23.875 1 98.81 166 ALA B CA 1
ATOM 3758 C C . ALA B 1 166 ? 3.002 7.238 24.5 1 98.81 166 ALA B C 1
ATOM 3760 O O . ALA B 1 166 ? 2.801 7.109 25.719 1 98.81 166 ALA B O 1
ATOM 3761 N N . ALA B 1 167 ? 3.17 6.211 23.672 1 98.5 167 ALA B N 1
ATOM 3762 C CA . ALA B 1 167 ? 3.084 4.828 24.141 1 98.5 167 ALA B CA 1
ATOM 3763 C C . ALA B 1 167 ? 4.156 4.535 25.188 1 98.5 167 ALA B C 1
ATOM 3765 O O . ALA B 1 167 ? 3.957 3.699 26.062 1 98.5 167 ALA B O 1
ATOM 3766 N N . GLN B 1 168 ? 5.227 5.262 25.109 1 98.31 168 GLN B N 1
ATOM 3767 C CA . GLN B 1 168 ? 6.344 5.043 26.016 1 98.31 168 GLN B CA 1
ATOM 3768 C C . GLN B 1 168 ? 6.25 5.965 27.234 1 98.31 168 GLN B C 1
ATOM 3770 O O . GLN B 1 168 ? 7.203 6.07 28.016 1 98.31 168 GLN B O 1
ATOM 3775 N N . GLY B 1 169 ? 5.184 6.746 27.297 1 98.44 169 GLY B N 1
ATOM 3776 C CA . GLY B 1 169 ? 4.855 7.445 28.531 1 98.44 169 GLY B CA 1
ATOM 3777 C C . GLY B 1 169 ? 5.395 8.859 28.578 1 98.44 169 GLY B C 1
ATOM 3778 O O . GLY B 1 169 ? 5.426 9.492 29.641 1 98.44 169 GLY B O 1
ATOM 3779 N N . LYS B 1 170 ? 5.84 9.383 27.453 1 98.81 170 LYS B N 1
ATOM 3780 C CA . LYS B 1 170 ? 6.301 10.766 27.438 1 98.81 170 LYS B CA 1
ATOM 3781 C C . LYS B 1 170 ? 5.16 11.727 27.781 1 98.81 170 LYS B C 1
ATOM 3783 O O . LYS B 1 170 ? 4.004 11.461 27.453 1 98.81 170 LYS B O 1
ATOM 3788 N N . THR B 1 171 ? 5.492 12.836 28.406 1 98.81 171 THR B N 1
ATOM 3789 C CA . THR B 1 171 ? 4.5 13.836 28.797 1 98.81 171 THR B CA 1
ATOM 3790 C C . THR B 1 171 ? 4.082 14.672 27.578 1 98.81 171 THR B C 1
ATOM 3792 O O . THR B 1 171 ? 4.754 14.664 26.547 1 98.81 171 THR B O 1
ATOM 3795 N N . LEU B 1 172 ? 3.01 15.375 27.75 1 98.88 172 LEU B N 1
ATOM 3796 C CA . LEU B 1 172 ? 2.527 16.234 26.672 1 98.88 172 LEU B CA 1
ATOM 3797 C C . LEU B 1 172 ? 3.588 17.266 26.281 1 98.88 172 LEU B C 1
ATOM 3799 O O . LEU B 1 172 ? 3.781 17.531 25.094 1 98.88 172 LEU B O 1
ATOM 3803 N N . HIS B 1 173 ? 4.258 17.812 27.266 1 98.81 173 HIS B N 1
ATOM 3804 C CA . HIS B 1 173 ? 5.305 18.781 27 1 98.81 173 HIS B CA 1
ATOM 3805 C C . HIS B 1 173 ? 6.43 18.172 26.172 1 98.81 173 HIS B C 1
ATOM 3807 O O . HIS B 1 173 ? 6.867 18.766 25.172 1 98.81 173 HIS B O 1
ATOM 3813 N N . GLN B 1 174 ? 6.859 16.969 26.547 1 98.88 174 GLN B N 1
ATOM 3814 C CA . GLN B 1 174 ? 7.93 16.281 25.828 1 98.88 174 GLN B CA 1
ATOM 3815 C C . GLN B 1 174 ? 7.52 15.945 24.406 1 98.88 174 GLN B C 1
ATOM 3817 O O . GLN B 1 174 ? 8.305 16.141 23.469 1 98.88 174 GLN B O 1
ATOM 3822 N N . ILE B 1 175 ? 6.32 15.516 24.234 1 98.94 175 ILE B N 1
ATOM 3823 C CA . ILE B 1 175 ? 5.828 15.102 22.922 1 98.94 175 ILE B CA 1
ATOM 3824 C C . ILE B 1 175 ? 5.629 16.328 22.031 1 98.94 175 ILE B C 1
ATOM 3826 O O . ILE B 1 175 ? 5.918 16.281 20.844 1 98.94 175 ILE B O 1
ATOM 3830 N N . THR B 1 176 ? 5.133 17.406 22.625 1 98.88 176 THR B N 1
ATOM 3831 C CA . THR B 1 176 ? 4.949 18.641 21.875 1 98.88 176 THR B CA 1
ATOM 3832 C C . THR B 1 176 ? 6.285 19.172 21.359 1 98.88 176 THR B C 1
ATOM 3834 O O . THR B 1 176 ? 6.398 19.594 20.203 1 98.88 176 THR B O 1
ATOM 3837 N N . THR B 1 177 ? 7.262 19.125 22.234 1 98.88 177 THR B N 1
ATOM 3838 C CA . THR B 1 177 ? 8.602 19.562 21.859 1 98.88 177 THR B CA 1
ATOM 3839 C C . THR B 1 177 ? 9.156 18.703 20.734 1 98.88 177 THR B C 1
ATOM 3841 O O . THR B 1 177 ? 9.703 19.219 19.75 1 98.88 177 THR B O 1
ATOM 3844 N N . LEU B 1 178 ? 8.992 17.406 20.875 1 98.88 178 LEU B N 1
ATOM 3845 C CA . LEU B 1 178 ? 9.414 16.453 19.859 1 98.88 178 LEU B CA 1
ATOM 3846 C C . LEU B 1 178 ? 8.711 16.719 18.531 1 98.88 178 LEU B C 1
ATOM 3848 O O . LEU B 1 178 ? 9.352 16.75 17.469 1 98.88 178 LEU B O 1
ATOM 3852 N N . ALA B 1 179 ? 7.426 16.938 18.578 1 98.94 179 ALA B N 1
ATOM 3853 C CA . ALA B 1 179 ? 6.598 17.141 17.406 1 98.94 179 ALA B CA 1
ATOM 3854 C C . ALA B 1 179 ? 6.969 18.438 16.688 1 98.94 179 ALA B C 1
ATOM 3856 O O . ALA B 1 179 ? 7.062 18.484 15.461 1 98.94 179 ALA B O 1
ATOM 3857 N N . GLN B 1 180 ? 7.16 19.484 17.469 1 98.69 180 GLN B N 1
ATOM 3858 C CA . GLN B 1 180 ? 7.543 20.766 16.906 1 98.69 180 GLN B CA 1
ATOM 3859 C C . GLN B 1 180 ? 8.906 20.688 16.219 1 98.69 180 GLN B C 1
ATOM 3861 O O . GLN B 1 180 ? 9.078 21.188 15.109 1 98.69 180 GLN B O 1
ATOM 3866 N N . ASN B 1 181 ? 9.797 20.062 16.922 1 98.69 181 ASN B N 1
ATOM 3867 C CA . ASN B 1 181 ? 11.125 19.891 16.344 1 98.69 181 ASN B CA 1
ATOM 3868 C C . ASN B 1 181 ? 11.078 19.125 15.031 1 98.69 181 ASN B C 1
ATOM 3870 O O . ASN B 1 181 ? 11.727 19.531 14.055 1 98.69 181 ASN B O 1
ATOM 3874 N N . PHE B 1 182 ? 10.359 18.047 14.969 1 98.81 182 PHE B N 1
ATOM 3875 C CA . PHE B 1 182 ? 10.234 17.25 13.75 1 98.81 182 PHE B CA 1
ATOM 3876 C C . PHE B 1 182 ? 9.578 18.062 12.641 1 98.81 182 PHE B C 1
ATOM 3878 O O . PHE B 1 182 ? 10.062 18.078 11.5 1 98.81 182 PHE B O 1
ATOM 3885 N N . SER B 1 183 ? 8.5 18.734 12.984 1 98.56 183 SER B N 1
ATOM 3886 C CA . SER B 1 183 ? 7.758 19.531 12.016 1 98.56 183 SER B CA 1
ATOM 3887 C C . SER B 1 183 ? 8.625 20.641 11.414 1 98.56 183 SER B C 1
ATOM 3889 O O . SER B 1 183 ? 8.484 20.984 10.242 1 98.56 183 SER B O 1
ATOM 3891 N N . GLU B 1 184 ? 9.523 21.156 12.156 1 98.12 184 GLU B N 1
ATOM 3892 C CA . GLU B 1 184 ? 10.375 22.266 11.727 1 98.12 184 GLU B CA 1
ATOM 3893 C C . GLU B 1 184 ? 11.602 21.766 10.969 1 98.12 184 GLU B C 1
ATOM 3895 O O . GLU B 1 184 ? 12.336 22.547 10.375 1 98.12 184 GLU B O 1
ATOM 3900 N N . ASN B 1 185 ? 11.812 20.438 10.984 1 98.5 185 ASN B N 1
ATOM 3901 C CA . ASN B 1 185 ? 13.008 19.859 10.375 1 98.5 185 ASN B CA 1
ATOM 3902 C C . ASN B 1 185 ? 12.656 18.844 9.297 1 98.5 185 ASN B C 1
ATOM 3904 O O . ASN B 1 185 ? 13.336 17.828 9.156 1 98.5 185 ASN B O 1
ATOM 3908 N N . MET B 1 186 ? 11.609 19.078 8.617 1 98.69 186 MET B N 1
ATOM 3909 C CA . MET B 1 186 ? 11.219 18.25 7.484 1 98.69 186 MET B CA 1
ATOM 3910 C C . MET B 1 186 ? 10.867 19.109 6.277 1 98.69 186 MET B C 1
ATOM 3912 O O . MET B 1 186 ? 10.648 20.328 6.41 1 98.69 186 MET B O 1
ATOM 3916 N N . ALA B 1 187 ? 10.898 18.531 5.121 1 98.81 187 ALA B N 1
ATOM 3917 C CA . ALA B 1 187 ? 10.594 19.188 3.85 1 98.81 187 ALA B CA 1
ATOM 3918 C C . ALA B 1 187 ? 10.023 18.203 2.844 1 98.81 187 ALA B C 1
ATOM 3920 O O . ALA B 1 187 ? 10.453 17.047 2.785 1 98.81 187 ALA B O 1
ATOM 3921 N N . THR B 1 188 ? 9.031 18.641 2.086 1 98.62 188 THR B N 1
ATOM 3922 C CA . THR B 1 188 ? 8.398 17.828 1.049 1 98.62 188 THR B CA 1
ATOM 3923 C C . THR B 1 188 ? 8.273 18.625 -0.249 1 98.62 188 THR B C 1
ATOM 3925 O O . THR B 1 188 ? 8.031 19.828 -0.224 1 98.62 188 THR B O 1
ATOM 3928 N N . ILE B 1 189 ? 8.422 17.969 -1.351 1 98.25 189 ILE B N 1
ATOM 3929 C CA . ILE B 1 189 ? 8.094 18.547 -2.648 1 98.25 189 ILE B CA 1
ATOM 3930 C C . ILE B 1 189 ? 7.398 17.5 -3.518 1 98.25 189 ILE B C 1
ATOM 3932 O O . ILE B 1 189 ? 7.75 16.328 -3.482 1 98.25 189 ILE B O 1
ATOM 3936 N N . GLY B 1 190 ? 6.355 17.891 -4.211 1 97.31 190 GLY B N 1
ATOM 3937 C CA . GLY B 1 190 ? 5.59 16.984 -5.055 1 97.31 190 GLY B CA 1
ATOM 3938 C C . GLY B 1 190 ? 5.871 17.172 -6.535 1 97.31 190 GLY B C 1
ATOM 3939 O O . GLY B 1 190 ? 6.336 18.234 -6.957 1 97.31 190 GLY B O 1
ATOM 3940 N N . VAL B 1 191 ? 5.625 16.172 -7.289 1 97.69 191 VAL B N 1
ATOM 3941 C CA . VAL B 1 191 ? 5.672 16.219 -8.75 1 97.69 191 VAL B CA 1
ATOM 3942 C C . VAL B 1 191 ? 4.516 15.406 -9.328 1 97.69 191 VAL B C 1
ATOM 3944 O O . VAL B 1 191 ? 4.074 14.422 -8.727 1 97.69 191 VAL B O 1
ATOM 3947 N N . ALA B 1 192 ? 3.967 15.828 -10.438 1 96.44 192 ALA B N 1
ATOM 3948 C CA . ALA B 1 192 ? 2.902 15.102 -11.133 1 96.44 192 ALA B CA 1
ATOM 3949 C C . ALA B 1 192 ? 3.17 15.039 -12.633 1 96.44 192 ALA B C 1
ATOM 3951 O O . ALA B 1 192 ? 3.652 16 -13.227 1 96.44 192 ALA B O 1
ATOM 3952 N N . SER B 1 193 ? 2.91 13.914 -13.203 1 95.62 193 SER B N 1
ATOM 3953 C CA . SER B 1 193 ? 2.986 13.758 -14.648 1 95.62 193 SER B CA 1
ATOM 3954 C C . SER B 1 193 ? 1.595 13.664 -15.266 1 95.62 193 SER B C 1
ATOM 3956 O O . SER B 1 193 ? 1.424 13.914 -16.469 1 95.62 193 SER B O 1
ATOM 3958 N N . LYS B 1 194 ? 0.647 13.203 -14.555 1 93.88 194 LYS B N 1
ATOM 3959 C CA . LYS B 1 194 ? -0.771 13.195 -14.898 1 93.88 194 LYS B CA 1
ATOM 3960 C C . LYS B 1 194 ? -1.631 13.609 -13.711 1 93.88 194 LYS B C 1
ATOM 3962 O O . LYS B 1 194 ? -1.346 13.234 -12.57 1 93.88 194 LYS B O 1
ATOM 3967 N N . THR B 1 195 ? -2.676 14.328 -13.938 1 93.06 195 THR B N 1
ATOM 3968 C CA . THR B 1 195 ? -3.521 14.805 -12.852 1 93.06 195 THR B CA 1
ATOM 3969 C C . THR B 1 195 ? -4.641 13.812 -12.555 1 93.06 195 THR B C 1
ATOM 3971 O O . THR B 1 195 ? -4.801 12.82 -13.266 1 93.06 195 THR B O 1
ATOM 3974 N N . ALA B 1 196 ? -5.332 14.055 -11.484 1 94.75 196 ALA B N 1
ATOM 3975 C CA . ALA B 1 196 ? -6.438 13.195 -11.055 1 94.75 196 ALA B CA 1
ATOM 3976 C C . ALA B 1 196 ? -7.781 13.875 -11.312 1 94.75 196 ALA B C 1
ATOM 3978 O O . ALA B 1 196 ? -7.836 14.969 -11.875 1 94.75 196 ALA B O 1
ATOM 3979 N N . THR B 1 197 ? -8.805 13.117 -11.078 1 93.75 197 THR B N 1
ATOM 3980 C CA . THR B 1 197 ? -10.156 13.656 -11.195 1 93.75 197 THR B CA 1
ATOM 3981 C C . THR B 1 197 ? -10.836 13.719 -9.828 1 93.75 197 THR B C 1
ATOM 3983 O O . THR B 1 197 ? -10.633 12.836 -8.984 1 93.75 197 THR B O 1
ATOM 3986 N N . HIS B 1 198 ? -11.578 14.734 -9.641 1 94.25 198 HIS B N 1
ATOM 3987 C CA . HIS B 1 198 ? -12.344 14.867 -8.414 1 94.25 198 HIS B CA 1
ATOM 3988 C C . HIS B 1 198 ? -13.398 13.766 -8.297 1 94.25 198 HIS B C 1
ATOM 3990 O O . HIS B 1 198 ? -14.219 13.594 -9.203 1 94.25 198 HIS B O 1
ATOM 3996 N N . PRO B 1 199 ? -13.477 13.078 -7.191 1 94.38 199 PRO B N 1
ATOM 3997 C CA . PRO B 1 199 ? -14.359 11.906 -7.125 1 94.38 199 PRO B CA 1
ATOM 3998 C C . PRO B 1 199 ? -15.836 12.289 -7.031 1 94.38 199 PRO B C 1
ATOM 4000 O O . PRO B 1 199 ? -16.703 11.445 -7.27 1 94.38 199 PRO B O 1
ATOM 4003 N N . GLN B 1 200 ? -16.141 13.484 -6.734 1 92.81 200 GLN B N 1
ATOM 4004 C CA . GLN B 1 200 ? -17.531 13.883 -6.578 1 92.81 200 GLN B CA 1
ATOM 4005 C C . GLN B 1 200 ? -18.125 14.352 -7.902 1 92.81 200 GLN B C 1
ATOM 4007 O O . GLN B 1 200 ? -19.297 14.109 -8.188 1 92.81 200 GLN B O 1
ATOM 4012 N N . ASN B 1 201 ? -17.25 15.039 -8.742 1 90.31 201 ASN B N 1
ATOM 4013 C CA . ASN B 1 201 ? -17.844 15.641 -9.93 1 90.31 201 ASN B CA 1
ATOM 4014 C C . ASN B 1 201 ? -17.141 15.203 -11.203 1 90.31 201 ASN B C 1
ATOM 4016 O O . ASN B 1 201 ? -17.578 15.531 -12.305 1 90.31 201 ASN B O 1
ATOM 4020 N N . GLY B 1 202 ? -16 14.57 -11.023 1 89.56 202 GLY B N 1
ATOM 4021 C CA . GLY B 1 202 ? -15.328 14 -12.172 1 89.56 202 GLY B CA 1
ATOM 4022 C C . GLY B 1 202 ? -14.445 14.984 -12.906 1 89.56 202 GLY B C 1
ATOM 4023 O O . GLY B 1 202 ? -13.781 14.633 -13.883 1 89.56 202 GLY B O 1
ATOM 4024 N N . SER B 1 203 ? -14.414 16.203 -12.391 1 90.38 203 SER B N 1
ATOM 4025 C CA . SER B 1 203 ? -13.578 17.203 -13.047 1 90.38 203 SER B CA 1
ATOM 4026 C C . SER B 1 203 ? -12.102 16.938 -12.805 1 90.38 203 SER B C 1
ATOM 4028 O O . SER B 1 203 ? -11.711 16.516 -11.711 1 90.38 203 SER B O 1
ATOM 4030 N N . ALA B 1 204 ? -11.328 17.219 -13.844 1 90.38 204 ALA B N 1
ATOM 4031 C CA . ALA B 1 204 ? -9.883 17.109 -13.703 1 90.38 204 ALA B CA 1
ATOM 4032 C C . ALA B 1 204 ? -9.336 18.172 -12.75 1 90.38 204 ALA B C 1
ATOM 4034 O O . ALA B 1 204 ? -9.789 19.328 -12.773 1 90.38 204 ALA B O 1
ATOM 4035 N N . PHE B 1 205 ? -8.375 17.781 -11.922 1 90.25 205 PHE B N 1
ATOM 4036 C CA . PHE B 1 205 ? -7.738 18.75 -11.031 1 90.25 205 PHE B CA 1
ATOM 4037 C C . PHE B 1 205 ? -7 19.812 -11.828 1 90.25 205 PHE B C 1
ATOM 4039 O O . PHE B 1 205 ? -7.031 21 -11.477 1 90.25 205 PHE B O 1
ATOM 4046 N N . SER B 1 206 ? -6.324 19.375 -12.859 1 88.06 206 SER B N 1
ATOM 4047 C CA . SER B 1 206 ? -5.586 20.219 -13.789 1 88.06 206 SER B CA 1
ATOM 4048 C C . SER B 1 206 ? -5.324 19.5 -15.109 1 88.06 206 SER B C 1
ATOM 4050 O O . SER B 1 206 ? -5.801 18.375 -15.305 1 88.06 206 SER B O 1
ATOM 4052 N N . VAL B 1 207 ? -4.691 20.266 -15.977 1 87.38 207 VAL B N 1
ATOM 4053 C CA . VAL B 1 207 ? -4.359 19.656 -17.266 1 87.38 207 VAL B CA 1
ATOM 4054 C C . VAL B 1 207 ? -2.855 19.766 -17.5 1 87.38 207 VAL B C 1
ATOM 4056 O O . VAL B 1 207 ? -2.275 20.844 -17.406 1 87.38 207 VAL B O 1
ATOM 4059 N N . LEU B 1 208 ? -2.262 18.609 -17.672 1 91.06 208 LEU B N 1
ATOM 4060 C CA . LEU B 1 208 ? -0.866 18.516 -18.094 1 91.06 208 LEU B CA 1
ATOM 4061 C C . LEU B 1 208 ? -0.749 17.922 -19.5 1 91.06 208 LEU B C 1
ATOM 4063 O O . LEU B 1 208 ? -1.385 16.922 -19.797 1 91.06 208 LEU B O 1
ATOM 4067 N N . ASN B 1 209 ? 0.036 18.594 -20.281 1 91.12 209 ASN B N 1
ATOM 4068 C CA . ASN B 1 209 ? 0.269 18.047 -21.609 1 91.12 209 ASN B CA 1
ATOM 4069 C C . ASN B 1 209 ? 1.001 16.719 -21.562 1 91.12 209 ASN B C 1
ATOM 4071 O O . ASN B 1 209 ? 1.559 16.344 -20.516 1 91.12 209 ASN B O 1
ATOM 4075 N N . ASP B 1 210 ? 1.06 16.016 -22.656 1 88.75 210 ASP B N 1
ATOM 4076 C CA . ASP B 1 210 ? 1.6 14.656 -22.734 1 88.75 210 ASP B CA 1
ATOM 4077 C C . ASP B 1 210 ? 3.104 14.648 -22.469 1 88.75 210 ASP B C 1
ATOM 4079 O O . ASP B 1 210 ? 3.674 13.617 -22.109 1 88.75 210 ASP B O 1
ATOM 4083 N N . ASP B 1 211 ? 3.701 15.727 -22.625 1 92 211 ASP B N 1
ATOM 4084 C CA . ASP B 1 211 ? 5.152 15.758 -22.469 1 92 211 ASP B CA 1
ATOM 4085 C C . ASP B 1 211 ? 5.551 16.578 -21.234 1 92 211 ASP B C 1
ATOM 4087 O O . ASP B 1 211 ? 6.723 16.922 -21.078 1 92 211 ASP B O 1
ATOM 4091 N N . GLU B 1 212 ? 4.531 16.875 -20.453 1 94.06 212 GLU B N 1
ATOM 4092 C CA . GLU B 1 212 ? 4.785 17.812 -19.359 1 94.06 212 GLU B CA 1
ATOM 4093 C C . GLU B 1 212 ? 4.691 17.125 -18 1 94.06 212 GLU B C 1
ATOM 4095 O O . GLU B 1 212 ? 3.922 16.188 -17.828 1 94.06 212 GLU B O 1
ATOM 4100 N N . MET B 1 213 ? 5.484 17.562 -17.078 1 95.62 213 MET B N 1
ATOM 4101 C CA . MET B 1 213 ? 5.352 17.297 -15.641 1 95.62 213 MET B CA 1
ATOM 4102 C C . MET B 1 213 ? 5.348 18.594 -14.844 1 95.62 213 MET B C 1
ATOM 4104 O O . MET B 1 213 ? 5.734 19.641 -15.352 1 95.62 213 MET B O 1
ATOM 4108 N N . GLU B 1 214 ? 4.832 18.516 -13.727 1 96.31 214 GLU B N 1
ATOM 4109 C CA . GLU B 1 214 ? 4.746 19.703 -12.875 1 96.31 214 GLU B CA 1
ATOM 4110 C C . GLU B 1 214 ? 5.34 19.438 -11.5 1 96.31 214 GLU B C 1
ATOM 4112 O O . GLU B 1 214 ? 4.902 18.516 -10.797 1 96.31 214 GLU B O 1
ATOM 4117 N N . ILE B 1 215 ? 6.328 20.172 -11.086 1 96.38 215 ILE B N 1
ATOM 4118 C CA . ILE B 1 215 ? 6.98 20.078 -9.781 1 96.38 215 ILE B CA 1
ATOM 4119 C C . ILE B 1 215 ? 6.348 21.078 -8.812 1 96.38 215 ILE B C 1
ATOM 4121 O O . ILE B 1 215 ? 6.105 22.234 -9.172 1 96.38 215 ILE B O 1
ATOM 4125 N N . GLY B 1 216 ? 6.105 20.625 -7.629 1 95.94 216 GLY B N 1
ATOM 4126 C CA . GLY B 1 216 ? 5.547 21.5 -6.605 1 95.94 216 GLY B CA 1
ATOM 4127 C C . GLY B 1 216 ? 4.051 21.344 -6.438 1 95.94 216 GLY B C 1
ATOM 4128 O O . GLY B 1 216 ? 3.389 22.219 -5.867 1 95.94 216 GLY B O 1
ATOM 4129 N N . THR B 1 217 ? 3.545 20.219 -6.957 1 93.06 217 THR B N 1
ATOM 4130 C CA . THR B 1 217 ? 2.104 20 -6.902 1 93.06 217 THR B CA 1
ATOM 4131 C C . THR B 1 217 ? 1.646 19.75 -5.469 1 93.06 217 THR B C 1
ATOM 4133 O O . THR B 1 217 ? 2.393 19.203 -4.656 1 93.06 217 THR B O 1
ATOM 4136 N N . GLY B 1 218 ? 0.41 20.234 -5.199 1 90.5 218 GLY B N 1
ATOM 4137 C CA . GLY B 1 218 ? -0.219 20 -3.908 1 90.5 218 GLY B CA 1
ATOM 4138 C C . GLY B 1 218 ? -1.161 18.812 -3.91 1 90.5 218 GLY B C 1
ATOM 4139 O O . GLY B 1 218 ? -1.052 17.922 -4.762 1 90.5 218 GLY B O 1
ATOM 4140 N N . GLN B 1 219 ? -2.01 18.75 -2.932 1 89.06 219 GLN B N 1
ATOM 4141 C CA . GLN B 1 219 ? -2.842 17.562 -2.746 1 89.06 219 GLN B CA 1
ATOM 4142 C C . GLN B 1 219 ? -4.246 17.797 -3.305 1 89.06 219 GLN B C 1
ATOM 4144 O O . GLN B 1 219 ? -5.043 16.859 -3.377 1 89.06 219 GLN B O 1
ATOM 4149 N N . HIS B 1 220 ? -4.602 18.984 -3.68 1 85.5 220 HIS B N 1
ATOM 4150 C CA . HIS B 1 220 ? -5.938 19.297 -4.176 1 85.5 220 HIS B CA 1
ATOM 4151 C C . HIS B 1 220 ? -5.883 19.875 -5.586 1 85.5 220 HIS B C 1
ATOM 4153 O O . HIS B 1 220 ? -6.715 20.703 -5.953 1 85.5 220 HIS B O 1
ATOM 4159 N N . GLY B 1 221 ? -4.84 19.5 -6.316 1 77.38 221 GLY B N 1
ATOM 4160 C CA . GLY B 1 221 ? -4.723 20 -7.676 1 77.38 221 GLY B CA 1
ATOM 4161 C C . GLY B 1 221 ? -4.012 21.344 -7.758 1 77.38 221 GLY B C 1
ATOM 4162 O O . GLY B 1 221 ? -3.879 21.906 -8.844 1 77.38 221 GLY B O 1
ATOM 4163 N N . GLU B 1 222 ? -3.635 21.75 -6.609 1 82.19 222 GLU B N 1
ATOM 4164 C CA . GLU B 1 222 ? -2.873 22.984 -6.637 1 82.19 222 GLU B CA 1
ATOM 4165 C C . GLU B 1 222 ? -1.598 22.844 -7.461 1 82.19 222 GLU B C 1
ATOM 4167 O O . GLU B 1 222 ? -0.895 21.828 -7.348 1 82.19 222 GLU B O 1
ATOM 4172 N N . GLY B 1 223 ? -1.509 23.703 -8.461 1 74.94 223 GLY B N 1
ATOM 4173 C CA . GLY B 1 223 ? -0.313 23.656 -9.289 1 74.94 223 GLY B CA 1
ATOM 4174 C C . GLY B 1 223 ? 0.956 23.969 -8.523 1 74.94 223 GLY B C 1
ATOM 4175 O O . GLY B 1 223 ? 0.898 24.438 -7.383 1 74.94 223 GLY B O 1
ATOM 4176 N N . GLY B 1 224 ? 1.925 23.344 -9.211 1 74.56 224 GLY B N 1
ATOM 4177 C CA . GLY B 1 224 ? 3.242 23.75 -8.758 1 74.56 224 GLY B CA 1
ATOM 4178 C C . GLY B 1 224 ? 3.766 24.969 -9.492 1 74.56 224 GLY B C 1
ATOM 4179 O O . GLY B 1 224 ? 3.104 25.5 -10.391 1 74.56 224 GLY B O 1
ATOM 4180 N N . ASN B 1 225 ? 4.484 25.781 -9.117 1 70.06 225 ASN B N 1
ATOM 4181 C CA . ASN B 1 225 ? 5.023 26.984 -9.727 1 70.06 225 ASN B CA 1
ATOM 4182 C C . ASN B 1 225 ? 5.973 26.656 -10.875 1 70.06 225 ASN B C 1
ATOM 4184 O O . ASN B 1 225 ? 6.477 27.562 -11.547 1 70.06 225 ASN B O 1
ATOM 4188 N N . ARG B 1 226 ? 6.082 25.266 -11.195 1 85.25 226 ARG B N 1
ATOM 4189 C CA . ARG B 1 226 ? 7.102 24.938 -12.195 1 85.25 226 ARG B CA 1
ATOM 4190 C C . ARG B 1 226 ? 6.637 23.812 -13.109 1 85.25 226 ARG B C 1
ATOM 4192 O O . ARG B 1 226 ? 6.797 22.641 -12.781 1 85.25 226 ARG B O 1
ATOM 4199 N N . ARG B 1 227 ? 6.09 24.047 -14.266 1 91.62 227 ARG B N 1
ATOM 4200 C CA . ARG B 1 227 ? 5.82 23.094 -15.32 1 91.62 227 ARG B CA 1
ATOM 4201 C C . ARG B 1 227 ? 7.02 22.953 -16.25 1 91.62 227 ARG B C 1
ATOM 4203 O O . ARG B 1 227 ? 7.684 23.938 -16.578 1 91.62 227 ARG B O 1
ATOM 4210 N N . GLN B 1 228 ? 7.297 21.781 -16.562 1 94.94 228 GLN B N 1
ATOM 4211 C CA . GLN B 1 228 ? 8.414 21.516 -17.453 1 94.94 228 GLN B CA 1
ATOM 4212 C C . GLN B 1 228 ? 8.188 20.234 -18.266 1 94.94 228 GLN B C 1
ATOM 4214 O O . GLN B 1 228 ? 7.223 19.5 -18.016 1 94.94 228 GLN B O 1
ATOM 4219 N N . LYS B 1 229 ? 9.102 20.047 -19.203 1 94.94 229 LYS B N 1
ATOM 4220 C CA . LYS B 1 229 ? 9.078 18.797 -19.953 1 94.94 229 LYS B CA 1
ATOM 4221 C C . LYS B 1 229 ? 9.398 17.609 -19.062 1 94.94 229 LYS B C 1
ATOM 4223 O O . LYS B 1 229 ? 10.172 17.734 -18.109 1 94.94 229 LYS B O 1
ATOM 4228 N N . MET B 1 230 ? 8.805 16.5 -19.375 1 95.38 230 MET B N 1
ATOM 4229 C CA . MET B 1 230 ? 9.07 15.273 -18.625 1 95.38 230 MET B CA 1
ATOM 4230 C C . MET B 1 230 ? 10.57 15.016 -18.531 1 95.38 230 MET B C 1
ATOM 4232 O O . MET B 1 230 ? 11.297 15.141 -19.516 1 95.38 230 MET B O 1
ATOM 4236 N N . ALA B 1 231 ? 11.016 14.773 -17.359 1 95.94 231 ALA B N 1
ATOM 4237 C CA . ALA B 1 231 ? 12.398 14.375 -17.109 1 95.94 231 ALA B CA 1
ATOM 4238 C C . ALA B 1 231 ? 12.492 12.898 -16.766 1 95.94 231 ALA B C 1
ATOM 4240 O O . ALA B 1 231 ? 11.484 12.258 -16.453 1 95.94 231 ALA B O 1
ATOM 4241 N N . SER B 1 232 ? 13.68 12.312 -16.922 1 97.25 232 SER B N 1
ATOM 4242 C CA . SER B 1 232 ? 13.906 10.93 -16.5 1 97.25 232 SER B CA 1
ATOM 4243 C C . SER B 1 232 ? 13.727 10.758 -15 1 97.25 232 SER B C 1
ATOM 4245 O O . SER B 1 232 ? 13.68 11.75 -14.266 1 97.25 232 SER B O 1
ATOM 4247 N N . ALA B 1 233 ? 13.633 9.555 -14.594 1 98.44 233 ALA B N 1
ATOM 4248 C CA . ALA B 1 233 ? 13.539 9.258 -13.164 1 98.44 233 ALA B CA 1
ATOM 4249 C C . ALA B 1 233 ? 14.734 9.844 -12.406 1 98.44 233 ALA B C 1
ATOM 4251 O O . ALA B 1 233 ? 14.562 10.484 -11.367 1 98.44 233 ALA B O 1
ATOM 4252 N N . ASP B 1 234 ? 15.938 9.609 -12.953 1 98.81 234 ASP B N 1
ATOM 4253 C CA . ASP B 1 234 ? 17.156 10.047 -12.273 1 98.81 234 ASP B CA 1
ATOM 4254 C C . ASP B 1 234 ? 17.234 11.57 -12.227 1 98.81 234 ASP B C 1
ATOM 4256 O O . ASP B 1 234 ? 17.562 12.148 -11.188 1 98.81 234 ASP B O 1
ATOM 4260 N N . GLU B 1 235 ? 16.891 12.211 -13.289 1 98.56 235 GLU B N 1
ATOM 4261 C CA . GLU B 1 235 ? 16.891 13.672 -13.328 1 98.56 235 GLU B CA 1
ATOM 4262 C C . GLU B 1 235 ? 15.891 14.25 -12.344 1 98.56 235 GLU B C 1
ATOM 4264 O O . GLU B 1 235 ? 16.188 15.219 -11.641 1 98.56 235 GLU B O 1
ATOM 4269 N N . THR B 1 236 ? 14.734 13.695 -12.336 1 98.38 236 THR B N 1
ATOM 4270 C CA . THR B 1 236 ? 13.695 14.148 -11.422 1 98.38 236 THR B CA 1
ATOM 4271 C C . THR B 1 236 ? 14.133 13.977 -9.969 1 98.38 236 THR B C 1
ATOM 4273 O O . THR B 1 236 ? 13.977 14.891 -9.156 1 98.38 236 THR B O 1
ATOM 4276 N N . ALA B 1 237 ? 14.68 12.836 -9.641 1 98.88 237 ALA B N 1
ATOM 4277 C CA . ALA B 1 237 ? 15.141 12.531 -8.289 1 98.88 237 ALA B CA 1
ATOM 4278 C C . ALA B 1 237 ? 16.203 13.523 -7.828 1 98.88 237 ALA B C 1
ATOM 4280 O O . ALA B 1 237 ? 16.141 14.023 -6.703 1 98.88 237 ALA B O 1
ATOM 4281 N N . MET B 1 238 ? 17.125 13.805 -8.688 1 98.81 238 MET B N 1
ATOM 4282 C CA . MET B 1 238 ? 18.219 14.719 -8.344 1 98.81 238 MET B CA 1
ATOM 4283 C C . MET B 1 238 ? 17.703 16.141 -8.148 1 98.81 238 MET B C 1
ATOM 4285 O O . MET B 1 238 ? 18.062 16.812 -7.184 1 98.81 238 MET B O 1
ATOM 4289 N N . LEU B 1 239 ? 16.875 16.547 -9.055 1 98.19 239 LEU B N 1
ATOM 4290 C CA . LEU B 1 239 ? 16.297 17.891 -8.969 1 98.19 239 LEU B CA 1
ATOM 4291 C C . LEU B 1 239 ? 15.555 18.078 -7.656 1 98.19 239 LEU B C 1
ATOM 4293 O O . LEU B 1 239 ? 15.781 19.047 -6.941 1 98.19 239 LEU B O 1
ATOM 4297 N N . MET B 1 240 ? 14.695 17.203 -7.371 1 98.5 240 MET B N 1
ATOM 4298 C CA . MET B 1 240 ? 13.883 17.281 -6.16 1 98.5 240 MET B CA 1
ATOM 4299 C C . MET B 1 240 ? 14.758 17.172 -4.91 1 98.5 240 MET B C 1
ATOM 4301 O O . MET B 1 240 ? 14.531 17.891 -3.932 1 98.5 240 MET B O 1
ATOM 4305 N N . SER B 1 241 ? 15.727 16.281 -4.969 1 98.88 241 SER B N 1
ATOM 4306 C CA . SER B 1 241 ? 16.641 16.141 -3.836 1 98.88 241 SER B CA 1
ATOM 4307 C C . SER B 1 241 ? 17.406 17.422 -3.574 1 98.88 241 SER B C 1
ATOM 4309 O O . SER B 1 241 ? 17.578 17.828 -2.422 1 98.88 241 SER B O 1
ATOM 4311 N N . ASP B 1 242 ? 17.828 18.047 -4.641 1 98.81 242 ASP B N 1
ATOM 4312 C CA . ASP B 1 242 ? 18.578 19.297 -4.488 1 98.81 242 ASP B CA 1
ATOM 4313 C C . ASP B 1 242 ? 17.734 20.359 -3.799 1 98.81 242 ASP B C 1
ATOM 4315 O O . ASP B 1 242 ? 18.219 21.094 -2.947 1 98.81 242 ASP B O 1
ATOM 4319 N N . LEU B 1 243 ? 16.5 20.453 -4.172 1 98.19 243 LEU B N 1
ATOM 4320 C CA . LEU B 1 243 ? 15.602 21.422 -3.57 1 98.19 243 LEU B CA 1
ATOM 4321 C C . LEU B 1 243 ? 15.422 21.156 -2.08 1 98.19 243 LEU B C 1
ATOM 4323 O O . LEU B 1 243 ? 15.43 22.078 -1.271 1 98.19 243 LEU B O 1
ATOM 4327 N N . LEU B 1 244 ? 15.281 19.922 -1.707 1 98.88 244 LEU B N 1
ATOM 4328 C CA . LEU B 1 244 ? 15.062 19.547 -0.314 1 98.88 244 LEU B CA 1
ATOM 4329 C C . LEU B 1 244 ? 16.328 19.734 0.508 1 98.88 244 LEU B C 1
ATOM 4331 O O . LEU B 1 244 ? 16.281 20.188 1.653 1 98.88 244 LEU B O 1
ATOM 4335 N N . ILE B 1 245 ? 17.484 19.359 -0.081 1 98.88 245 ILE B N 1
ATOM 4336 C CA . ILE B 1 245 ? 18.766 19.547 0.58 1 98.88 245 ILE B CA 1
ATOM 4337 C C . ILE B 1 245 ? 18.969 21.031 0.885 1 98.88 245 ILE B C 1
ATOM 4339 O O . ILE B 1 245 ? 19.375 21.391 1.995 1 98.88 245 ILE B O 1
ATOM 4343 N N . LYS B 1 246 ? 18.703 21.828 -0.106 1 98.62 246 LYS B N 1
ATOM 4344 C CA . LYS B 1 246 ? 18.859 23.266 0.051 1 98.62 246 LYS B CA 1
ATOM 4345 C C . LYS B 1 246 ? 17.938 23.812 1.133 1 98.62 246 LYS B C 1
ATOM 4347 O O . LYS B 1 246 ? 18.359 24.594 1.979 1 98.62 246 LYS B O 1
ATOM 4352 N N . ASP B 1 247 ? 16.703 23.391 1.113 1 98.62 247 ASP B N 1
ATOM 4353 C CA . ASP B 1 247 ? 15.719 23.891 2.072 1 98.62 247 ASP B CA 1
ATOM 4354 C C . ASP B 1 247 ? 16.109 23.531 3.502 1 98.62 247 ASP B C 1
ATOM 4356 O O . ASP B 1 247 ? 16 24.359 4.41 1 98.62 247 ASP B O 1
ATOM 4360 N N . LEU B 1 248 ? 16.562 22.328 3.711 1 98.69 248 LEU B N 1
ATOM 4361 C CA . LEU B 1 248 ? 16.891 21.812 5.039 1 98.69 248 LEU B CA 1
ATOM 4362 C C . LEU B 1 248 ? 18.328 22.156 5.414 1 98.69 248 LEU B C 1
ATOM 4364 O O . LEU B 1 248 ? 18.75 21.922 6.551 1 98.69 248 LEU B O 1
ATOM 4368 N N . ASN B 1 249 ? 19.047 22.734 4.461 1 98.5 249 ASN B N 1
ATOM 4369 C CA . ASN B 1 249 ? 20.469 23.031 4.66 1 98.5 249 ASN B CA 1
ATOM 4370 C C . ASN B 1 249 ? 21.219 21.797 5.148 1 98.5 249 ASN B C 1
ATOM 4372 O O . ASN B 1 249 ? 21.891 21.844 6.184 1 98.5 249 ASN B O 1
ATOM 4376 N N . LEU B 1 250 ? 21.062 20.703 4.41 1 98.81 250 LEU B N 1
ATOM 4377 C CA . LEU B 1 250 ? 21.688 19.438 4.781 1 98.81 250 LEU B CA 1
ATOM 4378 C C . LEU B 1 250 ? 23.156 19.422 4.375 1 98.81 250 LEU B C 1
ATOM 4380 O O . LEU B 1 250 ? 23.516 19.953 3.322 1 98.81 250 LEU B O 1
ATOM 4384 N N . HIS B 1 251 ? 23.969 18.734 5.137 1 98.5 251 HIS B N 1
ATOM 4385 C CA . HIS B 1 251 ? 25.406 18.578 4.91 1 98.5 251 HIS B CA 1
ATOM 4386 C C . HIS B 1 251 ? 25.844 17.141 5.152 1 98.5 251 HIS B C 1
ATOM 4388 O O . HIS B 1 251 ? 25.078 16.328 5.68 1 98.5 251 HIS B O 1
ATOM 4394 N N . SER B 1 252 ? 27.078 16.922 4.688 1 98.62 252 SER B N 1
ATOM 4395 C CA . SER B 1 252 ? 27.672 15.625 4.945 1 98.62 252 SER B CA 1
ATOM 4396 C C . SER B 1 252 ? 27.609 15.273 6.43 1 98.62 252 SER B C 1
ATOM 4398 O O . SER B 1 252 ? 27.891 16.109 7.285 1 98.62 252 SER B O 1
ATOM 4400 N N . GLY B 1 253 ? 27.203 14.031 6.68 1 98.62 253 GLY B N 1
ATOM 4401 C CA . GLY B 1 253 ? 27.125 13.57 8.055 1 98.62 253 GLY B CA 1
ATOM 4402 C C . GLY B 1 253 ? 25.703 13.625 8.609 1 98.62 253 GLY B C 1
ATOM 4403 O O . GLY B 1 253 ? 25.406 12.977 9.617 1 98.62 253 GLY B O 1
ATOM 4404 N N . ASP B 1 254 ? 24.844 14.461 8.016 1 98.75 254 ASP B N 1
ATOM 4405 C CA . ASP B 1 254 ? 23.453 14.531 8.477 1 98.75 254 ASP B CA 1
ATOM 4406 C C . ASP B 1 254 ? 22.75 13.195 8.289 1 98.75 254 ASP B C 1
ATOM 4408 O O . ASP B 1 254 ? 22.969 12.508 7.293 1 98.75 254 ASP B O 1
ATOM 4412 N N . GLU B 1 255 ? 21.969 12.781 9.258 1 98.88 255 GLU B N 1
ATOM 4413 C CA . GLU B 1 255 ? 21.109 11.602 9.211 1 98.88 255 GLU B CA 1
ATOM 4414 C C . GLU B 1 255 ? 19.672 11.984 8.922 1 98.88 255 GLU B C 1
ATOM 4416 O O . GLU B 1 255 ? 19.094 12.836 9.609 1 98.88 255 GLU B O 1
ATOM 4421 N N . ILE B 1 256 ? 19.078 11.32 7.859 1 98.94 256 ILE B N 1
ATOM 4422 C CA . ILE B 1 256 ? 17.75 11.781 7.5 1 98.94 256 ILE B CA 1
ATOM 4423 C C . ILE B 1 256 ? 16.844 10.578 7.219 1 98.94 256 ILE B C 1
ATOM 4425 O O . ILE B 1 256 ? 17.328 9.453 7.059 1 98.94 256 ILE B O 1
ATOM 4429 N N . MET B 1 257 ? 15.586 10.844 7.285 1 98.94 257 MET B N 1
ATOM 4430 C CA . MET B 1 257 ? 14.547 9.977 6.746 1 98.94 257 MET B CA 1
ATOM 4431 C C . MET B 1 257 ? 14.18 10.383 5.324 1 98.94 257 MET B C 1
ATOM 4433 O O . MET B 1 257 ? 14.07 11.578 5.023 1 98.94 257 MET B O 1
ATOM 4437 N N . VAL B 1 258 ? 14.055 9.414 4.441 1 99 258 VAL B N 1
ATOM 4438 C CA . VAL B 1 258 ? 13.617 9.656 3.07 1 99 258 VAL B CA 1
ATOM 4439 C C . VAL B 1 258 ? 12.336 8.875 2.789 1 99 258 VAL B C 1
ATOM 4441 O O . VAL B 1 258 ? 12.273 7.668 3.014 1 99 258 VAL B O 1
ATOM 4444 N N . ILE B 1 259 ? 11.297 9.562 2.363 1 98.94 259 ILE B N 1
ATOM 4445 C CA . ILE B 1 259 ? 10.055 8.922 1.947 1 98.94 259 ILE B CA 1
ATOM 4446 C C . ILE B 1 259 ? 9.758 9.266 0.489 1 98.94 259 ILE B C 1
ATOM 4448 O O . ILE B 1 259 ? 9.844 10.43 0.088 1 98.94 259 ILE B O 1
ATOM 4452 N N . VAL B 1 260 ? 9.594 8.273 -0.347 1 98.94 260 VAL B N 1
ATOM 4453 C CA . VAL B 1 260 ? 8.969 8.43 -1.656 1 98.94 260 VAL B CA 1
ATOM 4454 C C . VAL B 1 260 ? 7.496 8.039 -1.577 1 98.94 260 VAL B C 1
ATOM 4456 O O . VAL B 1 260 ? 7.168 6.848 -1.507 1 98.94 260 VAL B O 1
ATOM 4459 N N . ASN B 1 261 ? 6.633 9.039 -1.579 1 98.81 261 ASN B N 1
ATOM 4460 C CA . ASN B 1 261 ? 5.195 8.852 -1.418 1 98.81 261 ASN B CA 1
ATOM 4461 C C . ASN B 1 261 ? 4.465 8.945 -2.754 1 98.81 261 ASN B C 1
ATOM 4463 O O . ASN B 1 261 ? 4.371 10.031 -3.338 1 98.81 261 ASN B O 1
ATOM 4467 N N . GLY B 1 262 ? 3.922 7.762 -3.205 1 98.31 262 GLY B N 1
ATOM 4468 C CA . GLY B 1 262 ? 3.104 7.812 -4.406 1 98.31 262 GLY B CA 1
ATOM 4469 C C . GLY B 1 262 ? 1.805 8.57 -4.215 1 98.31 262 GLY B C 1
ATOM 4470 O O . GLY B 1 262 ? 1.167 8.461 -3.164 1 98.31 262 GLY B O 1
ATOM 4471 N N . THR B 1 263 ? 1.416 9.242 -5.238 1 97.69 263 THR B N 1
ATOM 4472 C CA . THR B 1 263 ? 0.245 10.094 -5.066 1 97.69 263 THR B CA 1
ATOM 4473 C C . THR B 1 263 ? -0.979 9.477 -5.73 1 97.69 263 THR B C 1
ATOM 4475 O O . THR B 1 263 ? -2.023 10.125 -5.848 1 97.69 263 THR B O 1
ATOM 4478 N N . GLY B 1 264 ? -0.872 8.188 -6.219 1 97.19 264 GLY B N 1
ATOM 4479 C CA . GLY B 1 264 ? -2.121 7.555 -6.613 1 97.19 264 GLY B CA 1
ATOM 4480 C C . GLY B 1 264 ? -1.967 6.609 -7.789 1 97.19 264 GLY B C 1
ATOM 4481 O O . GLY B 1 264 ? -2.613 5.562 -7.836 1 97.19 264 GLY B O 1
ATOM 4482 N N . ALA B 1 265 ? -1.079 6.992 -8.812 1 97.31 265 ALA B N 1
ATOM 4483 C CA . ALA B 1 265 ? -1.003 6.168 -10.016 1 97.31 265 ALA B CA 1
ATOM 4484 C C . ALA B 1 265 ? 0.447 5.941 -10.43 1 97.31 265 ALA B C 1
ATOM 4486 O O . ALA B 1 265 ? 0.711 5.422 -11.516 1 97.31 265 ALA B O 1
ATOM 4487 N N . THR B 1 266 ? 1.396 6.414 -9.695 1 98.12 266 THR B N 1
ATOM 4488 C CA . THR B 1 266 ? 2.795 6.059 -9.898 1 98.12 266 THR B CA 1
ATOM 4489 C C . THR B 1 266 ? 3.092 4.68 -9.32 1 98.12 266 THR B C 1
ATOM 4491 O O . THR B 1 266 ? 2.807 4.414 -8.148 1 98.12 266 THR B O 1
ATOM 4494 N N . THR B 1 267 ? 3.621 3.807 -10.148 1 98.25 267 THR B N 1
ATOM 4495 C CA . THR B 1 267 ? 3.803 2.42 -9.734 1 98.25 267 THR B CA 1
ATOM 4496 C C . THR B 1 267 ? 4.902 2.309 -8.688 1 98.25 267 THR B C 1
ATOM 4498 O O . THR B 1 267 ? 5.801 3.154 -8.625 1 98.25 267 THR B O 1
ATOM 4501 N N . ILE B 1 268 ? 4.844 1.281 -7.848 1 98.69 268 ILE B N 1
ATOM 4502 C CA . ILE B 1 268 ? 5.91 0.994 -6.895 1 98.69 268 ILE B CA 1
ATOM 4503 C C . ILE B 1 268 ? 7.234 0.819 -7.637 1 98.69 268 ILE B C 1
ATOM 4505 O O . ILE B 1 268 ? 8.289 1.238 -7.152 1 98.69 268 ILE B O 1
ATOM 4509 N N . MET B 1 269 ? 7.203 0.227 -8.844 1 98.62 269 MET B N 1
ATOM 4510 C CA . MET B 1 269 ? 8.367 0.091 -9.711 1 98.62 269 MET B CA 1
ATOM 4511 C C . MET B 1 269 ? 9.039 1.441 -9.938 1 98.62 269 MET B C 1
ATOM 4513 O O . MET B 1 269 ? 10.242 1.593 -9.688 1 98.62 269 MET B O 1
ATOM 4517 N N . GLU B 1 270 ? 8.25 2.402 -10.367 1 98.75 270 GLU B N 1
ATOM 4518 C CA . GLU B 1 270 ? 8.766 3.746 -10.625 1 98.75 270 GLU B CA 1
ATOM 4519 C C . GLU B 1 270 ? 9.328 4.371 -9.352 1 98.75 270 GLU B C 1
ATOM 4521 O O . GLU B 1 270 ? 10.391 4.996 -9.375 1 98.75 270 GLU B O 1
ATOM 4526 N N . MET B 1 271 ? 8.625 4.199 -8.258 1 98.94 271 MET B N 1
ATOM 4527 C CA . MET B 1 271 ? 9.023 4.816 -6.996 1 98.94 271 MET B CA 1
ATOM 4528 C C . MET B 1 271 ? 10.336 4.227 -6.492 1 98.94 271 MET B C 1
ATOM 4530 O O . MET B 1 271 ? 11.156 4.941 -5.918 1 98.94 271 MET B O 1
ATOM 4534 N N . LEU B 1 272 ? 10.516 2.924 -6.684 1 98.94 272 LEU B N 1
ATOM 4535 C CA . LEU B 1 272 ? 11.758 2.285 -6.266 1 98.94 272 LEU B CA 1
ATOM 4536 C C . LEU B 1 272 ? 12.922 2.738 -7.141 1 98.94 272 LEU B C 1
ATOM 4538 O O . LEU B 1 272 ? 14.047 2.873 -6.66 1 98.94 272 LEU B O 1
ATOM 4542 N N . ILE B 1 273 ? 12.648 2.947 -8.414 1 98.94 273 ILE B N 1
ATOM 4543 C CA . ILE B 1 273 ? 13.664 3.496 -9.312 1 98.94 273 ILE B CA 1
ATOM 4544 C C . ILE B 1 273 ? 14.062 4.895 -8.844 1 98.94 273 ILE B C 1
ATOM 4546 O O . ILE B 1 273 ? 15.25 5.23 -8.812 1 98.94 273 ILE B O 1
ATOM 4550 N N . ILE B 1 274 ? 13.086 5.727 -8.453 1 98.94 274 ILE B N 1
ATOM 4551 C CA . ILE B 1 274 ? 13.32 7.062 -7.918 1 98.94 274 ILE B CA 1
ATOM 4552 C C . ILE B 1 274 ? 14.156 6.965 -6.641 1 98.94 274 ILE B C 1
ATOM 4554 O O . ILE B 1 274 ? 15.172 7.652 -6.5 1 98.94 274 ILE B O 1
ATOM 4558 N N . TYR B 1 275 ? 13.789 6.078 -5.727 1 98.94 275 TYR B N 1
ATOM 4559 C CA . TYR B 1 275 ? 14.484 5.938 -4.453 1 98.94 275 TYR B CA 1
ATOM 4560 C C . TYR B 1 275 ? 15.938 5.527 -4.668 1 98.94 275 TYR B C 1
ATOM 4562 O O . TYR B 1 275 ? 16.828 6.004 -3.971 1 98.94 275 TYR B O 1
ATOM 4570 N N . ARG B 1 276 ? 16.078 4.598 -5.605 1 98.94 276 ARG B N 1
ATOM 4571 C CA . ARG B 1 276 ? 17.422 4.156 -5.973 1 98.94 276 ARG B CA 1
ATOM 4572 C C . ARG B 1 276 ? 18.344 5.352 -6.242 1 98.94 276 ARG B C 1
ATOM 4574 O O . ARG B 1 276 ? 19.438 5.438 -5.691 1 98.94 276 ARG B O 1
ATOM 4581 N N . LYS B 1 277 ? 17.859 6.227 -7.059 1 98.94 277 LYS B N 1
ATOM 4582 C CA . LYS B 1 277 ? 18.688 7.367 -7.438 1 98.94 277 LYS B CA 1
ATOM 4583 C C . LYS B 1 277 ? 18.859 8.336 -6.27 1 98.94 277 LYS B C 1
ATOM 4585 O O . LYS B 1 277 ? 19.938 8.883 -6.066 1 98.94 277 LYS B O 1
ATOM 4590 N N . VAL B 1 278 ? 17.797 8.586 -5.508 1 99 278 VAL B N 1
ATOM 4591 C CA . VAL B 1 278 ? 17.875 9.438 -4.328 1 99 278 VAL B CA 1
ATOM 4592 C C . VAL B 1 278 ? 18.938 8.898 -3.377 1 99 278 VAL B C 1
ATOM 4594 O O . VAL B 1 278 ? 19.781 9.656 -2.893 1 99 278 VAL B O 1
ATOM 4597 N N . TYR B 1 279 ? 18.906 7.598 -3.111 1 98.94 279 TYR B N 1
ATOM 4598 C CA . TYR B 1 279 ? 19.844 6.957 -2.209 1 98.94 279 TYR B CA 1
ATOM 4599 C C . TYR B 1 279 ? 21.281 7.18 -2.676 1 98.94 279 TYR B C 1
ATOM 4601 O O . TYR B 1 279 ? 22.141 7.605 -1.895 1 98.94 279 TYR B O 1
ATOM 4609 N N . LYS B 1 280 ? 21.562 6.895 -3.936 1 98.88 280 LYS B N 1
ATOM 4610 C CA . LYS B 1 280 ? 22.906 7.023 -4.484 1 98.88 280 LYS B CA 1
ATOM 4611 C C . LYS B 1 280 ? 23.375 8.477 -4.445 1 98.88 280 LYS B C 1
ATOM 4613 O O . LYS B 1 280 ? 24.547 8.742 -4.148 1 98.88 280 LYS B O 1
ATOM 4618 N N . TYR B 1 281 ? 22.438 9.359 -4.809 1 98.88 281 TYR B N 1
ATOM 4619 C CA . TYR B 1 281 ? 22.75 10.781 -4.859 1 98.88 281 TYR B CA 1
ATOM 4620 C C . TYR B 1 281 ? 23.094 11.312 -3.473 1 98.88 281 TYR B C 1
ATOM 4622 O O . TYR B 1 281 ? 24.078 12.031 -3.305 1 98.88 281 TYR B O 1
ATOM 4630 N N . LEU B 1 282 ? 22.344 10.969 -2.465 1 98.94 282 LEU B N 1
ATOM 4631 C CA . LEU B 1 282 ? 22.578 11.406 -1.093 1 98.94 282 LEU B CA 1
ATOM 4632 C C . LEU B 1 282 ? 23.859 10.773 -0.541 1 98.94 282 LEU B C 1
ATOM 4634 O O . LEU B 1 282 ? 24.625 11.43 0.167 1 98.94 282 LEU B O 1
ATOM 4638 N N . ASN B 1 283 ? 24.047 9.508 -0.835 1 98.75 283 ASN B N 1
ATOM 4639 C CA . ASN B 1 283 ? 25.266 8.828 -0.405 1 98.75 283 ASN B CA 1
ATOM 4640 C C . ASN B 1 283 ? 26.5 9.531 -0.93 1 98.75 283 ASN B C 1
ATOM 4642 O O . ASN B 1 283 ? 27.5 9.68 -0.205 1 98.75 283 ASN B O 1
ATOM 4646 N N . LYS B 1 284 ? 26.484 9.898 -2.186 1 98.62 284 LYS B N 1
ATOM 4647 C CA . LYS B 1 284 ? 27.594 10.609 -2.797 1 98.62 284 LYS B CA 1
ATOM 4648 C C . LYS B 1 284 ? 27.875 11.922 -2.07 1 98.62 284 LYS B C 1
ATOM 4650 O O . LYS B 1 284 ? 29.016 12.367 -1.992 1 98.62 284 LYS B O 1
ATOM 4655 N N . LYS B 1 285 ? 26.875 12.539 -1.498 1 98.62 285 LYS B N 1
ATOM 4656 C CA . LYS B 1 285 ? 27 13.812 -0.803 1 98.62 285 LYS B CA 1
ATOM 4657 C C . LYS B 1 285 ? 27.297 13.609 0.678 1 98.62 285 LYS B C 1
ATOM 4659 O O . LYS B 1 285 ? 27.438 14.578 1.43 1 98.62 285 LYS B O 1
ATOM 4664 N N . GLY B 1 286 ? 27.375 12.383 1.12 1 98.75 286 GLY B N 1
ATOM 4665 C CA . GLY B 1 286 ? 27.703 12.055 2.498 1 98.75 286 GLY B CA 1
ATOM 4666 C C . GLY B 1 286 ? 26.516 12.188 3.438 1 98.75 286 GLY B C 1
ATOM 4667 O O . GLY B 1 286 ? 26.688 12.289 4.652 1 98.75 286 GLY B O 1
ATOM 4668 N N . ILE B 1 287 ? 25.312 12.352 2.926 1 98.88 287 ILE B N 1
ATOM 4669 C CA . ILE B 1 287 ? 24.094 12.406 3.723 1 98.88 287 ILE B CA 1
ATOM 4670 C C . ILE B 1 287 ? 23.562 10.992 3.959 1 98.88 287 ILE B C 1
ATOM 4672 O O . ILE B 1 287 ? 23.438 10.203 3.02 1 98.88 287 ILE B O 1
ATOM 4676 N N . ILE B 1 288 ? 23.266 10.633 5.176 1 98.81 288 ILE B N 1
ATOM 4677 C CA . ILE B 1 288 ? 23.016 9.25 5.562 1 98.81 288 ILE B CA 1
ATOM 4678 C C . ILE B 1 288 ? 21.516 9.023 5.734 1 98.81 288 ILE B C 1
ATOM 4680 O O . ILE B 1 288 ? 20.859 9.727 6.504 1 98.81 288 ILE B O 1
ATOM 4684 N N . ILE B 1 289 ? 20.984 8.086 5.023 1 98.88 289 ILE B N 1
ATOM 4685 C CA . ILE B 1 289 ? 19.594 7.707 5.199 1 98.88 289 ILE B CA 1
ATOM 4686 C C . ILE B 1 289 ? 19.469 6.672 6.32 1 98.88 289 ILE B C 1
ATOM 4688 O O . ILE B 1 289 ? 20.016 5.57 6.211 1 98.88 289 ILE B O 1
ATOM 4692 N N . VAL B 1 290 ? 18.734 6.984 7.383 1 98.81 290 VAL B N 1
ATOM 4693 C CA . VAL B 1 290 ? 18.656 6.074 8.516 1 98.81 290 VAL B CA 1
ATOM 4694 C C . VAL B 1 290 ? 17.25 5.473 8.602 1 98.81 290 VAL B C 1
ATOM 4696 O O . VAL B 1 290 ? 17.016 4.516 9.344 1 98.81 290 VAL B O 1
ATOM 4699 N N . ALA B 1 291 ? 16.328 6.035 7.898 1 98.75 291 ALA B N 1
ATOM 4700 C CA . ALA B 1 291 ? 14.961 5.547 7.777 1 98.75 291 ALA B CA 1
ATOM 4701 C C . ALA B 1 291 ? 14.383 5.859 6.398 1 98.75 291 ALA B C 1
ATOM 4703 O O . ALA B 1 291 ? 14.727 6.879 5.793 1 98.75 291 ALA B O 1
ATOM 4704 N N . ASN B 1 292 ? 13.586 4.996 5.883 1 98.81 292 ASN B N 1
ATOM 4705 C CA . ASN B 1 292 ? 12.961 5.242 4.586 1 98.81 292 ASN B CA 1
ATOM 4706 C C . ASN B 1 292 ? 11.594 4.578 4.484 1 98.81 292 ASN B C 1
ATOM 4708 O O . ASN B 1 292 ? 11.25 3.729 5.309 1 98.81 292 ASN B O 1
ATOM 4712 N N . TRP B 1 293 ? 10.82 5.027 3.582 1 98.75 293 TRP B N 1
ATOM 4713 C CA . TRP B 1 293 ? 9.5 4.492 3.271 1 98.75 293 TRP B CA 1
ATOM 4714 C C . TRP B 1 293 ? 9.125 4.77 1.819 1 98.75 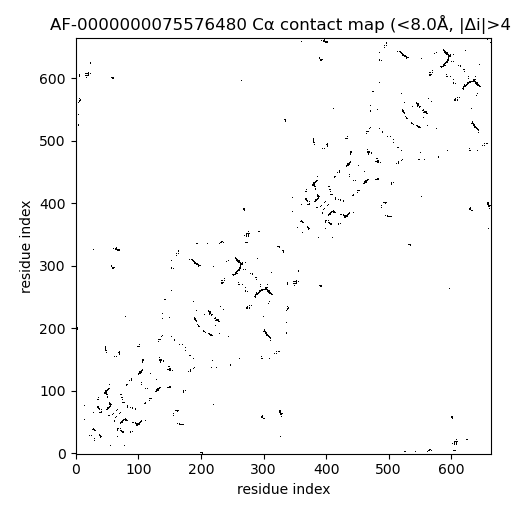293 TRP B C 1
ATOM 4716 O O . TRP B 1 293 ? 9.117 5.926 1.383 1 98.75 293 TRP B O 1
ATOM 4726 N N . VAL B 1 294 ? 8.875 3.742 0.98 1 98.81 294 VAL B N 1
ATOM 4727 C CA . VAL B 1 294 ? 8.492 3.855 -0.424 1 98.81 294 VAL B CA 1
ATOM 4728 C C . VAL B 1 294 ? 7.129 3.207 -0.646 1 98.81 294 VAL B C 1
ATOM 4730 O O . VAL B 1 294 ? 7.027 1.982 -0.748 1 98.81 294 VAL B O 1
ATOM 4733 N N . GLU B 1 295 ? 6.074 3.982 -0.75 1 98.25 295 GLU B N 1
ATOM 4734 C CA . GLU B 1 295 ? 4.707 3.477 -0.846 1 98.25 295 GLU B CA 1
ATOM 4735 C C . GLU B 1 295 ? 3.713 4.609 -1.077 1 98.25 295 GLU B C 1
ATOM 4737 O O . GLU B 1 295 ? 4.109 5.77 -1.217 1 98.25 295 GLU B O 1
ATOM 4742 N N . GLU B 1 296 ? 2.457 4.316 -1.3 1 98.38 296 GLU B N 1
ATOM 4743 C CA . GLU B 1 296 ? 1.386 5.305 -1.215 1 98.38 296 GLU B CA 1
ATOM 4744 C C . GLU B 1 296 ? 0.953 5.527 0.232 1 98.38 296 GLU B C 1
ATOM 4746 O O . GLU B 1 296 ? 0.389 4.629 0.86 1 98.38 296 GLU B O 1
ATOM 4751 N N . ILE B 1 297 ? 1.228 6.734 0.706 1 98.69 297 ILE B N 1
ATOM 4752 C CA . ILE B 1 297 ? 1.053 7.035 2.123 1 98.69 297 ILE B CA 1
ATOM 4753 C C . ILE B 1 297 ? -0.016 8.109 2.293 1 98.69 297 ILE B C 1
ATOM 4755 O O . ILE B 1 297 ? -0.874 8.008 3.174 1 98.69 297 ILE B O 1
ATOM 4759 N N . LEU B 1 298 ? 0.024 9.078 1.556 1 98.62 298 LEU B N 1
ATOM 4760 C CA . LEU B 1 298 ? -0.921 10.172 1.376 1 98.62 298 LEU B CA 1
ATOM 4761 C C . LEU B 1 298 ? -1.122 10.484 -0.104 1 98.62 298 LEU B C 1
ATOM 4763 O O . LEU B 1 298 ? -0.241 11.062 -0.747 1 98.62 298 LEU B O 1
ATOM 4767 N N . THR B 1 299 ? -2.285 10.164 -0.615 1 98 299 THR B N 1
ATOM 4768 C CA . THR B 1 299 ? -2.475 10.18 -2.061 1 98 299 THR B CA 1
ATOM 4769 C C . THR B 1 299 ? -3.252 11.414 -2.496 1 98 299 THR B C 1
ATOM 4771 O O . THR B 1 299 ? -3.738 12.172 -1.655 1 98 299 THR B O 1
ATOM 4774 N N . VAL B 1 300 ? -3.264 11.672 -3.732 1 97.06 300 VAL B N 1
ATOM 4775 C CA . VAL B 1 300 ? -4.098 12.641 -4.438 1 97.06 300 VAL B CA 1
ATOM 4776 C C . VAL B 1 300 ? -4.922 11.93 -5.512 1 97.06 300 VAL B C 1
ATOM 4778 O O . VAL B 1 300 ? -4.633 12.055 -6.703 1 97.06 300 VAL B O 1
ATOM 4781 N N . GLN B 1 301 ? -5.938 11.219 -4.988 1 96.75 301 GLN B N 1
ATOM 4782 C CA . GLN B 1 301 ? -6.723 10.375 -5.883 1 96.75 301 GLN B CA 1
ATOM 4783 C C . GLN B 1 301 ? -5.82 9.578 -6.824 1 96.75 301 GLN B C 1
ATOM 4785 O O . GLN B 1 301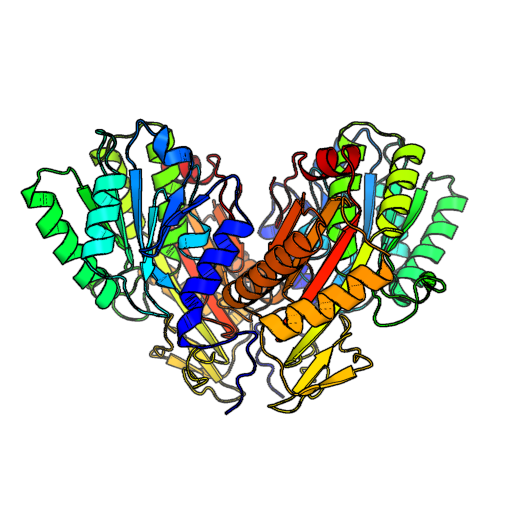 ? -4.934 8.852 -6.371 1 96.75 301 GLN B O 1
ATOM 4790 N N . GLU B 1 302 ? -6.098 9.445 -8.125 1 96.81 302 GLU B N 1
ATOM 4791 C CA . GLU B 1 302 ? -5.297 8.617 -9.016 1 96.81 302 GLU B CA 1
ATOM 4792 C C . GLU B 1 302 ? -4.273 9.461 -9.773 1 96.81 302 GLU B C 1
ATOM 4794 O O . GLU B 1 302 ? -3.932 9.156 -10.922 1 96.81 302 GLU B O 1
ATOM 4799 N N . GLN B 1 303 ? -3.74 10.555 -9.18 1 96.62 303 GLN B N 1
ATOM 4800 C CA . GLN B 1 303 ? -2.691 11.367 -9.789 1 96.62 303 GLN B CA 1
ATOM 4801 C C . GLN B 1 303 ? -1.42 10.547 -10.008 1 96.62 303 GLN B C 1
ATOM 4803 O O . GLN B 1 303 ? -0.997 9.805 -9.125 1 96.62 303 GLN B O 1
ATOM 4808 N N . ALA B 1 304 ? -0.847 10.641 -11.25 1 96.5 304 ALA B N 1
ATOM 4809 C CA . ALA B 1 304 ? 0.485 10.086 -11.477 1 96.5 304 ALA B CA 1
ATOM 4810 C C . ALA B 1 304 ? 1.569 11.055 -11.023 1 96.5 304 ALA B C 1
ATOM 4812 O O . ALA B 1 304 ? 1.688 12.164 -11.562 1 96.5 304 ALA B O 1
ATOM 4813 N N . GLY B 1 305 ? 2.232 10.773 -10.039 1 97.12 305 GLY B N 1
ATOM 4814 C CA . GLY B 1 305 ? 3.254 11.586 -9.406 1 97.12 305 GLY B CA 1
ATOM 4815 C C . GLY B 1 305 ? 3.707 11.039 -8.062 1 97.12 305 GLY B C 1
ATOM 4816 O O . GLY B 1 305 ? 3.346 9.922 -7.691 1 97.12 305 GLY B O 1
ATOM 4817 N N . PHE B 1 306 ? 4.547 11.773 -7.41 1 98.44 306 PHE B N 1
ATOM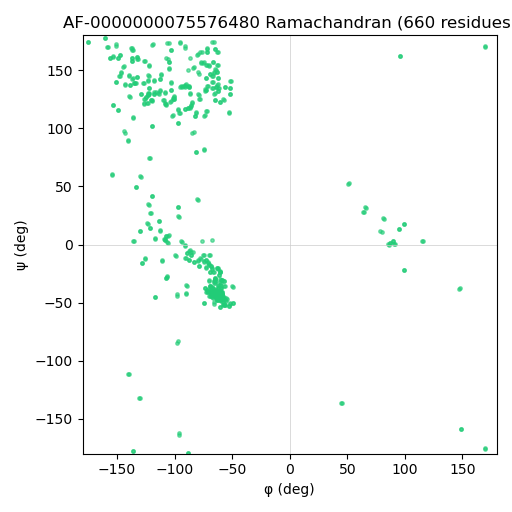 4818 C CA . PHE B 1 306 ? 4.98 11.391 -6.074 1 98.44 306 PHE B CA 1
ATOM 4819 C C . PHE B 1 306 ? 5.461 12.602 -5.285 1 98.44 306 PHE B C 1
ATOM 4821 O O . PHE B 1 306 ? 5.664 13.68 -5.855 1 98.44 306 PHE B O 1
ATOM 4828 N N . GLN B 1 307 ? 5.492 12.461 -4.008 1 98.62 307 GLN B N 1
ATOM 4829 C CA . GLN B 1 307 ? 6.148 13.406 -3.105 1 98.62 307 GLN B CA 1
ATOM 4830 C C . GLN B 1 307 ? 7.484 12.852 -2.615 1 98.62 307 GLN B C 1
ATOM 4832 O O . GLN B 1 307 ? 7.594 11.672 -2.293 1 98.62 307 GLN B O 1
ATOM 4837 N N . LEU B 1 308 ? 8.461 13.664 -2.684 1 98.94 308 LEU B N 1
ATOM 4838 C CA . LEU B 1 308 ? 9.727 13.352 -2.033 1 98.94 308 LEU B CA 1
ATOM 4839 C C . LEU B 1 308 ? 9.852 14.094 -0.704 1 98.94 308 LEU B C 1
ATOM 4841 O O . LEU B 1 308 ? 9.641 15.305 -0.64 1 98.94 308 LEU B O 1
ATOM 4845 N N . PHE B 1 309 ? 10.102 13.344 0.375 1 98.94 309 PHE B N 1
ATOM 4846 C CA . PHE B 1 309 ? 10.133 13.859 1.738 1 98.94 309 PHE B CA 1
ATOM 4847 C C . PHE B 1 309 ? 11.477 13.562 2.4 1 98.94 309 PHE B C 1
ATOM 4849 O O . PHE B 1 309 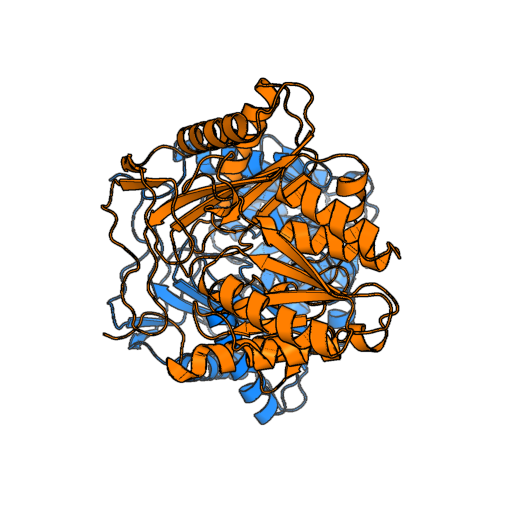? 11.961 12.43 2.35 1 98.94 309 PHE B O 1
ATOM 4856 N N . PHE B 1 310 ? 12.102 14.609 2.963 1 98.94 310 PHE B N 1
ATOM 4857 C CA . PHE B 1 310 ? 13.281 14.5 3.816 1 98.94 310 PHE B CA 1
ATOM 4858 C C . PHE B 1 310 ? 12.984 15.023 5.219 1 98.94 310 PHE B C 1
ATOM 4860 O O . PHE B 1 310 ? 12.273 16.016 5.375 1 98.94 310 PHE B O 1
ATOM 4867 N N . ALA B 1 311 ? 13.492 14.383 6.207 1 98.94 311 ALA B N 1
ATOM 4868 C CA . ALA B 1 311 ? 13.445 14.898 7.57 1 98.94 311 ALA B CA 1
ATOM 4869 C C . ALA B 1 311 ? 14.727 14.57 8.328 1 98.94 311 ALA B C 1
ATOM 4871 O O . ALA B 1 311 ? 15.258 13.461 8.211 1 98.94 311 ALA B O 1
ATOM 4872 N N . ARG B 1 312 ? 15.234 15.539 9.07 1 98.81 312 ARG B N 1
ATOM 4873 C CA . ARG B 1 312 ? 16.375 15.273 9.945 1 98.81 312 ARG B CA 1
ATOM 4874 C C . ARG B 1 312 ? 15.992 14.273 11.039 1 98.81 312 ARG B C 1
ATOM 4876 O O . ARG B 1 312 ? 14.922 14.375 11.641 1 98.81 312 ARG B O 1
ATOM 4883 N N . MET B 1 313 ? 16.875 13.359 11.227 1 98.81 313 MET B N 1
ATOM 4884 C CA . MET B 1 313 ? 16.656 12.32 12.234 1 98.81 313 MET B CA 1
ATOM 4885 C C . MET B 1 313 ? 17.781 12.32 13.266 1 98.81 313 MET B C 1
ATOM 4887 O O . MET B 1 313 ? 18.859 12.883 13.031 1 98.81 313 MET B O 1
ATOM 4891 N N . ASP B 1 314 ? 17.547 11.906 14.383 1 98.5 314 ASP B N 1
ATOM 4892 C CA . ASP B 1 314 ? 18.516 11.57 15.438 1 98.5 314 ASP B CA 1
ATOM 4893 C C . ASP B 1 314 ? 18.141 10.25 16.109 1 98.5 314 ASP B C 1
ATOM 4895 O O . ASP B 1 314 ? 17.188 9.578 15.695 1 98.5 314 ASP B O 1
ATOM 4899 N N . ALA B 1 315 ? 18.875 9.867 17.078 1 98.38 315 ALA B N 1
ATOM 4900 C CA . ALA B 1 315 ? 18.719 8.555 17.688 1 98.38 315 ALA B CA 1
ATOM 4901 C C . ALA B 1 315 ? 17.344 8.406 18.344 1 98.38 315 ALA B C 1
ATOM 4903 O O . ALA B 1 315 ? 16.75 7.336 18.312 1 98.38 315 ALA B O 1
ATOM 4904 N N . GLU B 1 316 ? 16.922 9.422 18.953 1 98.44 316 GLU B N 1
ATOM 4905 C CA . GLU B 1 316 ? 15.625 9.375 19.641 1 98.44 316 GLU B CA 1
ATOM 4906 C C . GLU B 1 316 ? 14.484 9.203 18.641 1 98.44 316 GLU B C 1
ATOM 4908 O O . GLU B 1 316 ? 13.625 8.336 18.812 1 98.44 316 GLU B O 1
ATOM 4913 N N . LYS B 1 317 ? 14.453 10.008 17.609 1 98.75 317 LYS B N 1
ATOM 4914 C CA . LYS B 1 317 ? 13.414 9.914 16.578 1 98.75 317 LYS B CA 1
ATOM 4915 C C . LYS B 1 317 ? 13.43 8.547 15.906 1 98.75 317 LYS B C 1
ATOM 4917 O O . LYS B 1 317 ? 12.367 7.988 15.602 1 98.75 317 LYS B O 1
ATOM 4922 N N . LEU B 1 318 ? 14.641 8.086 15.656 1 98.75 318 LEU B N 1
ATOM 4923 C CA . LEU B 1 318 ? 14.773 6.777 15.023 1 98.75 318 LEU B CA 1
ATOM 4924 C C . LEU B 1 318 ? 14.18 5.684 15.906 1 98.75 318 LEU B C 1
ATOM 4926 O O . LEU B 1 318 ? 13.523 4.77 15.406 1 98.75 318 LEU B O 1
ATOM 4930 N N . LYS B 1 319 ? 14.445 5.766 17.203 1 98.56 319 LYS B N 1
ATOM 4931 C CA . LYS B 1 319 ? 13.883 4.805 18.156 1 98.56 319 LYS B CA 1
ATOM 4932 C C . LYS B 1 319 ? 12.359 4.816 18.094 1 98.56 319 LYS B C 1
ATOM 4934 O O . LYS B 1 319 ? 11.727 3.758 18.094 1 98.56 319 LYS B O 1
ATOM 4939 N N . PHE B 1 320 ? 11.742 5.969 18.078 1 98.88 320 PHE B N 1
ATOM 4940 C CA . PHE B 1 320 ? 10.289 6.09 18.016 1 98.88 320 PHE B CA 1
ATOM 4941 C C . PHE B 1 320 ? 9.773 5.594 16.672 1 98.88 320 PHE B C 1
ATOM 4943 O O . PHE B 1 320 ? 8.727 4.945 16.609 1 98.88 320 PHE B O 1
ATOM 4950 N N . TRP B 1 321 ? 10.508 5.867 15.609 1 98.69 321 TRP B N 1
ATOM 4951 C CA . TRP B 1 321 ? 10.125 5.41 14.273 1 98.69 321 TRP B CA 1
ATOM 4952 C C . TRP B 1 321 ? 10.086 3.887 14.211 1 98.69 321 TRP B C 1
ATOM 4954 O O . TRP B 1 321 ? 9.211 3.311 13.555 1 98.69 321 TRP B O 1
ATOM 4964 N N . GLU B 1 322 ? 10.953 3.236 14.898 1 97.88 322 GLU B N 1
ATOM 4965 C CA . GLU B 1 322 ? 11.109 1.786 14.82 1 97.88 322 GLU B CA 1
ATOM 4966 C C . GLU B 1 322 ? 10.203 1.081 15.828 1 97.88 322 GLU B C 1
ATOM 4968 O O . GLU B 1 322 ? 10.047 -0.141 15.781 1 97.88 322 GLU B O 1
ATOM 4973 N N . ALA B 1 323 ? 9.539 1.844 16.703 1 98.62 323 ALA B N 1
ATOM 4974 C CA . ALA B 1 323 ? 8.68 1.267 17.734 1 98.62 323 ALA B CA 1
ATOM 4975 C C . ALA B 1 323 ? 7.461 0.585 17.109 1 98.62 323 ALA B C 1
ATOM 4977 O O . ALA B 1 323 ? 7.086 0.885 15.977 1 98.62 323 ALA B O 1
ATOM 4978 N N . PRO B 1 324 ? 6.852 -0.348 17.797 1 97.44 324 PRO B N 1
ATOM 4979 C CA . PRO B 1 324 ? 5.707 -1.079 17.25 1 97.44 324 PRO B CA 1
ATOM 4980 C C . PRO B 1 324 ? 4.516 -0.173 16.953 1 97.44 324 PRO B C 1
ATOM 4982 O O . PRO B 1 324 ? 4.277 0.797 17.672 1 97.44 324 PRO B O 1
ATOM 4985 N N . ALA B 1 325 ? 3.854 -0.456 15.93 1 98.06 325 ALA B N 1
ATOM 4986 C CA . ALA B 1 325 ? 2.58 0.149 15.547 1 98.06 325 ALA B CA 1
ATOM 4987 C C . ALA B 1 325 ? 1.687 -0.861 14.836 1 98.06 325 ALA B C 1
ATOM 4989 O O . ALA B 1 325 ? 2.18 -1.795 14.195 1 98.06 325 ALA B O 1
ATOM 4990 N N . ARG B 1 326 ? 0.42 -0.773 14.961 1 97.44 326 ARG B N 1
ATOM 4991 C CA . ARG B 1 326 ? -0.545 -1.639 14.289 1 97.44 326 ARG B CA 1
ATOM 4992 C C . ARG B 1 326 ? -1.758 -0.843 13.82 1 97.44 326 ARG B C 1
ATOM 4994 O O . ARG B 1 326 ? -2.742 -0.712 14.547 1 97.44 326 ARG B O 1
ATOM 5001 N N . THR B 1 327 ? -1.718 -0.329 12.672 1 98.56 327 THR B N 1
ATOM 5002 C CA . THR B 1 327 ? -2.818 0.375 12.023 1 98.56 327 THR B CA 1
ATOM 5003 C C . THR B 1 327 ? -3.23 -0.332 10.734 1 98.56 327 THR B C 1
ATOM 5005 O O . THR B 1 327 ? -2.562 -1.271 10.297 1 98.56 327 THR B O 1
ATOM 5008 N N . PRO B 1 328 ? -4.312 0.086 10.109 1 98.5 328 PRO B N 1
ATOM 5009 C CA . PRO B 1 328 ? -4.75 -0.552 8.867 1 98.5 328 PRO B CA 1
ATOM 5010 C C . PRO B 1 328 ? -3.68 -0.515 7.781 1 98.5 328 PRO B C 1
ATOM 5012 O O . PRO B 1 328 ? -3.553 -1.462 7 1 98.5 328 PRO B O 1
ATOM 5015 N N . TYR B 1 329 ? -2.828 0.536 7.754 1 98.56 329 TYR B N 1
ATOM 5016 C CA . TYR B 1 329 ? -1.969 0.688 6.586 1 98.56 329 TYR B CA 1
ATOM 5017 C C . TYR B 1 329 ? -0.516 0.89 7 1 98.56 329 TYR B C 1
ATOM 5019 O O . TYR B 1 329 ? 0.318 1.294 6.184 1 98.56 329 TYR B O 1
ATOM 5027 N N . LEU B 1 330 ? -0.194 0.668 8.281 1 98.25 330 LEU B N 1
ATOM 5028 C CA . LEU B 1 330 ? 1.185 0.58 8.75 1 98.25 330 LEU B CA 1
ATOM 5029 C C . LEU B 1 330 ? 1.293 -0.365 9.938 1 98.25 330 LEU B C 1
ATOM 5031 O O . LEU B 1 330 ? 0.679 -0.128 10.984 1 98.25 330 LEU B O 1
ATOM 5035 N N . VAL B 1 331 ? 2.01 -1.444 9.758 1 96.56 331 VAL B N 1
ATOM 5036 C CA . VAL B 1 331 ? 2.377 -2.338 10.852 1 96.56 331 VAL B CA 1
ATOM 5037 C C . VAL B 1 331 ? 3.895 -2.377 11.008 1 96.56 331 VAL B C 1
ATOM 5039 O O . VAL B 1 331 ? 4.621 -2.416 10.008 1 96.56 331 VAL B O 1
ATOM 5042 N N . LYS B 1 332 ? 4.355 -2.182 12.156 1 93.56 332 LYS B N 1
ATOM 5043 C CA . LYS B 1 332 ? 5.777 -2.23 12.492 1 93.56 332 LYS B CA 1
ATOM 5044 C C . LYS B 1 332 ? 6.031 -3.135 13.688 1 93.56 332 LYS B C 1
ATOM 5046 O O . LYS B 1 332 ? 5.25 -3.145 14.641 1 93.56 332 LYS B O 1
#